Protein AF-0000000086148171 (afdb_homodimer)

Secondary structure (DSSP, 8-state):
-PPPPPPTTEEEEEE--GGGTT-B-HHHHHHHHHHHHHTTB-TTT--B--PPPS-TTHHHHHHHHHTT---HHHHHHHHHHH-HHHHHHHTTT--SEEEEEE-SS-SB--B-HHHHTTS-HHHHHHHHHHHHHHHHHHHT-SS-EEEEE-SEEETHHHHHHHHSSEEEEETT-EEE-GGGGGT---TTHHHHHHHHH-HHHHHHHHHH---EEGGGSPTTSSEEESSHHHHHHHHHHHHHHHHHHS-HHHHHHHHHHHHHHHT---TTTBTTSHHHHHHHHHHHHHHHTTSHHHHHHHHHHHHTS---------/-PPPPPPTTEEEEEE--GGGTT-B-HHHHHHHHHHHHHTTB-TTT--B--PPPB-TTHHHHHHHHHTT---HHHHHHHHHHH-HHHHHHHTTT--SEEEEEE-SS-SB--B-HHHHTTS-HHHHHHHHHHHHHHHHHHHT-SS-EEEEE-SEEETHHHHHHHHSSEEEEETT-EEE-GGGGGT---HHHHHHHHHHH-HHHHHHHHHH---EEGGGSPTTSSEEESSHHHHHHHHHHHHHHHHHHS-HHHHHHHHHHHHHHHT---TTT-TTSHHHHHHHHHHHHHHHHTSHHHHHHHHHHHHTS---------

Radius of gyration: 26.06 Å; Cα contacts (8 Å, |Δi|>4): 1239; chains: 2; bounding box: 59×77×62 Å

Foldseek 3Di:
DDADDAPQQEEEQEQEDQVQLSAQEPVSLVSSLVVLQVLQAFPPPRHGHWADPLALCLLVLLVCVVVVNHDPVSCVNCVLLQALVSVCRRRPSHHLAYEYAYDYQFGYPYHDVVNCVVDDPVVVVVSVVSLVVSLVSQLGHLRAYEYLGHAEQEQSSLLVQLSGPARAYEQQYKYAHQCQVVVRFSPVSLVSVCVLQNPVVSVCRRNVRDIDGPNRGPPPSHRYDHDDVVSSVVVNVVSCCSQFQDQSSLSSLVSSLVVSLQPQQQPPNHDRRVVVSVVSVVSVVVSSCPGPRNVQCVVCVVVVHGGDSPDPPD/DDADDAPQQEEEQEQEDQVQLSAQEPVSLVSSLVVLQVLQAFPPPRHGHWADPLALCLLVLLVCVVVVNHDPVSCVNPVLLQALVSVCRRRPSHHLAYEYAYDYQFGYPYHDVVNCVVDDPVVVVVSVVSLVVSLVSQLGHLRAYEYLGHAEQEQSSLLVQLSGPARAYEQQYKYADQCQVVVGFSPVSLVSVCVLQNDVVSVCRRNVRDIDGPNRGPPPSHRYDHDDVRSSVVVNVVSCCSQFQDQSSLSSLVSSLVVSLCPQQCPPNHDRRVVVSVVSVVSVVVSSCPGPQNVQVVVCVVVVHGGDSPDPPD

Sequence (628 aa):
MSWPKLPARAAYLILQNEKRRNALSLDVLRSLREQLIRYNTSPIDGRLRILPPFKSMILNNLEDISEGRATKETQQEYSWLLDGQAWRREREGLPSVIVLRSNGSVFSSGHDLKELRTLSHEEVKETFALCAEVMSLIRRSPAPVIGVIQGLATAAGCQLALTTDIPIAAASTQFRLPGASIGLPCTSPSTAVSRRLGAPFTYRMLGLAEPVRADQLPGGAVDVVADGEALEDRVEDVVNNICQQTGAQSQALGKWAYWTQLGLRGTESGGDGYEDAVEWAGRMMALHARSDDAEEGISAFFEKRKPDFGGARLMSWPKLPARAAYLILQNEKRRNALSLDVLRSLREQLIRYNTSPIDGRLRILPPFKSMILNNLEDISEGRATKETQQEYSWLLDGQAWRREREGLPSVIVLRSNGSVFSSGHDLKELRTLSHEEVKETFALCAEVMSLIRRSPAPVIGVIQGLATAAGCQLALTTDIPIAAASTQFRLPGASIGLPCTSPSTAVSRRLGAPFTYRMLGLAEPVRADQLPGGAVDVVADGEALEDRVEDVVNNICQQTGAQSQALGKWAYWTQLGLRGTESGGDGYEDAVEWAGRMMALHARSDDAEEGISAFFEKRKPDFGGARL

Nearest PDB structures (foldseek):
  3myb-assembly1_B  TM=8.805E-01  e=4.704E-19  Mycolicibacterium smegmatis MC2 155
  2vx2-assembly3_G  TM=8.899E-01  e=1.015E-17  Homo sapiens
  3i47-assembly1_A  TM=8.364E-01  e=7.804E-15  Legionella pneumophila subsp. pneumophila str. Philadelphia 1
  3l3s-assembly1_B  TM=8.669E-01  e=6.712E-12  Ruegeria pomeroyi
  3l3s-assembly1_C  TM=8.511E-01  e=6.712E-12  Ruegeria pomeroyi

pLDDT: mean 93.21, std 7.68, range [27.81, 98.75]

InterPro domains:
  IPR001753 Enoyl-CoA hydratase/isomerase-like domain [PF00378] (97-311)
  IPR014748 Enoyl-CoA hydratase, C-terminal [G3DSA:1.10.12.10] (272-311)
  IPR018376 Enoyl-CoA hydratase/isomerase, conserved site [PS00166] (146-166)
  IPR029045 ClpP/crotonase-like domain superfamily [SSF52096] (96-311)
  IPR052377 Mitochondrial enoyl-CoA hydratase domain-containing protein [PTHR43602] (96-309)

Solvent-accessible surface area (backbone atoms only — not comparable to full-atom values): 31650 Å² total; per-residue (Å²): 133,84,73,81,87,67,61,93,42,40,41,77,42,68,46,82,31,49,93,58,42,23,29,49,34,65,68,46,43,50,49,45,40,50,51,54,49,60,53,28,36,17,76,74,80,64,46,76,56,55,51,72,78,64,49,70,70,54,53,58,55,53,49,27,46,79,68,72,69,45,52,70,69,55,39,72,71,47,40,47,63,62,35,64,68,48,30,49,54,40,40,53,94,37,43,51,30,32,38,36,40,43,52,77,72,28,33,12,60,4,58,33,61,76,57,58,73,71,46,52,72,68,51,50,52,47,42,56,52,45,50,50,48,41,48,49,49,52,64,27,35,46,30,52,30,33,20,53,43,42,48,30,23,21,29,50,21,30,19,54,42,53,43,30,66,46,27,34,27,18,27,75,19,31,38,31,27,45,18,49,79,74,78,48,64,41,62,71,24,43,59,34,39,25,67,42,52,34,58,74,58,34,48,51,28,44,72,66,31,47,73,39,37,44,69,72,48,59,67,46,44,50,51,64,32,79,34,71,69,48,36,54,52,50,51,51,52,53,53,48,42,51,67,65,41,31,21,55,56,38,48,22,46,32,51,49,49,46,59,17,42,70,65,34,53,14,90,84,38,18,10,69,2,53,63,47,21,27,50,54,22,18,57,50,42,44,5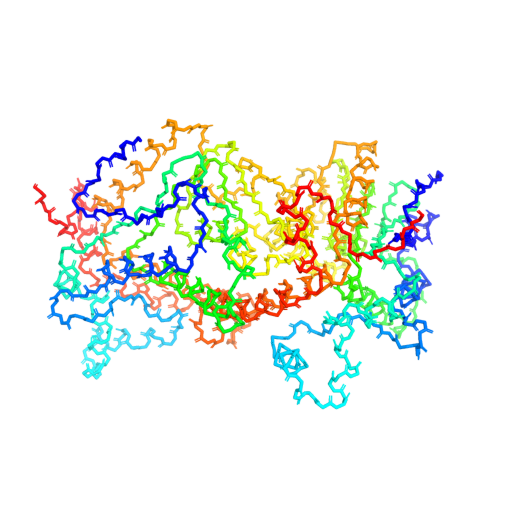4,38,62,70,24,64,37,16,51,41,13,52,51,16,59,77,66,71,47,79,49,71,64,74,66,81,80,122,134,84,75,81,86,66,62,92,43,41,41,75,42,68,46,82,31,50,92,58,42,23,29,50,33,65,67,48,44,52,50,46,39,51,52,54,48,60,55,27,34,16,76,75,77,65,45,78,56,56,50,72,67,26,42,69,69,54,53,59,54,53,50,27,46,77,69,71,71,44,50,71,68,55,38,72,72,48,40,47,61,63,36,64,68,46,30,50,57,41,42,52,92,39,43,52,32,32,39,36,39,43,52,76,71,28,33,11,60,4,57,32,60,75,58,56,74,71,46,52,72,69,52,46,42,46,44,31,48,46,50,30,49,41,48,42,50,51,64,27,36,46,30,52,30,34,20,53,44,41,48,29,22,20,29,51,20,29,20,54,42,53,45,30,75,48,28,32,27,20,26,76,18,32,39,30,25,45,18,23,58,26,14,33,43,42,45,37,24,44,46,35,40,24,74,53,53,33,56,41,34,35,46,44,29,42,64,64,30,47,75,40,37,45,70,72,47,42,85,82,57,49,52,66,31,80,35,72,67,49,37,56,52,49,51,51,53,52,53,49,45,54,67,66,70,42,36,54,56,59,49,22,47,47,51,48,49,53,43,16,42,62,30,35,62,14,86,84,76,36,76,80,2,57,69,47,25,53,56,53,45,52,57,49,50,59,56,52,63,69,22,66,54,42,50,39,42,53,50,18,57,78,65,72,46,80,54,75,65,73,63,82,78,126

Organism: NCBI:txid717836

Structure (mmCIF, N/CA/C/O backbone):
data_AF-0000000086148171-model_v1
#
loop_
_entity.id
_entity.type
_entity.pdbx_description
1 polymer 'Enoyl-CoA hydratase domain-containing protein 3, mitochondrial'
#
loop_
_atom_site.group_PDB
_atom_site.id
_atom_site.type_symbol
_atom_site.label_atom_id
_atom_site.label_alt_id
_atom_site.label_comp_id
_atom_site.label_asym_id
_atom_site.label_entity_id
_atom_site.label_seq_id
_atom_site.pdbx_PDB_ins_code
_atom_site.Cartn_x
_atom_site.Cartn_y
_atom_site.Cartn_z
_atom_site.occupancy
_atom_site.B_iso_or_equiv
_atom_site.auth_seq_id
_atom_site.auth_comp_id
_atom_site.auth_asym_id
_atom_site.auth_atom_id
_atom_site.pdbx_PDB_model_num
ATOM 1 N N . MET A 1 1 ? -8.57 -26.203 -26.234 1 53.31 1 MET A N 1
ATOM 2 C CA . MET A 1 1 ? -7.711 -25.109 -26.672 1 53.31 1 MET A CA 1
ATOM 3 C C . MET A 1 1 ? -6.391 -25.109 -25.906 1 53.31 1 MET A C 1
ATOM 5 O O . MET A 1 1 ? -6.371 -25.375 -24.703 1 53.31 1 MET A O 1
ATOM 9 N N . SER A 1 2 ? -5.324 -25.312 -26.578 1 79.56 2 SER A N 1
ATOM 10 C CA . SER A 1 2 ? -3.979 -25.484 -26.031 1 79.56 2 SER A CA 1
ATOM 11 C C . SER A 1 2 ? -3.443 -24.172 -25.469 1 79.56 2 SER A C 1
ATOM 13 O O . SER A 1 2 ? -3.602 -23.109 -26.062 1 79.56 2 SER A O 1
ATOM 15 N N . TRP A 1 3 ? -3.125 -24.156 -24.172 1 89.56 3 TRP A N 1
ATOM 16 C CA . TRP A 1 3 ? -2.541 -22.969 -23.531 1 89.56 3 TRP A CA 1
ATOM 17 C C . TRP A 1 3 ? -1.175 -22.656 -24.125 1 89.56 3 TRP A C 1
ATOM 19 O O . TRP A 1 3 ? -0.471 -23.547 -24.609 1 89.56 3 TRP A O 1
ATOM 29 N N . PRO A 1 4 ? -0.93 -21.328 -24.234 1 92.38 4 PRO A N 1
ATOM 30 C CA . PRO A 1 4 ? 0.398 -20.953 -24.734 1 92.38 4 PRO A CA 1
ATOM 31 C C . PRO A 1 4 ? 1.526 -21.625 -23.953 1 92.38 4 PRO A C 1
ATOM 33 O O . PRO A 1 4 ? 1.376 -21.891 -22.75 1 92.38 4 PRO A O 1
ATOM 36 N N . LYS A 1 5 ? 2.592 -21.938 -24.656 1 94.19 5 LYS A N 1
ATOM 37 C CA . LYS A 1 5 ? 3.785 -22.438 -23.984 1 94.19 5 LYS A CA 1
ATOM 38 C C . LYS A 1 5 ? 4.379 -21.375 -23.062 1 94.19 5 LYS A C 1
ATOM 40 O O . LYS A 1 5 ? 4.465 -20.203 -23.422 1 94.19 5 LYS A O 1
ATOM 45 N N . LEU A 1 6 ? 4.746 -21.797 -21.906 1 94.94 6 LEU A N 1
ATOM 46 C CA . LEU A 1 6 ? 5.332 -20.891 -20.922 1 94.94 6 LEU A CA 1
ATOM 47 C C . LEU A 1 6 ? 6.855 -20.922 -21 1 94.94 6 LEU A C 1
ATOM 49 O O . LEU A 1 6 ? 7.441 -21.922 -21.422 1 94.94 6 LEU A O 1
ATOM 53 N N . PRO A 1 7 ? 7.5 -19.812 -20.609 1 92.25 7 PRO A N 1
ATOM 54 C CA . PRO A 1 7 ? 8.953 -19.875 -20.469 1 92.25 7 PRO A CA 1
ATOM 55 C C . PRO A 1 7 ? 9.406 -20.859 -19.391 1 92.25 7 PRO A C 1
ATOM 57 O O . PRO A 1 7 ? 8.578 -21.344 -18.625 1 92.25 7 PRO A O 1
ATOM 60 N N . ALA A 1 8 ? 10.664 -21.266 -19.359 1 86.81 8 ALA A N 1
ATOM 61 C CA . ALA A 1 8 ? 11.234 -22.344 -18.547 1 86.81 8 ALA A CA 1
ATOM 62 C C . ALA A 1 8 ? 10.953 -22.109 -17.062 1 86.81 8 ALA A C 1
ATOM 64 O O . ALA A 1 8 ? 10.734 -23.062 -16.312 1 86.81 8 ALA A O 1
ATOM 65 N N . ARG A 1 9 ? 10.828 -20.953 -16.5 1 91.25 9 ARG A N 1
ATOM 66 C CA . ARG A 1 9 ? 10.688 -20.688 -15.07 1 91.25 9 ARG A CA 1
ATOM 67 C C . ARG A 1 9 ? 9.234 -20.391 -14.711 1 91.25 9 ARG A C 1
ATOM 69 O O . ARG A 1 9 ? 8.953 -19.859 -13.641 1 91.25 9 ARG A O 1
ATOM 76 N N . ALA A 1 10 ? 8.367 -20.797 -15.602 1 96.44 10 ALA A N 1
ATOM 77 C CA . ALA A 1 10 ? 6.941 -20.625 -15.336 1 96.44 10 ALA A CA 1
ATOM 78 C C . ALA A 1 10 ? 6.203 -21.953 -15.383 1 96.44 10 ALA A C 1
ATOM 80 O O . ALA A 1 10 ? 6.633 -22.891 -16.078 1 96.44 10 ALA A O 1
ATOM 81 N N . ALA A 1 11 ? 5.16 -22.109 -14.633 1 97.88 11 ALA A N 1
ATOM 82 C CA . ALA A 1 11 ? 4.352 -23.312 -14.625 1 97.88 11 ALA A CA 1
ATOM 83 C C . ALA A 1 11 ? 2.863 -22.984 -14.555 1 97.88 11 ALA A C 1
ATOM 85 O O . ALA A 1 11 ? 2.477 -21.953 -13.992 1 97.88 11 ALA A O 1
ATOM 86 N N . TYR A 1 12 ? 2.088 -23.844 -15.094 1 98.06 12 TYR A N 1
ATOM 87 C CA . TYR A 1 12 ? 0.64 -23.703 -14.969 1 98.06 12 TYR A CA 1
ATOM 88 C C . TYR A 1 12 ? 0.142 -24.359 -13.68 1 98.06 12 TYR A C 1
ATOM 90 O O . TYR A 1 12 ? 0.581 -25.453 -13.32 1 98.06 12 TYR A O 1
ATOM 98 N N . LEU A 1 13 ? -0.584 -23.703 -12.922 1 98.5 13 LEU A N 1
ATOM 99 C CA . LEU A 1 13 ? -1.503 -24.25 -11.938 1 98.5 13 LEU A CA 1
ATOM 100 C C . LEU A 1 13 ? -2.869 -24.516 -12.555 1 98.5 13 LEU A C 1
ATOM 102 O O . LEU A 1 13 ? -3.611 -23.594 -12.875 1 98.5 13 LEU A O 1
ATOM 106 N N . ILE A 1 14 ? -3.217 -25.734 -12.641 1 97.69 14 ILE A N 1
ATOM 107 C CA . ILE A 1 14 ? -4.312 -26.125 -13.523 1 97.69 14 ILE A CA 1
ATOM 108 C C . ILE A 1 14 ? -5.566 -26.406 -12.703 1 97.69 14 ILE A C 1
ATOM 110 O O . ILE A 1 14 ? -5.547 -27.234 -11.789 1 97.69 14 ILE A O 1
ATOM 114 N N . LEU A 1 15 ? -6.547 -25.688 -12.93 1 97.12 15 LEU A N 1
ATOM 115 C CA . LEU A 1 15 ? -7.895 -25.984 -12.461 1 97.12 15 LEU A CA 1
ATOM 116 C C . LEU A 1 15 ? -8.672 -26.766 -13.523 1 97.12 15 LEU A C 1
ATOM 118 O O . LEU A 1 15 ? -9.125 -26.188 -14.516 1 97.12 15 LEU A O 1
ATOM 122 N N . GLN A 1 16 ? -8.852 -28.078 -13.273 1 92.75 16 GLN A N 1
ATOM 123 C CA . GLN A 1 16 ? -9.422 -28.953 -14.297 1 92.75 16 GLN A CA 1
ATOM 124 C C . GLN A 1 16 ? -10.758 -29.516 -13.852 1 92.75 16 GLN A C 1
ATOM 126 O O . GLN A 1 16 ? -10.805 -30.484 -13.078 1 92.75 16 GLN A O 1
ATOM 131 N N . ASN A 1 17 ? -11.75 -29.016 -14.344 1 96.06 17 ASN A N 1
ATOM 132 C CA . ASN A 1 17 ? -13.117 -29.484 -14.125 1 96.06 17 ASN A CA 1
ATOM 133 C C . ASN A 1 17 ? -14.094 -28.812 -15.094 1 96.06 17 ASN A C 1
ATOM 135 O O . ASN A 1 17 ? -15.148 -28.312 -14.688 1 96.06 17 ASN A O 1
ATOM 139 N N . GLU A 1 18 ? -13.688 -28.828 -16.344 1 94.12 18 GLU A N 1
ATOM 140 C CA . GLU A 1 18 ? -14.398 -28.094 -17.391 1 94.12 18 GLU A CA 1
ATOM 141 C C . GLU A 1 18 ? -15.844 -28.547 -17.5 1 94.12 18 GLU A C 1
ATOM 143 O O . GLU A 1 18 ? -16.75 -27.734 -17.703 1 94.12 18 GLU A O 1
ATOM 148 N N . LYS A 1 19 ? -16.094 -29.797 -17.328 1 94.25 19 LYS A N 1
ATOM 149 C CA . LYS A 1 19 ? -17.422 -30.375 -17.516 1 94.25 19 LYS A CA 1
ATOM 150 C C . LYS A 1 19 ? -18.406 -29.828 -16.469 1 94.25 19 LYS A C 1
ATOM 152 O O . LYS A 1 19 ? -19.609 -29.875 -16.672 1 94.25 19 LYS A O 1
ATOM 157 N N . ARG A 1 20 ? -17.859 -29.359 -15.414 1 95.44 20 ARG A N 1
ATOM 158 C CA . ARG A 1 20 ? -18.703 -28.812 -14.359 1 95.44 20 ARG A CA 1
ATOM 159 C C . ARG A 1 20 ? -18.391 -27.328 -14.133 1 95.44 20 ARG A C 1
ATOM 161 O O . ARG A 1 20 ? -18.359 -26.859 -12.992 1 95.44 20 ARG A O 1
ATOM 168 N N . ARG A 1 21 ? -18.047 -26.656 -15.242 1 96.5 21 ARG A N 1
ATOM 169 C CA . ARG A 1 21 ? -17.766 -25.219 -15.219 1 96.5 21 ARG A CA 1
ATOM 170 C C . ARG A 1 21 ? -16.703 -24.891 -14.188 1 96.5 21 ARG A C 1
ATOM 172 O O . ARG A 1 21 ? -16.812 -23.906 -13.461 1 96.5 21 ARG A O 1
ATOM 179 N N . ASN A 1 22 ? -15.734 -25.828 -14.031 1 97.88 22 ASN A N 1
ATOM 180 C CA . ASN A 1 22 ? -14.586 -25.672 -13.148 1 97.88 22 ASN A CA 1
ATOM 181 C C . ASN A 1 22 ? -15.008 -25.406 -11.703 1 97.88 22 ASN A C 1
ATOM 183 O O . ASN A 1 22 ? -14.445 -24.547 -11.031 1 97.88 22 ASN A O 1
ATOM 187 N N . ALA A 1 23 ? -16.078 -26.125 -11.25 1 97.88 23 ALA A N 1
ATOM 188 C CA . ALA A 1 23 ? -16.484 -26.094 -9.852 1 97.88 23 ALA A CA 1
ATOM 189 C C . ALA A 1 23 ? -15.383 -26.656 -8.945 1 97.88 23 ALA A C 1
ATOM 191 O O . ALA A 1 23 ? -14.68 -27.594 -9.32 1 97.88 23 ALA A O 1
ATOM 192 N N . LEU A 1 24 ? -15.266 -26.094 -7.766 1 98 24 LEU A N 1
ATOM 193 C CA . LEU A 1 24 ? -14.242 -26.484 -6.797 1 98 24 LEU A CA 1
ATOM 194 C C . LEU A 1 24 ? -14.75 -27.641 -5.922 1 98 24 LEU A C 1
ATOM 196 O O . LEU A 1 24 ? -15.172 -27.406 -4.785 1 98 24 LEU A O 1
ATOM 200 N N . SER A 1 25 ? -14.672 -28.844 -6.453 1 97.06 25 SER A N 1
ATOM 201 C CA . SER A 1 25 ? -14.969 -30.047 -5.695 1 97.06 25 SER A CA 1
ATOM 202 C C . SER A 1 25 ? -13.82 -30.406 -4.758 1 97.06 25 SER A C 1
ATOM 204 O O . SER A 1 25 ? -12.742 -29.812 -4.828 1 97.06 25 SER A O 1
ATOM 206 N N . LEU A 1 26 ? -14.078 -31.328 -3.893 1 95.94 26 LEU A N 1
ATOM 207 C CA . LEU A 1 26 ? -13.039 -31.812 -2.994 1 95.94 26 LEU A CA 1
ATOM 208 C C . LEU A 1 26 ? -11.82 -32.281 -3.781 1 95.94 26 LEU A C 1
ATOM 210 O O . LEU A 1 26 ? -10.68 -31.938 -3.447 1 95.94 26 LEU A O 1
ATOM 214 N N . ASP A 1 27 ? -12.055 -33 -4.812 1 96.69 27 ASP A N 1
ATOM 215 C CA . ASP A 1 27 ? -10.969 -33.531 -5.637 1 96.69 27 ASP A CA 1
ATOM 216 C C . ASP A 1 27 ? -10.203 -32.406 -6.316 1 96.69 27 ASP A C 1
ATOM 218 O O . ASP A 1 27 ? -8.977 -32.438 -6.402 1 96.69 27 ASP A O 1
ATOM 222 N N . VAL A 1 28 ? -10.875 -31.422 -6.863 1 97.62 28 VAL A N 1
ATOM 223 C CA . VAL A 1 28 ? -10.258 -30.281 -7.523 1 97.62 28 VAL A CA 1
ATOM 224 C C . VAL A 1 28 ? -9.398 -29.5 -6.523 1 97.62 28 VAL A C 1
ATOM 226 O O . VAL A 1 28 ? -8.258 -29.141 -6.824 1 97.62 28 VAL A O 1
ATOM 229 N N . LEU A 1 29 ? -9.914 -29.266 -5.316 1 97.94 29 LEU A N 1
ATOM 230 C CA . LEU A 1 29 ? -9.18 -28.547 -4.281 1 97.94 29 LEU A CA 1
ATOM 231 C C . LEU A 1 29 ? -7.938 -29.312 -3.855 1 97.94 29 LEU A C 1
ATOM 233 O O . LEU A 1 29 ? -6.871 -28.719 -3.65 1 97.94 29 LEU A O 1
ATOM 237 N N . ARG A 1 30 ? -8.086 -30.625 -3.691 1 98.12 30 ARG A N 1
ATOM 238 C CA . ARG A 1 30 ? -6.934 -31.453 -3.365 1 98.12 30 ARG A CA 1
ATOM 239 C C . ARG A 1 30 ? -5.871 -31.375 -4.453 1 98.12 30 ARG A C 1
ATOM 241 O O . ARG A 1 30 ? -4.676 -31.297 -4.156 1 98.12 30 ARG A O 1
ATOM 248 N N . SER A 1 31 ? -6.309 -31.359 -5.695 1 98.38 31 SER A N 1
ATOM 249 C CA . SER A 1 31 ? -5.391 -31.266 -6.828 1 98.38 31 SER A CA 1
ATOM 250 C C . SER A 1 31 ? -4.648 -29.938 -6.832 1 98.38 31 SER A C 1
ATOM 252 O O . SER A 1 31 ? -3.434 -29.906 -7.035 1 98.38 31 SER A O 1
ATOM 254 N N . LEU A 1 32 ? -5.387 -28.859 -6.672 1 98.56 32 LEU A N 1
ATOM 255 C CA . LEU A 1 32 ? -4.762 -27.547 -6.598 1 98.56 32 LEU A CA 1
ATOM 256 C C . LEU A 1 32 ? -3.74 -27.484 -5.469 1 98.56 32 LEU A C 1
ATOM 258 O O . LEU A 1 32 ? -2.627 -26.984 -5.656 1 98.56 32 LEU A O 1
ATOM 262 N N . ARG A 1 33 ? -4.129 -28.016 -4.273 1 98.31 33 ARG A N 1
ATOM 263 C CA . ARG A 1 33 ? -3.232 -28.062 -3.123 1 98.31 33 ARG A CA 1
ATOM 264 C C . ARG A 1 33 ? -1.958 -28.828 -3.451 1 98.31 33 ARG A C 1
ATOM 266 O O . ARG A 1 33 ? -0.853 -28.359 -3.164 1 98.31 33 ARG A O 1
ATOM 273 N N . GLU A 1 34 ? -2.104 -29.953 -4.059 1 98.56 34 GLU A N 1
ATOM 274 C CA . GLU A 1 34 ? -0.967 -30.812 -4.387 1 98.56 34 GLU A CA 1
ATOM 275 C C . GLU A 1 34 ? -0.029 -30.125 -5.379 1 98.56 34 GLU A C 1
ATOM 277 O O . GLU A 1 34 ? 1.193 -30.203 -5.238 1 98.56 34 GLU A O 1
ATOM 282 N N . GLN A 1 35 ? -0.595 -29.516 -6.391 1 98.62 35 GLN A N 1
ATOM 283 C CA . GLN A 1 35 ? 0.213 -28.781 -7.363 1 98.62 35 GLN A CA 1
ATOM 284 C C . GLN A 1 35 ? 1.017 -27.672 -6.695 1 98.62 35 GLN A C 1
ATOM 286 O O . GLN A 1 35 ? 2.213 -27.531 -6.953 1 98.62 35 GLN A O 1
ATOM 291 N N . LEU A 1 36 ? 0.367 -26.891 -5.848 1 98.69 36 LEU A N 1
ATOM 292 C CA . LEU A 1 36 ? 1.023 -25.781 -5.164 1 98.69 36 LEU A CA 1
ATOM 293 C C . LEU A 1 36 ? 2.137 -26.281 -4.25 1 98.69 36 LEU A C 1
ATOM 295 O O . LEU A 1 36 ? 3.209 -25.688 -4.176 1 98.69 36 LEU A O 1
ATOM 299 N N . ILE A 1 37 ? 1.828 -27.359 -3.529 1 98.56 37 ILE A N 1
ATOM 300 C CA . ILE A 1 37 ? 2.842 -27.953 -2.664 1 98.56 37 ILE A CA 1
ATOM 301 C C . ILE A 1 37 ? 4.031 -28.406 -3.504 1 98.56 37 ILE A C 1
ATOM 303 O O . ILE A 1 37 ? 5.184 -28.156 -3.148 1 98.56 37 ILE A O 1
ATOM 307 N N . ARG A 1 38 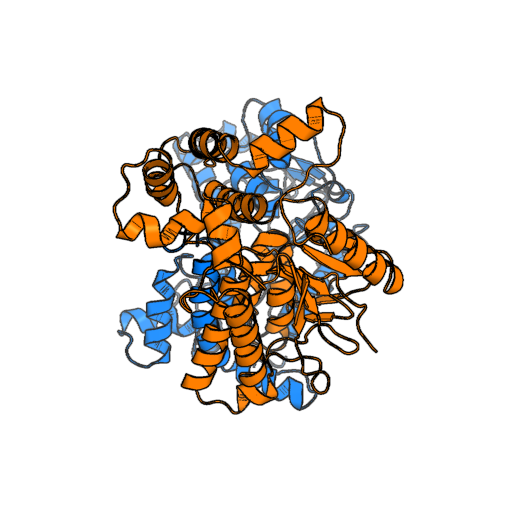? 3.76 -29.047 -4.641 1 98.19 38 ARG A N 1
ATOM 308 C CA . ARG A 1 38 ? 4.812 -29.531 -5.527 1 98.19 38 ARG A CA 1
ATOM 309 C C . ARG A 1 38 ? 5.668 -28.375 -6.043 1 98.19 38 ARG A C 1
ATOM 311 O O . ARG A 1 38 ? 6.895 -28.5 -6.117 1 98.19 38 ARG A O 1
ATOM 318 N N . TYR A 1 39 ? 5.07 -27.297 -6.387 1 98.19 39 TYR A N 1
ATOM 319 C CA . TYR A 1 39 ? 5.766 -26.141 -6.949 1 98.19 39 TYR A CA 1
ATOM 320 C C . TYR A 1 39 ? 6.609 -25.438 -5.887 1 98.19 39 TYR A C 1
ATOM 322 O O . TYR A 1 39 ? 7.395 -24.547 -6.199 1 98.19 39 TYR A O 1
ATOM 330 N N . ASN A 1 40 ? 6.445 -25.828 -4.598 1 98.06 40 ASN A N 1
ATOM 331 C CA . ASN A 1 40 ? 7.125 -25.094 -3.533 1 98.06 40 ASN A CA 1
ATOM 332 C C . ASN A 1 40 ? 7.871 -26.031 -2.594 1 98.06 40 ASN A C 1
ATOM 334 O O . ASN A 1 40 ? 8.203 -25.656 -1.466 1 98.06 40 ASN A O 1
ATOM 338 N N . THR A 1 41 ? 8.04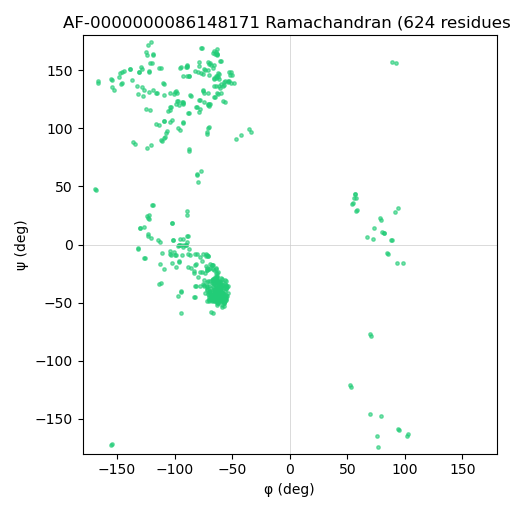7 -27.234 -2.973 1 98.12 41 THR A N 1
ATOM 339 C CA . THR A 1 41 ? 8.805 -28.203 -2.182 1 98.12 41 THR A CA 1
ATOM 340 C C . THR A 1 41 ? 10.242 -28.297 -2.684 1 98.12 41 THR A C 1
ATOM 342 O O . THR A 1 41 ? 10.477 -28.578 -3.861 1 98.12 41 THR A O 1
ATOM 345 N N . SER A 1 42 ? 11.195 -28.078 -1.846 1 97 42 SER A N 1
ATOM 346 C CA . SER A 1 42 ? 12.609 -28.094 -2.191 1 97 42 SER A CA 1
ATOM 347 C C . SER A 1 42 ? 13.047 -29.469 -2.662 1 97 42 SER A C 1
ATOM 349 O O . SER A 1 42 ? 12.75 -30.484 -2.016 1 97 42 SER A O 1
ATOM 351 N N . PRO A 1 43 ? 13.719 -29.516 -3.787 1 96 43 PRO A N 1
ATOM 352 C CA . PRO A 1 43 ? 14.227 -30.812 -4.238 1 96 43 PRO A CA 1
ATOM 353 C C . PRO A 1 43 ? 15.414 -31.312 -3.404 1 96 43 PRO A C 1
ATOM 355 O O . PRO A 1 43 ? 15.828 -32.469 -3.541 1 96 43 PRO A O 1
ATOM 358 N N . ILE A 1 44 ? 15.938 -30.484 -2.561 1 93.38 44 ILE A N 1
ATOM 359 C CA . ILE A 1 44 ? 17.141 -30.797 -1.79 1 93.38 44 ILE A CA 1
ATOM 360 C C . ILE A 1 44 ? 16.766 -31.625 -0.563 1 93.38 44 ILE A C 1
ATOM 362 O O . ILE A 1 44 ? 17.359 -32.656 -0.301 1 93.38 44 ILE A O 1
ATOM 366 N N . ASP A 1 45 ? 15.719 -31.219 0.146 1 93.81 45 ASP A N 1
ATOM 367 C CA . ASP A 1 45 ? 15.438 -31.906 1.401 1 93.81 45 ASP A CA 1
ATOM 368 C C . ASP A 1 45 ? 13.961 -32.281 1.496 1 93.81 45 ASP A C 1
ATOM 370 O O . ASP A 1 45 ? 13.516 -32.812 2.512 1 93.81 45 ASP A O 1
ATOM 374 N N . GLY A 1 46 ? 13.188 -31.875 0.495 1 95.94 46 GLY A N 1
ATOM 375 C CA . GLY A 1 46 ? 11.789 -32.281 0.451 1 95.94 46 GLY A CA 1
ATOM 376 C C . GLY A 1 46 ? 10.898 -31.406 1.338 1 95.94 46 GLY A C 1
ATOM 377 O O . GLY A 1 46 ? 9.734 -31.734 1.552 1 95.94 46 GLY A O 1
ATOM 378 N N . ARG A 1 47 ? 11.414 -30.344 1.84 1 95.88 47 ARG A N 1
ATOM 379 C CA . ARG A 1 47 ? 10.625 -29.469 2.701 1 95.88 47 ARG A CA 1
ATOM 380 C C . ARG A 1 47 ? 9.875 -28.438 1.882 1 95.88 47 ARG A C 1
ATOM 382 O O . ARG A 1 47 ? 10.383 -27.938 0.872 1 95.88 47 ARG A O 1
ATOM 389 N N . LEU A 1 48 ? 8.664 -28.109 2.344 1 96.62 48 LEU A N 1
ATOM 390 C CA . LEU A 1 48 ? 7.859 -27.047 1.743 1 96.62 48 LEU A CA 1
ATOM 391 C C . LEU A 1 48 ? 8.469 -25.672 2.021 1 96.62 48 LEU A C 1
ATOM 393 O O . LEU A 1 48 ? 8.734 -25.328 3.174 1 96.62 48 LEU A O 1
ATOM 397 N N . ARG A 1 49 ? 8.805 -25.016 0.977 1 96.56 49 ARG A N 1
ATOM 398 C CA . ARG A 1 49 ? 9.344 -23.656 1.072 1 96.56 49 ARG A CA 1
ATOM 399 C C . ARG A 1 49 ? 8.336 -22.625 0.575 1 96.56 49 ARG A C 1
ATOM 401 O O . ARG A 1 49 ? 8.305 -22.297 -0.613 1 96.56 49 ARG A O 1
ATOM 408 N N . ILE A 1 50 ? 7.551 -22.109 1.491 1 97.62 50 ILE A N 1
ATOM 409 C CA . ILE A 1 50 ? 6.648 -21 1.223 1 97.62 50 ILE A CA 1
ATOM 410 C C . ILE A 1 50 ? 7.02 -19.812 2.105 1 97.62 50 ILE A C 1
ATOM 412 O O . ILE A 1 50 ? 7.816 -19.953 3.037 1 97.62 50 ILE A O 1
ATOM 416 N N . LEU A 1 51 ? 6.535 -18.672 1.762 1 98.25 51 LEU A N 1
ATOM 417 C CA . LEU A 1 51 ? 6.824 -17.484 2.549 1 98.25 51 LEU A CA 1
ATOM 418 C C . LEU A 1 51 ? 6.336 -17.641 3.984 1 98.25 51 LEU A C 1
ATOM 420 O O . LEU A 1 51 ? 5.266 -18.203 4.219 1 98.25 51 LEU A O 1
ATOM 424 N N . PRO A 1 52 ? 7.102 -17.219 4.969 1 97.06 52 PRO A N 1
ATOM 425 C CA . PRO A 1 52 ? 6.641 -17.297 6.355 1 97.06 52 PRO A CA 1
ATOM 426 C C . PRO A 1 52 ? 5.414 -16.422 6.617 1 97.06 52 PRO A C 1
ATOM 428 O O . PRO A 1 52 ? 5.023 -15.625 5.762 1 97.06 52 PRO A O 1
ATOM 431 N N . PRO A 1 53 ? 4.746 -16.672 7.793 1 96.62 53 PRO A N 1
ATOM 432 C CA . PRO A 1 53 ? 3.633 -15.781 8.125 1 96.62 53 PRO A CA 1
ATOM 433 C C . PRO A 1 53 ? 4.012 -14.305 8.031 1 96.62 53 PRO A C 1
ATOM 435 O O . PRO A 1 53 ? 5.164 -13.945 8.281 1 96.62 53 PRO A O 1
ATOM 438 N N . PHE A 1 54 ? 3.072 -13.508 7.621 1 96.88 54 PHE A N 1
ATOM 439 C CA . PHE A 1 54 ? 3.326 -12.086 7.418 1 96.88 54 PHE A CA 1
ATOM 440 C C . PHE A 1 54 ? 3.365 -11.344 8.75 1 96.88 54 PHE A C 1
ATOM 442 O O . PHE A 1 54 ? 2.543 -10.461 9 1 96.88 54 PHE A O 1
ATOM 449 N N . LYS A 1 55 ? 4.305 -11.688 9.555 1 96.69 55 LYS A N 1
ATOM 450 C CA . LYS A 1 55 ? 4.52 -11.094 10.875 1 96.69 55 LYS A CA 1
ATOM 451 C C . LYS A 1 55 ? 5.781 -10.234 10.891 1 96.69 55 LYS A C 1
ATOM 453 O O . LYS A 1 55 ? 6.867 -10.703 10.531 1 96.69 55 LYS A O 1
ATOM 458 N N . SER A 1 56 ? 5.699 -9.039 11.328 1 95.94 56 SER A N 1
ATOM 459 C CA . SER A 1 56 ? 6.773 -8.047 11.266 1 95.94 56 SER A CA 1
ATOM 460 C C . SER A 1 56 ? 7.977 -8.484 12.094 1 95.94 56 SER A C 1
ATOM 462 O O . SER A 1 56 ? 9.117 -8.148 11.766 1 95.94 56 SER A O 1
ATOM 464 N N . MET A 1 57 ? 7.785 -9.281 13.133 1 96.12 57 MET A N 1
ATOM 465 C CA . MET A 1 57 ? 8.859 -9.664 14.047 1 96.12 57 MET A CA 1
ATOM 466 C C . MET A 1 57 ? 9.844 -10.602 13.359 1 96.12 57 MET A C 1
ATOM 468 O O . MET A 1 57 ? 10.977 -10.766 13.82 1 96.12 57 MET A O 1
ATOM 472 N N . ILE A 1 58 ? 9.477 -11.281 12.305 1 96.75 58 ILE A N 1
ATOM 473 C CA . ILE A 1 58 ? 10.344 -12.203 11.578 1 96.75 58 ILE A CA 1
ATOM 474 C C . ILE A 1 58 ? 11.531 -11.438 10.992 1 96.75 58 ILE A C 1
ATOM 476 O O . ILE A 1 58 ? 12.586 -12.016 10.734 1 96.75 58 ILE A O 1
ATOM 480 N N . LEU A 1 59 ? 11.414 -10.102 10.773 1 97 59 LEU A N 1
ATOM 481 C CA . LEU A 1 59 ? 12.516 -9.273 10.297 1 97 59 LEU A CA 1
ATOM 482 C C . LEU A 1 59 ? 13.734 -9.406 11.203 1 97 59 LEU A C 1
ATOM 484 O O . LEU A 1 59 ? 14.875 -9.383 10.734 1 97 59 LEU A O 1
ATOM 488 N N . ASN A 1 60 ? 13.477 -9.523 12.539 1 97 60 ASN A N 1
ATOM 489 C CA . ASN A 1 60 ? 14.586 -9.711 13.469 1 97 60 ASN A CA 1
ATOM 490 C C . ASN A 1 60 ? 15.398 -10.953 13.141 1 97 60 ASN A C 1
ATOM 492 O O . ASN A 1 60 ? 16.625 -10.938 13.195 1 97 60 ASN A O 1
ATOM 496 N N . ASN A 1 61 ? 14.703 -12.039 12.812 1 96.44 61 ASN A N 1
ATOM 497 C CA . ASN A 1 61 ? 15.375 -13.273 12.414 1 96.44 61 ASN A CA 1
ATOM 498 C C . ASN A 1 61 ? 16.188 -13.086 11.133 1 96.44 61 ASN A C 1
ATOM 500 O O . ASN A 1 61 ? 17.312 -13.57 11.031 1 96.44 61 ASN A O 1
ATOM 504 N N . LEU A 1 62 ? 15.648 -12.422 10.172 1 96.5 62 LEU A N 1
ATOM 505 C CA . LEU A 1 62 ? 16.328 -12.18 8.898 1 96.5 62 LEU A CA 1
ATOM 506 C C . LEU A 1 62 ? 17.562 -11.32 9.102 1 96.5 62 LEU A C 1
ATOM 508 O O . LEU A 1 62 ? 18.609 -11.578 8.508 1 96.5 62 LEU A O 1
ATOM 512 N N . GLU A 1 63 ? 17.422 -10.281 9.898 1 95.94 63 GLU A N 1
ATOM 513 C CA . GLU A 1 63 ? 18.562 -9.438 10.219 1 95.94 63 GLU A CA 1
ATOM 514 C C . GLU A 1 63 ? 19.672 -10.234 10.922 1 95.94 63 GLU A C 1
ATOM 516 O O . GLU A 1 63 ? 20.859 -10.055 10.633 1 95.94 63 GLU A O 1
ATOM 521 N N . ASP A 1 64 ? 19.266 -11.102 11.852 1 95.88 64 ASP A N 1
ATOM 522 C CA . ASP A 1 64 ? 20.234 -11.945 12.539 1 95.88 64 ASP A CA 1
ATOM 523 C C . ASP A 1 64 ? 21 -12.82 11.555 1 95.88 64 ASP A C 1
ATOM 525 O O . ASP A 1 64 ? 22.203 -13.031 11.703 1 95.88 64 ASP A O 1
ATOM 529 N N . ILE A 1 65 ? 20.344 -13.352 10.609 1 94.25 65 ILE A N 1
ATOM 530 C CA . ILE A 1 65 ? 20.984 -14.172 9.586 1 94.25 65 ILE A CA 1
ATOM 531 C C . ILE A 1 65 ? 21.984 -13.32 8.805 1 94.25 65 ILE A C 1
ATOM 533 O O . ILE A 1 65 ? 23.125 -13.711 8.609 1 94.25 65 ILE A O 1
ATOM 537 N N . SER A 1 66 ? 21.516 -12.156 8.336 1 91.56 66 SER A N 1
ATOM 538 C CA . SER A 1 66 ? 22.344 -11.266 7.523 1 91.56 66 SER A CA 1
ATOM 539 C C . SER A 1 66 ? 23.609 -10.844 8.273 1 91.56 66 SER A C 1
ATOM 541 O O . SER A 1 66 ? 24.656 -10.633 7.664 1 91.56 66 SER A O 1
ATOM 543 N N . GLU A 1 67 ? 23.5 -10.789 9.594 1 91.75 67 GLU A N 1
ATOM 544 C CA . GLU A 1 67 ? 24.609 -10.312 10.406 1 91.75 67 GLU A CA 1
ATOM 545 C C . GLU A 1 67 ? 25.438 -11.484 10.945 1 91.75 67 GLU A C 1
ATOM 547 O O . GLU A 1 67 ? 26.406 -11.281 11.688 1 91.75 67 GLU A O 1
ATOM 552 N N . GLY A 1 68 ? 25.109 -12.672 10.672 1 91.5 68 GLY A N 1
ATOM 553 C CA . GLY A 1 68 ? 25.859 -13.852 11.07 1 91.5 68 GLY A CA 1
ATOM 554 C C . GLY A 1 68 ? 25.641 -14.242 12.516 1 91.5 68 GLY A C 1
ATOM 555 O O . GLY A 1 68 ? 26.5 -14.867 13.133 1 91.5 68 GLY A O 1
ATOM 556 N N . ARG A 1 69 ? 24.531 -13.875 13.211 1 93.12 69 ARG A N 1
ATOM 557 C CA . ARG A 1 69 ? 24.281 -14.117 14.625 1 93.12 69 ARG A CA 1
ATOM 558 C C . ARG A 1 69 ? 23.109 -15.07 14.812 1 93.12 69 ARG A C 1
ATOM 560 O O . ARG A 1 69 ? 22.672 -15.312 15.945 1 93.12 69 ARG A O 1
ATOM 567 N N . ALA A 1 70 ? 22.5 -15.633 13.719 1 94.62 70 ALA A N 1
ATOM 568 C CA . ALA A 1 70 ? 21.281 -16.422 13.812 1 94.62 70 ALA A CA 1
ATOM 569 C C . ALA A 1 70 ? 21.578 -17.828 14.336 1 94.62 70 ALA A C 1
ATOM 571 O O . ALA A 1 70 ? 22.656 -18.375 14.094 1 94.62 70 ALA A O 1
ATOM 572 N N . THR A 1 71 ? 20.609 -18.406 15.078 1 95.81 71 THR A N 1
ATOM 573 C CA . THR A 1 71 ? 20.688 -19.812 15.469 1 95.81 71 THR A CA 1
ATOM 574 C C . THR A 1 71 ? 20.609 -20.719 14.25 1 95.81 71 THR A C 1
ATOM 576 O O . THR A 1 71 ? 20.219 -20.281 13.164 1 95.81 71 THR A O 1
ATOM 579 N N . LYS A 1 72 ? 20.984 -21.938 14.43 1 93.88 72 LYS A N 1
ATOM 580 C CA . LYS A 1 72 ? 20.906 -22.906 13.344 1 93.88 72 LYS A CA 1
ATOM 581 C C . LYS A 1 72 ? 19.469 -23.094 12.859 1 93.88 72 LYS A C 1
ATOM 583 O O . LYS A 1 72 ? 19.234 -23.219 11.664 1 93.88 72 LYS A O 1
ATOM 588 N N . GLU A 1 73 ? 18.609 -23.125 13.789 1 93.5 73 GLU A N 1
ATOM 589 C CA . GLU A 1 73 ? 17.203 -23.281 13.461 1 93.5 73 GLU A CA 1
ATOM 590 C C . GLU A 1 73 ? 16.688 -22.125 12.617 1 93.5 73 GLU A C 1
ATOM 592 O O . GLU A 1 73 ? 15.992 -22.344 11.617 1 93.5 73 GLU A O 1
ATOM 597 N N . THR A 1 74 ? 17.047 -20.938 13.008 1 94.62 74 THR A N 1
ATOM 598 C CA . THR A 1 74 ? 16.641 -19.734 12.273 1 94.62 74 THR A CA 1
ATOM 599 C C . THR A 1 74 ? 17.266 -19.734 10.875 1 94.62 74 THR A C 1
ATOM 601 O O . THR A 1 74 ? 16.609 -19.359 9.906 1 94.62 74 THR A O 1
ATOM 604 N N . GLN A 1 75 ? 18.453 -20.141 10.789 1 93.56 75 GLN A N 1
ATOM 605 C CA . GLN A 1 75 ? 19.141 -20.234 9.5 1 93.56 75 GLN A CA 1
ATOM 606 C C . GLN A 1 75 ? 18.438 -21.203 8.562 1 93.56 75 GLN A C 1
ATOM 608 O O . GLN A 1 75 ? 18.188 -20.891 7.398 1 93.56 75 GLN A O 1
ATOM 613 N N . GLN A 1 76 ? 18.109 -22.344 9.086 1 91.31 76 GLN A N 1
ATOM 614 C CA . GLN A 1 76 ? 17.469 -23.375 8.281 1 91.31 76 GLN A CA 1
ATOM 615 C C . GLN A 1 76 ? 16.094 -22.906 7.777 1 91.31 76 GLN A C 1
ATOM 617 O O . GLN A 1 76 ? 15.695 -23.234 6.664 1 91.31 76 GLN A O 1
ATOM 622 N N . GLU A 1 77 ? 15.492 -22.109 8.547 1 93.62 77 GLU A N 1
ATOM 623 C CA . GLU A 1 77 ? 14.117 -21.719 8.25 1 93.62 77 GLU A CA 1
ATOM 624 C C . GLU A 1 77 ? 14.07 -20.594 7.23 1 93.62 77 GLU A C 1
ATOM 626 O O . GLU A 1 77 ? 13.227 -20.578 6.336 1 93.62 77 GLU A O 1
ATOM 631 N N . TYR A 1 78 ? 15.07 -19.656 7.316 1 95.19 78 TYR A N 1
ATOM 632 C CA . TYR A 1 78 ? 14.82 -18.406 6.598 1 95.19 78 TYR A CA 1
ATOM 633 C C . TYR A 1 78 ? 15.961 -18.094 5.633 1 95.19 78 TYR A C 1
ATOM 635 O O . TYR A 1 78 ? 15.828 -17.234 4.758 1 95.19 78 TYR A O 1
ATOM 643 N N . SER A 1 79 ? 17.078 -18.766 5.695 1 93.69 79 SER A N 1
ATOM 644 C CA . SER A 1 79 ? 18.266 -18.359 4.953 1 93.69 79 SER A CA 1
ATOM 645 C C . SER A 1 79 ? 18.016 -18.391 3.451 1 93.69 79 SER A C 1
ATOM 647 O O . SER A 1 79 ? 18.594 -17.578 2.709 1 93.69 79 SER A O 1
ATOM 649 N N . TRP A 1 80 ? 17.141 -19.312 2.975 1 94.06 80 TRP A N 1
ATOM 650 C CA . TRP A 1 80 ? 16.875 -19.453 1.548 1 94.06 80 TRP A CA 1
ATOM 651 C C . TRP A 1 80 ? 16.234 -18.188 0.983 1 94.06 80 TRP A C 1
ATOM 653 O O . TRP A 1 80 ? 16.328 -17.922 -0.218 1 94.06 80 TRP A O 1
ATOM 663 N N . LEU A 1 81 ? 15.641 -17.375 1.801 1 93.75 81 LEU A N 1
ATOM 664 C CA . LEU A 1 81 ? 15 -16.141 1.365 1 93.75 81 LEU A CA 1
ATOM 665 C C . LEU A 1 81 ? 16.031 -15.023 1.197 1 93.75 81 LEU A C 1
ATOM 667 O O . LEU A 1 81 ? 15.766 -14.016 0.538 1 93.75 81 LEU A O 1
ATOM 671 N N . LEU A 1 82 ? 17.219 -15.203 1.782 1 92.25 82 LEU A N 1
ATOM 672 C CA . LEU A 1 82 ? 18.172 -14.102 1.826 1 92.25 82 LEU A CA 1
ATOM 673 C C . LEU A 1 82 ? 19.406 -14.406 0.968 1 92.25 82 LEU A C 1
ATOM 675 O O . LEU A 1 82 ? 20.016 -13.492 0.411 1 92.25 82 LEU A O 1
ATOM 679 N N . ASP A 1 83 ? 19.75 -15.641 0.936 1 90.56 83 ASP A N 1
ATOM 680 C CA . ASP A 1 83 ? 20.953 -16.078 0.24 1 90.56 83 ASP A CA 1
ATOM 681 C C . ASP A 1 83 ? 20.641 -16.578 -1.164 1 90.56 83 ASP A C 1
ATOM 683 O O . ASP A 1 83 ? 19.906 -17.562 -1.324 1 90.56 83 ASP A O 1
ATOM 687 N N . GLY A 1 84 ? 21.219 -15.961 -2.164 1 89.62 84 GLY A N 1
ATOM 688 C CA . GLY A 1 84 ? 20.938 -16.297 -3.551 1 89.62 84 GLY A CA 1
ATOM 689 C C . GLY A 1 84 ? 21.297 -17.719 -3.902 1 89.62 84 GLY A C 1
ATOM 690 O O . GLY A 1 84 ? 20.562 -18.391 -4.641 1 89.62 84 GLY A O 1
ATOM 691 N N . GLN A 1 85 ? 22.422 -18.172 -3.422 1 90.19 85 GLN A N 1
ATOM 692 C CA . GLN A 1 85 ? 22.844 -19.531 -3.699 1 90.19 85 GLN A CA 1
ATOM 693 C C . GLN A 1 85 ? 21.922 -20.547 -3.039 1 90.19 85 GLN A C 1
ATOM 695 O O . GLN A 1 85 ? 21.547 -21.547 -3.648 1 90.19 85 GLN A O 1
ATOM 700 N N . ALA A 1 86 ? 21.562 -20.266 -1.785 1 92.31 86 ALA A N 1
ATOM 701 C CA . ALA A 1 86 ? 20.625 -21.141 -1.095 1 92.31 86 ALA A CA 1
ATOM 702 C C . ALA A 1 86 ? 19.281 -21.172 -1.821 1 92.31 86 ALA A C 1
ATOM 704 O O . ALA A 1 86 ? 18.672 -22.234 -1.972 1 92.31 86 ALA A O 1
ATOM 705 N N . TRP A 1 87 ? 18.797 -20.016 -2.287 1 94.12 87 TRP A N 1
ATOM 706 C CA . TRP A 1 87 ? 17.562 -19.938 -3.047 1 94.12 87 TRP A CA 1
ATOM 707 C C . TRP A 1 87 ? 17.625 -20.828 -4.289 1 94.12 87 TRP A C 1
ATOM 709 O O . TRP A 1 87 ? 16.719 -21.625 -4.523 1 94.12 87 TRP A O 1
ATOM 719 N N . ARG A 1 88 ? 18.672 -20.688 -5 1 92.31 88 ARG A N 1
ATOM 720 C CA . ARG A 1 88 ? 18.812 -21.438 -6.246 1 92.31 88 ARG A CA 1
ATOM 721 C C . ARG A 1 88 ? 18.828 -22.938 -5.98 1 92.31 88 ARG A C 1
ATOM 723 O O . ARG A 1 88 ? 18.203 -23.703 -6.723 1 92.31 88 ARG A O 1
ATOM 730 N N . ARG A 1 89 ? 19.531 -23.297 -4.93 1 93.69 89 ARG A N 1
ATOM 731 C CA . ARG A 1 89 ? 19.609 -24.719 -4.586 1 93.69 89 ARG A CA 1
ATOM 732 C C . ARG A 1 89 ? 18.25 -25.234 -4.129 1 93.69 89 ARG A C 1
ATOM 734 O O . ARG A 1 89 ? 17.781 -26.266 -4.617 1 93.69 89 ARG A O 1
ATOM 741 N N . GLU A 1 90 ? 17.594 -24.469 -3.268 1 94.81 90 GLU A N 1
ATOM 742 C CA . GLU A 1 90 ? 16.344 -24.906 -2.643 1 94.81 90 GLU A CA 1
ATOM 743 C C . GLU A 1 90 ? 15.195 -24.906 -3.646 1 94.81 90 GLU A C 1
ATOM 745 O O . GLU A 1 90 ? 14.219 -25.641 -3.482 1 94.81 90 GLU A O 1
ATOM 750 N N . ARG A 1 91 ? 15.352 -24.141 -4.707 1 94.94 91 ARG A N 1
ATOM 751 C CA . ARG A 1 91 ? 14.234 -24.016 -5.641 1 94.94 91 ARG A CA 1
ATOM 752 C C . ARG A 1 91 ? 14.656 -24.406 -7.051 1 94.94 91 ARG A C 1
ATOM 754 O O . ARG A 1 91 ? 14.07 -23.953 -8.031 1 94.94 91 ARG A O 1
ATOM 761 N N . GLU A 1 92 ? 15.703 -25.234 -7.102 1 93.94 92 GLU A N 1
ATOM 762 C CA . GLU A 1 92 ? 16.141 -25.734 -8.398 1 93.94 92 GLU A CA 1
ATOM 763 C C . GLU A 1 92 ? 15.016 -26.484 -9.109 1 93.94 92 GLU A C 1
ATOM 765 O O . GLU A 1 92 ? 14.398 -27.375 -8.531 1 93.94 92 GLU A O 1
ATOM 770 N N . GLY A 1 93 ? 14.711 -26.016 -10.328 1 94.06 93 GLY A N 1
ATOM 771 C CA . GLY A 1 93 ? 13.703 -26.688 -11.125 1 94.06 93 GLY A CA 1
ATOM 772 C C . GLY A 1 93 ? 12.289 -26.25 -10.797 1 94.06 93 GLY A C 1
ATOM 773 O O . GLY A 1 93 ? 11.328 -26.656 -11.461 1 94.06 93 GLY A O 1
ATOM 774 N N . LEU A 1 94 ? 12.117 -25.453 -9.75 1 96.56 94 LEU A N 1
ATOM 775 C CA . LEU A 1 94 ? 10.797 -24.953 -9.367 1 96.56 94 LEU A CA 1
ATOM 776 C C . LEU A 1 94 ? 10.477 -23.641 -10.078 1 96.56 94 LEU A C 1
ATOM 778 O O . LEU A 1 94 ? 11.383 -22.906 -10.469 1 96.56 94 LEU A O 1
ATOM 782 N N . PRO A 1 95 ? 9.227 -23.344 -10.266 1 97.06 95 PRO A N 1
ATOM 783 C CA . PRO A 1 95 ? 8.867 -22.156 -11.039 1 97.06 95 PRO A CA 1
ATOM 784 C C . PRO A 1 95 ? 9.094 -20.859 -10.266 1 97.06 95 PRO A C 1
ATOM 786 O O . PRO A 1 95 ? 8.977 -20.844 -9.039 1 97.06 95 PRO A O 1
ATOM 789 N N . SER A 1 96 ? 9.367 -19.812 -11.023 1 95.62 96 SER A N 1
ATOM 790 C CA . SER A 1 96 ? 9.477 -18.453 -10.477 1 95.62 96 SER A CA 1
ATOM 791 C C . SER A 1 96 ? 8.172 -17.688 -10.641 1 95.62 96 SER A C 1
ATOM 793 O O . SER A 1 96 ? 7.984 -16.641 -10.031 1 95.62 96 SER A O 1
ATOM 795 N N . VAL A 1 97 ? 7.301 -18.172 -11.453 1 97.5 97 VAL A N 1
ATOM 796 C CA . VAL A 1 97 ? 5.961 -17.625 -11.617 1 97.5 97 VAL A CA 1
ATOM 797 C C . VAL A 1 97 ? 4.969 -18.75 -11.898 1 97.5 97 VAL A C 1
ATOM 799 O O . VAL A 1 97 ? 5.305 -19.719 -12.578 1 97.5 97 VAL A O 1
ATOM 802 N N . ILE A 1 98 ? 3.826 -18.703 -11.336 1 98.56 98 ILE A N 1
ATOM 803 C CA . ILE A 1 98 ? 2.762 -19.688 -11.5 1 98.56 98 ILE A CA 1
ATOM 804 C C . ILE A 1 98 ? 1.556 -19.031 -12.172 1 98.56 98 ILE A C 1
ATOM 806 O O . ILE A 1 98 ? 1.157 -17.922 -11.805 1 98.56 98 ILE A O 1
ATOM 810 N N . VAL A 1 99 ? 1.035 -19.656 -13.203 1 98.69 99 VAL A N 1
ATOM 811 C CA . VAL A 1 99 ? -0.121 -19.156 -13.938 1 98.69 99 VAL A CA 1
ATOM 812 C C . VAL A 1 99 ? -1.334 -20.031 -13.664 1 98.69 99 VAL A C 1
ATOM 814 O O . VAL A 1 99 ? -1.41 -21.172 -14.156 1 98.69 99 VAL A O 1
ATOM 817 N N . LEU A 1 100 ? -2.291 -19.562 -12.875 1 98.75 100 LEU A N 1
ATOM 818 C CA . LEU A 1 100 ? -3.529 -20.281 -12.609 1 98.75 100 LEU A CA 1
ATOM 819 C C . LEU A 1 100 ? -4.508 -20.141 -13.773 1 98.75 100 LEU A C 1
ATOM 821 O O . LEU A 1 100 ? -4.891 -19.016 -14.125 1 98.75 100 LEU A O 1
ATOM 825 N N . ARG A 1 101 ? -4.883 -21.25 -14.234 1 96.81 101 ARG A N 1
ATOM 826 C CA . ARG A 1 101 ? -5.742 -21.234 -15.414 1 96.81 101 ARG A CA 1
ATOM 827 C C . ARG A 1 101 ? -6.715 -22.406 -15.406 1 96.81 101 ARG A C 1
ATOM 829 O O . ARG A 1 101 ? -6.414 -23.453 -14.844 1 96.81 101 ARG A O 1
ATOM 836 N N . SER A 1 102 ? -7.863 -22.188 -15.938 1 97.25 102 SER A N 1
ATOM 837 C CA . SER A 1 102 ? -8.844 -23.234 -16.156 1 97.25 102 SER A CA 1
ATOM 838 C C . SER A 1 102 ? -9.219 -23.359 -17.625 1 97.25 102 SER A C 1
ATOM 840 O O . SER A 1 102 ? -9.008 -22.422 -18.406 1 97.25 102 SER A O 1
ATOM 842 N N . ASN A 1 103 ? -9.68 -24.5 -18.031 1 92.88 103 ASN A N 1
ATOM 843 C CA . ASN A 1 103 ? -10.172 -24.719 -19.375 1 92.88 103 ASN A CA 1
ATOM 844 C C . ASN A 1 103 ? -11.664 -24.422 -19.484 1 92.88 103 ASN A C 1
ATOM 846 O O . ASN A 1 103 ? -12.398 -24.516 -18.5 1 92.88 103 ASN A O 1
ATOM 850 N N . GLY A 1 104 ? -12.055 -24.031 -20.734 1 92.56 104 GLY A N 1
ATOM 851 C CA . GLY A 1 104 ? -13.477 -23.844 -20.969 1 92.56 104 GLY A CA 1
ATOM 852 C C . GLY A 1 104 ? -13.898 -22.391 -20.984 1 92.56 104 GLY A C 1
ATOM 853 O O . GLY A 1 104 ? -13.055 -21.5 -21.109 1 92.56 104 GLY A O 1
ATOM 854 N N . SER A 1 105 ? -15.188 -22.172 -20.844 1 93.44 105 SER A N 1
ATOM 855 C CA . SER A 1 105 ? -15.758 -20.844 -21.094 1 93.44 105 SER A CA 1
ATOM 856 C C . SER A 1 105 ? -15.734 -19.984 -19.844 1 93.44 105 SER A C 1
ATOM 858 O O . SER A 1 105 ? -15.891 -18.766 -19.906 1 93.44 105 SER A O 1
ATOM 860 N N . VAL A 1 106 ? -15.594 -20.656 -18.688 1 96.75 106 VAL A N 1
ATOM 861 C CA . VAL A 1 106 ? -15.617 -19.891 -17.438 1 96.75 106 VAL A CA 1
ATOM 862 C C . VAL A 1 106 ? -14.414 -20.25 -16.578 1 96.75 106 VAL A C 1
ATOM 864 O O . VAL A 1 106 ? -13.898 -21.375 -16.672 1 96.75 106 VAL A O 1
ATOM 867 N N . PHE A 1 107 ? -13.969 -19.359 -15.758 1 98.19 107 PHE A N 1
ATOM 868 C CA . PHE A 1 107 ? -12.875 -19.609 -14.828 1 98.19 107 PHE A CA 1
ATOM 869 C C . PHE A 1 107 ? -13.297 -20.609 -13.75 1 98.19 107 PHE A C 1
ATOM 871 O O . PHE A 1 107 ? -12.719 -21.703 -13.648 1 98.19 107 PHE A O 1
ATOM 878 N N . SER A 1 108 ? -14.375 -20.266 -12.992 1 98.31 108 SER A N 1
ATOM 879 C CA . SER A 1 108 ? -14.867 -21.172 -11.961 1 98.31 108 SER A CA 1
ATOM 880 C C . SER A 1 108 ? -16.25 -20.75 -11.461 1 98.31 108 SER A C 1
ATOM 882 O O . SER A 1 108 ? -16.484 -19.562 -11.227 1 98.31 108 SER A O 1
ATOM 884 N N . SER A 1 109 ? -17.078 -21.734 -11.227 1 96.88 109 SER A N 1
ATOM 885 C CA . SER A 1 109 ? -18.438 -21.469 -10.766 1 96.88 109 SER A CA 1
ATOM 886 C C . SER A 1 109 ? -18.516 -21.547 -9.242 1 96.88 109 SER A C 1
ATOM 888 O O . SER A 1 109 ? -19.609 -21.438 -8.672 1 96.88 109 SER A O 1
ATOM 890 N N . GLY A 1 110 ? -17.406 -21.734 -8.641 1 96.81 110 GLY A N 1
ATOM 891 C CA . GLY A 1 110 ? -17.406 -21.844 -7.195 1 96.81 110 GLY A CA 1
ATOM 892 C C . GLY A 1 110 ? -17.469 -23.281 -6.711 1 96.81 110 GLY A C 1
ATOM 893 O O . GLY A 1 110 ? -16.938 -24.188 -7.371 1 96.81 110 GLY A O 1
ATOM 894 N N . HIS A 1 111 ? -17.891 -23.453 -5.477 1 95.06 111 HIS A N 1
ATOM 895 C CA . HIS A 1 111 ? -17.953 -24.797 -4.926 1 95.06 111 HIS A CA 1
ATOM 896 C C . HIS A 1 111 ? -18.938 -25.672 -5.715 1 95.06 111 HIS A C 1
ATOM 898 O O . HIS A 1 111 ? -19.938 -25.172 -6.23 1 95.06 111 HIS A O 1
ATOM 904 N N . ASP A 1 112 ? -18.672 -26.969 -5.816 1 95.5 112 ASP A N 1
ATOM 905 C CA . ASP A 1 112 ? -19.578 -27.938 -6.426 1 95.5 112 ASP A CA 1
ATOM 906 C C . ASP A 1 112 ? -20.797 -28.203 -5.527 1 95.5 112 ASP A C 1
ATOM 908 O O . ASP A 1 112 ? -20.75 -29.062 -4.648 1 95.5 112 ASP A O 1
ATOM 912 N N . LEU A 1 113 ? -21.828 -27.531 -5.812 1 92.31 113 LEU A N 1
ATOM 913 C CA . LEU A 1 113 ? -23 -27.594 -4.945 1 92.31 113 LEU A CA 1
ATOM 914 C C . LEU A 1 113 ? -23.641 -28.969 -4.996 1 92.31 113 LEU A C 1
ATOM 916 O O . LEU A 1 113 ? -24.203 -29.438 -4.004 1 92.31 113 LEU A O 1
ATOM 920 N N . LYS A 1 114 ? -23.531 -29.578 -6.203 1 93.31 114 LYS A N 1
ATOM 921 C CA . LYS A 1 114 ? -24.047 -30.953 -6.312 1 93.31 114 LYS A CA 1
ATOM 922 C C . LYS A 1 114 ? -23.312 -31.891 -5.379 1 93.31 114 LYS A C 1
ATOM 924 O O . LYS A 1 114 ? -23.922 -32.719 -4.699 1 93.31 114 LYS A O 1
ATOM 929 N N . GLU A 1 115 ? -22.047 -31.688 -5.371 1 94.5 115 GLU A N 1
ATOM 930 C CA . GLU A 1 115 ? -21.234 -32.5 -4.473 1 94.5 115 GLU A CA 1
ATOM 931 C C . GLU A 1 115 ? -21.484 -32.125 -3.014 1 94.5 115 GLU A C 1
ATOM 933 O O . GLU A 1 115 ? -21.641 -33 -2.156 1 94.5 115 GLU A O 1
ATOM 938 N N . LEU A 1 116 ? -21.609 -30.906 -2.715 1 90.5 116 LEU A N 1
ATOM 939 C CA . LEU A 1 116 ? -21.719 -30.406 -1.35 1 90.5 116 LEU A CA 1
ATOM 940 C C . LEU A 1 116 ? -22.969 -30.969 -0.674 1 90.5 116 LEU A C 1
ATOM 942 O O . LEU A 1 116 ? -22.953 -31.266 0.521 1 90.5 116 LEU A O 1
ATOM 946 N N . ARG A 1 117 ? -23.969 -31.141 -1.463 1 92.12 117 ARG A N 1
ATOM 947 C CA . ARG A 1 117 ? -25.234 -31.594 -0.901 1 92.12 117 ARG A CA 1
ATOM 948 C C . ARG A 1 117 ? -25.172 -33.062 -0.496 1 92.12 117 ARG A C 1
ATOM 950 O O . ARG A 1 117 ? -26.016 -33.531 0.266 1 92.12 117 ARG A O 1
ATOM 957 N N . THR A 1 118 ? -24.203 -33.812 -1.022 1 95.75 118 THR A N 1
ATOM 958 C CA . THR A 1 118 ? -24.125 -35.25 -0.781 1 95.75 118 THR A CA 1
ATOM 959 C C . THR A 1 118 ? -23.047 -35.562 0.248 1 95.75 118 THR A C 1
ATOM 961 O O . THR A 1 118 ? -22.969 -36.688 0.737 1 95.75 118 THR A O 1
ATOM 964 N N . LEU A 1 119 ? -22.266 -34.562 0.604 1 93.19 119 LEU A N 1
ATOM 965 C CA . LEU A 1 119 ? -21.141 -34.781 1.51 1 93.19 119 LEU A CA 1
ATOM 966 C C . LEU A 1 119 ? -21.625 -34.844 2.957 1 93.19 119 LEU A C 1
ATOM 968 O O . LEU A 1 119 ? -22.641 -34.25 3.312 1 93.19 119 LEU A O 1
ATOM 972 N N . SER A 1 120 ? -20.906 -35.625 3.707 1 94.56 120 SER A N 1
ATOM 973 C CA . SER A 1 120 ? -21.125 -35.594 5.152 1 94.56 120 SER A CA 1
ATOM 974 C C . SER A 1 120 ? -20.719 -34.219 5.73 1 94.56 120 SER A C 1
ATOM 976 O O . SER A 1 120 ? -20.047 -33.438 5.066 1 94.56 120 SER A O 1
ATOM 978 N N . HIS A 1 121 ? -21.125 -34 6.926 1 91.75 121 HIS A N 1
ATOM 979 C CA . HIS A 1 121 ? -20.766 -32.781 7.605 1 91.75 121 HIS A CA 1
ATOM 980 C C . HIS A 1 121 ? -19.25 -32.625 7.711 1 91.75 121 HIS A C 1
ATOM 982 O O . HIS A 1 121 ? -18.719 -31.516 7.508 1 91.75 121 HIS A O 1
ATOM 988 N N . GLU A 1 122 ? -18.625 -33.688 8.008 1 91.94 122 GLU A N 1
ATOM 989 C CA . GLU A 1 122 ? -17.172 -33.656 8.133 1 91.94 122 GLU A CA 1
ATOM 990 C C . GLU A 1 122 ? -16.5 -33.375 6.789 1 91.94 122 GLU A C 1
ATOM 992 O O . GLU A 1 122 ? -15.516 -32.625 6.73 1 91.94 122 GLU A O 1
ATOM 997 N N . GLU A 1 123 ? -17.031 -33.875 5.789 1 91.88 123 GLU A N 1
ATOM 998 C CA . GLU A 1 123 ? -16.5 -33.625 4.453 1 91.88 123 GLU A CA 1
ATOM 999 C C . GLU A 1 123 ? -16.75 -32.188 4.02 1 91.88 123 GLU A C 1
ATOM 1001 O O . GLU A 1 123 ? -15.922 -31.594 3.318 1 91.88 123 GLU A O 1
ATOM 1006 N N . VAL A 1 124 ? -17.875 -31.672 4.418 1 91.12 124 VAL A N 1
ATOM 1007 C CA . VAL A 1 124 ? -18.172 -30.266 4.152 1 91.12 124 VAL A CA 1
ATOM 1008 C C . VAL A 1 124 ? -17.141 -29.375 4.867 1 91.12 124 VAL A C 1
ATOM 1010 O O . VAL A 1 124 ? -16.594 -28.453 4.266 1 91.12 124 VAL A O 1
ATOM 1013 N N . LYS A 1 125 ? -16.859 -29.688 6.078 1 93.75 125 LYS A N 1
ATOM 1014 C CA . LYS A 1 125 ? -15.844 -28.969 6.824 1 93.75 125 LYS A CA 1
ATOM 1015 C C . LYS A 1 125 ? -14.484 -29.062 6.141 1 93.75 125 LYS A C 1
ATOM 1017 O O . LYS A 1 125 ? -13.766 -28.062 6.043 1 93.75 125 LYS A O 1
ATOM 1022 N N . GLU A 1 126 ? -14.203 -30.203 5.711 1 92.69 126 GLU A N 1
ATOM 1023 C CA . GLU A 1 126 ? -12.938 -30.422 5.008 1 92.69 126 GLU A CA 1
ATOM 1024 C C . GLU A 1 126 ? -12.859 -29.578 3.736 1 92.69 126 GLU A C 1
ATOM 1026 O O . GLU A 1 126 ? -11.812 -29.016 3.416 1 92.69 126 GLU A O 1
ATOM 1031 N N . THR A 1 127 ? -13.969 -29.531 3.02 1 94.19 127 THR A N 1
ATOM 1032 C CA . THR A 1 127 ? -14.016 -28.781 1.777 1 94.19 127 THR A CA 1
ATOM 1033 C C . THR A 1 127 ? -13.648 -27.312 2.025 1 94.19 127 THR A C 1
ATOM 1035 O O . THR A 1 127 ? -12.789 -26.766 1.336 1 94.19 127 THR A O 1
ATOM 1038 N N . PHE A 1 128 ? -14.227 -26.719 3.025 1 93.88 128 PHE A N 1
ATOM 1039 C CA . PHE A 1 128 ? -14 -25.312 3.287 1 93.88 128 PHE A CA 1
ATOM 1040 C C . PHE A 1 128 ? -12.609 -25.094 3.885 1 93.88 128 PHE A C 1
ATOM 1042 O O . PHE A 1 128 ? -11.961 -24.078 3.604 1 93.88 128 PHE A O 1
ATOM 1049 N N . ALA A 1 129 ? -12.141 -26.016 4.699 1 94.94 129 ALA A N 1
ATOM 1050 C CA . ALA A 1 129 ? -10.781 -25.938 5.234 1 94.94 129 ALA A CA 1
ATOM 1051 C C . ALA A 1 129 ? -9.742 -26.031 4.121 1 94.94 129 ALA A C 1
ATOM 1053 O O . ALA A 1 129 ? -8.758 -25.297 4.121 1 94.94 129 ALA A O 1
ATOM 1054 N N . LEU A 1 130 ? -9.977 -26.922 3.203 1 95.94 130 LEU A N 1
ATOM 1055 C CA . LEU A 1 130 ? -9.078 -27.109 2.068 1 95.94 130 LEU A CA 1
ATOM 1056 C C . LEU A 1 130 ? -9.086 -25.875 1.171 1 95.94 130 LEU A C 1
ATOM 1058 O O . LEU A 1 130 ? -8.031 -25.453 0.674 1 95.94 130 LEU A O 1
ATOM 1062 N N . CYS A 1 131 ? -10.242 -25.344 0.938 1 96.38 131 CYS A N 1
ATOM 1063 C CA . CYS A 1 131 ? -10.328 -24.109 0.168 1 96.38 131 CYS A CA 1
ATOM 1064 C C . CYS A 1 131 ? -9.492 -23.016 0.805 1 96.38 131 CYS A C 1
ATOM 1066 O O . CYS A 1 131 ? -8.711 -22.344 0.122 1 96.38 131 CYS A O 1
ATOM 1068 N N . ALA A 1 132 ? -9.617 -22.875 2.104 1 96.75 132 ALA A N 1
ATOM 1069 C CA . ALA A 1 132 ? -8.828 -21.891 2.832 1 96.75 132 ALA A CA 1
ATOM 1070 C C . ALA A 1 132 ? -7.336 -22.172 2.699 1 96.75 132 ALA A C 1
ATOM 1072 O O . ALA A 1 132 ? -6.535 -21.25 2.543 1 96.75 132 ALA A O 1
ATOM 1073 N N . GLU A 1 133 ? -6.977 -23.391 2.793 1 97.06 133 GLU A N 1
ATOM 1074 C CA . GLU A 1 133 ? -5.57 -23.766 2.678 1 97.06 133 GLU A CA 1
ATOM 1075 C C . GLU A 1 133 ? -5.016 -23.422 1.3 1 97.06 133 GLU A C 1
ATOM 1077 O O . GLU A 1 133 ? -3.902 -22.906 1.185 1 97.06 133 GLU A O 1
ATOM 1082 N N . VAL A 1 134 ? -5.785 -23.719 0.254 1 98.31 134 VAL A N 1
ATOM 1083 C CA . VAL A 1 134 ? -5.367 -23.406 -1.109 1 98.31 134 VAL A CA 1
ATOM 1084 C C . VAL A 1 134 ? -5.133 -21.906 -1.247 1 98.31 134 VAL A C 1
ATOM 1086 O O . VAL A 1 134 ? -4.121 -21.469 -1.809 1 98.31 134 VAL A O 1
ATOM 1089 N N . MET A 1 135 ? -6.105 -21.125 -0.692 1 98.44 135 MET A N 1
ATOM 1090 C CA . MET A 1 135 ? -5.941 -19.688 -0.731 1 98.44 135 MET A CA 1
ATOM 1091 C C . MET A 1 135 ? -4.66 -19.25 -0.021 1 98.44 135 MET A C 1
ATOM 1093 O O . MET A 1 135 ? -3.916 -18.406 -0.524 1 98.44 135 MET A O 1
ATOM 1097 N N . SER A 1 136 ? -4.398 -19.828 1.112 1 97.56 136 SER A N 1
ATOM 1098 C CA . SER A 1 136 ? -3.209 -19.484 1.891 1 97.56 136 SER A CA 1
ATOM 1099 C C . SER A 1 136 ? -1.935 -19.875 1.145 1 97.56 136 SER A C 1
ATOM 1101 O O . SER A 1 136 ? -0.949 -19.125 1.172 1 97.56 136 SER A O 1
ATOM 1103 N N . LEU A 1 137 ? -1.935 -21 0.478 1 98.19 137 LEU A N 1
ATOM 1104 C CA . LEU A 1 137 ? -0.778 -21.438 -0.291 1 98.19 137 LEU A CA 1
ATOM 1105 C C . LEU A 1 137 ? -0.486 -20.484 -1.438 1 98.19 137 LEU A C 1
ATOM 1107 O O . LEU A 1 137 ? 0.677 -20.203 -1.744 1 98.19 137 LEU A O 1
ATOM 1111 N N . ILE A 1 138 ? -1.526 -20.016 -2.072 1 98.5 138 ILE A N 1
ATOM 1112 C CA . ILE A 1 138 ? -1.349 -19.031 -3.141 1 98.5 138 ILE A CA 1
ATOM 1113 C C . ILE A 1 138 ? -0.739 -17.75 -2.57 1 98.5 138 ILE A C 1
ATOM 1115 O O . ILE A 1 138 ? 0.245 -17.234 -3.105 1 98.5 138 ILE A O 1
ATOM 1119 N N . ARG A 1 139 ? -1.306 -17.281 -1.508 1 97.19 139 ARG A N 1
ATOM 1120 C CA . ARG A 1 139 ? -0.855 -16.047 -0.874 1 97.19 139 ARG A CA 1
ATOM 1121 C C . ARG A 1 139 ? 0.597 -16.156 -0.421 1 97.19 139 ARG A C 1
ATOM 1123 O O . ARG A 1 139 ? 1.355 -15.195 -0.498 1 97.19 139 ARG A O 1
ATOM 1130 N N . ARG A 1 140 ? 1.021 -17.344 0.012 1 97.62 140 ARG A N 1
ATOM 1131 C CA . ARG A 1 140 ? 2.344 -17.531 0.604 1 97.62 140 ARG A CA 1
ATOM 1132 C C . ARG A 1 140 ? 3.311 -18.141 -0.396 1 97.62 140 ARG A C 1
ATOM 1134 O O . ARG A 1 140 ? 4.434 -18.516 -0.038 1 97.62 140 ARG A O 1
ATOM 1141 N N . SER A 1 141 ? 2.885 -18.328 -1.595 1 98.38 141 SER A N 1
ATOM 1142 C CA . SER A 1 141 ? 3.807 -18.797 -2.623 1 98.38 141 SER A CA 1
ATOM 1143 C C . SER A 1 141 ? 4.898 -17.766 -2.9 1 98.38 141 SER A C 1
ATOM 1145 O O . SER A 1 141 ? 4.605 -16.594 -3.15 1 98.38 141 SER A O 1
ATOM 1147 N N . PRO A 1 142 ? 6.207 -18.172 -2.844 1 97.56 142 PRO A N 1
ATOM 1148 C CA . PRO A 1 142 ? 7.262 -17.234 -3.229 1 97.56 142 PRO A CA 1
ATOM 1149 C C . PRO A 1 142 ? 7.223 -16.875 -4.715 1 97.56 142 PRO A C 1
ATOM 1151 O O . PRO A 1 142 ? 7.684 -15.805 -5.109 1 97.56 142 PRO A O 1
ATOM 1154 N N . ALA A 1 143 ? 6.754 -17.797 -5.531 1 97.5 143 ALA A N 1
ATOM 1155 C CA . ALA A 1 143 ? 6.469 -17.5 -6.93 1 97.5 143 ALA A CA 1
ATOM 1156 C C . ALA A 1 143 ? 5.113 -16.812 -7.078 1 97.5 143 ALA A C 1
ATOM 1158 O O . ALA A 1 143 ? 4.086 -17.359 -6.676 1 97.5 143 ALA A O 1
ATOM 1159 N N . PRO A 1 144 ? 5.125 -15.578 -7.602 1 98 144 PRO A N 1
ATOM 1160 C CA . PRO A 1 144 ? 3.83 -14.93 -7.812 1 98 144 PRO A CA 1
ATOM 1161 C C . PRO A 1 144 ? 2.867 -15.781 -8.633 1 98 144 PRO A C 1
ATOM 1163 O O . PRO A 1 144 ? 3.287 -16.469 -9.57 1 98 144 PRO A O 1
ATOM 1166 N N . VAL A 1 145 ? 1.63 -15.75 -8.227 1 98.62 145 VAL A N 1
ATOM 1167 C CA . VAL A 1 145 ? 0.586 -16.484 -8.922 1 98.62 145 VAL A CA 1
ATOM 1168 C C . VAL A 1 145 ? -0.265 -15.531 -9.758 1 98.62 145 VAL A C 1
ATOM 1170 O O . VAL A 1 145 ? -0.943 -14.664 -9.211 1 98.62 145 VAL A O 1
ATOM 1173 N N . ILE A 1 146 ? -0.231 -15.688 -11.078 1 98.62 146 ILE A N 1
ATOM 1174 C CA . ILE A 1 146 ? -1.017 -14.898 -12.023 1 98.62 146 ILE A CA 1
ATOM 1175 C C . ILE A 1 146 ? -2.336 -15.609 -12.312 1 98.62 146 ILE A C 1
ATOM 1177 O O . ILE A 1 146 ? -2.348 -16.781 -12.688 1 98.62 146 ILE A O 1
ATOM 1181 N N . GL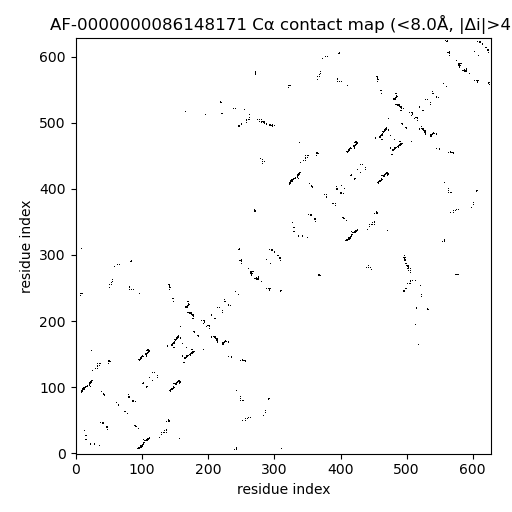Y A 1 147 ? -3.438 -14.945 -12.062 1 98.62 147 GLY A N 1
ATOM 1182 C CA . GLY A 1 147 ? -4.742 -15.516 -12.375 1 98.62 147 GLY A CA 1
ATOM 1183 C C . GLY A 1 147 ? -5.25 -15.117 -13.75 1 98.62 147 GLY A C 1
ATOM 1184 O O . GLY A 1 147 ? -5.375 -13.922 -14.047 1 98.62 147 GLY A O 1
ATOM 1185 N N . VAL A 1 148 ? -5.52 -16.062 -14.578 1 98.56 148 VAL A N 1
ATOM 1186 C CA . VAL A 1 148 ? -6.145 -15.828 -15.875 1 98.56 148 VAL A CA 1
ATOM 1187 C C . VAL A 1 148 ? -7.648 -16.062 -15.773 1 98.56 148 VAL A C 1
ATOM 1189 O O . VAL A 1 148 ? -8.109 -17.203 -15.797 1 98.56 148 VAL A O 1
ATOM 1192 N N . ILE A 1 149 ? -8.414 -14.992 -15.656 1 98.44 149 ILE A N 1
ATOM 1193 C CA . ILE A 1 149 ? -9.828 -15.102 -15.328 1 98.44 149 ILE A CA 1
ATOM 1194 C C . ILE A 1 149 ? -10.672 -14.867 -16.578 1 98.44 149 ILE A C 1
ATOM 1196 O O . ILE A 1 149 ? -10.828 -13.734 -17.031 1 98.44 149 ILE A O 1
ATOM 1200 N N . GLN A 1 150 ? -11.211 -15.898 -17.109 1 96.88 150 GLN A N 1
ATOM 1201 C CA . GLN A 1 150 ? -12.031 -15.766 -18.312 1 96.88 150 GLN A CA 1
ATOM 1202 C C . GLN A 1 150 ? -13.5 -16.062 -18.016 1 96.88 150 GLN A C 1
ATOM 1204 O O . GLN A 1 150 ? -13.805 -16.812 -17.078 1 96.88 150 GLN A O 1
ATOM 1209 N N . GLY A 1 151 ? -14.438 -15.508 -18.734 1 97.06 151 GLY A N 1
ATOM 1210 C CA . GLY A 1 151 ? -15.859 -15.812 -18.703 1 97.06 151 GLY A CA 1
ATOM 1211 C C . GLY A 1 151 ? -16.531 -15.367 -17.422 1 97.06 151 GLY A C 1
ATOM 1212 O O . GLY A 1 151 ? -17.109 -14.281 -17.375 1 97.06 151 GLY A O 1
ATOM 1213 N N . LEU A 1 152 ? -16.266 -16.25 -16.328 1 97.25 152 LEU A N 1
ATOM 1214 C CA . LEU A 1 152 ? -16.984 -16.016 -15.07 1 97.25 152 LEU A CA 1
ATOM 1215 C C . LEU A 1 152 ? -16.188 -16.578 -13.891 1 97.25 152 LEU A C 1
ATOM 1217 O O . LEU A 1 152 ? -15.641 -17.672 -13.961 1 97.25 152 LEU A O 1
ATOM 1221 N N . ALA A 1 153 ? -16.125 -15.773 -12.844 1 98.44 153 ALA A N 1
ATOM 1222 C CA . ALA A 1 153 ? -15.688 -16.219 -11.523 1 98.44 153 ALA A CA 1
ATOM 1223 C C . ALA A 1 153 ? -16.734 -15.914 -10.461 1 98.44 153 ALA A C 1
ATOM 1225 O O . ALA A 1 153 ? -17.047 -14.75 -10.195 1 98.44 153 ALA A O 1
ATOM 1226 N N . THR A 1 154 ? -17.281 -16.938 -9.844 1 97.44 154 THR A N 1
ATOM 1227 C CA . THR A 1 154 ? -18.375 -16.688 -8.906 1 97.44 154 THR A CA 1
ATOM 1228 C C . THR A 1 154 ? -18.125 -17.422 -7.59 1 97.44 154 THR A C 1
ATOM 1230 O O . THR A 1 154 ? -17.438 -18.438 -7.559 1 97.44 154 THR A O 1
ATOM 1233 N N . ALA A 1 155 ? -18.594 -16.844 -6.465 1 96.75 155 ALA A N 1
ATOM 1234 C CA . ALA A 1 155 ? -18.516 -17.438 -5.125 1 96.75 155 ALA A CA 1
ATOM 1235 C C . ALA A 1 155 ? -17.078 -17.844 -4.797 1 96.75 155 ALA A C 1
ATOM 1237 O O . ALA A 1 155 ? -16.156 -17.016 -4.852 1 96.75 155 ALA A O 1
ATOM 1238 N N . ALA A 1 156 ? -16.875 -19.109 -4.5 1 96.75 156 ALA A N 1
ATOM 1239 C CA . ALA A 1 156 ? -15.523 -19.562 -4.172 1 96.75 156 ALA A CA 1
ATOM 1240 C C . ALA A 1 156 ? -14.586 -19.391 -5.363 1 96.75 156 ALA A C 1
ATOM 1242 O O . ALA A 1 156 ? -13.383 -19.219 -5.191 1 96.75 156 ALA A O 1
ATOM 1243 N N . GLY A 1 157 ? -15.133 -19.469 -6.609 1 98.44 157 GLY A N 1
ATOM 1244 C CA . GLY A 1 157 ? -14.336 -19.172 -7.789 1 98.44 157 GLY A CA 1
ATOM 1245 C C . GLY A 1 157 ? -13.859 -17.734 -7.832 1 98.44 157 GLY A C 1
ATOM 1246 O O . GLY A 1 157 ? -12.734 -17.453 -8.258 1 98.44 157 GLY A O 1
ATOM 1247 N N . CYS A 1 158 ? -14.734 -16.859 -7.434 1 98.38 158 CYS A N 1
ATOM 1248 C CA . CYS A 1 158 ? -14.367 -15.445 -7.305 1 98.38 158 CYS A CA 1
ATOM 1249 C C . CYS A 1 158 ? -13.297 -15.258 -6.23 1 98.38 158 CYS A C 1
ATOM 1251 O O . CYS A 1 158 ? -12.344 -14.508 -6.426 1 98.38 158 CYS A O 1
ATOM 1253 N N . GLN A 1 159 ? -13.461 -15.953 -5.102 1 97.94 159 GLN A N 1
ATOM 1254 C CA . GLN A 1 159 ? -12.445 -15.953 -4.055 1 97.94 159 GLN A CA 1
ATOM 1255 C C . GLN A 1 159 ? -11.094 -16.391 -4.602 1 97.94 159 GLN A C 1
ATOM 1257 O O . GLN A 1 159 ? -10.078 -15.727 -4.363 1 97.94 159 GLN A O 1
ATOM 1262 N N . LEU A 1 160 ? -11.102 -17.469 -5.332 1 98.44 160 LEU A N 1
ATOM 1263 C CA . LEU A 1 160 ? -9.875 -18.016 -5.902 1 98.44 160 LEU A CA 1
ATOM 1264 C C . LEU A 1 160 ? -9.227 -17.031 -6.859 1 98.44 160 LEU A C 1
ATOM 1266 O O . LEU A 1 160 ? -8.023 -16.75 -6.758 1 98.44 160 LEU A O 1
ATOM 1270 N N . ALA A 1 161 ? -10.008 -16.469 -7.754 1 98.62 161 ALA A N 1
ATOM 1271 C CA . ALA A 1 161 ? -9.523 -15.5 -8.727 1 98.62 161 ALA A CA 1
ATOM 1272 C C . ALA A 1 161 ? -8.859 -14.32 -8.039 1 98.62 161 ALA A C 1
ATOM 1274 O O . ALA A 1 161 ? -7.738 -13.938 -8.383 1 98.62 161 ALA A O 1
ATOM 1275 N N . LEU A 1 162 ? -9.516 -13.836 -7.027 1 98 162 LEU A N 1
ATOM 1276 C CA . LEU A 1 162 ? -9.078 -12.578 -6.426 1 98 162 LEU A CA 1
ATOM 1277 C C . LEU A 1 162 ? -8.078 -12.836 -5.301 1 98 162 LEU A C 1
ATOM 1279 O O . LEU A 1 162 ? -7.586 -11.891 -4.684 1 98 162 LEU A O 1
ATOM 1283 N N . THR A 1 163 ? -7.75 -14.094 -5.008 1 97.81 163 THR A N 1
ATOM 1284 C CA . THR A 1 163 ? -6.652 -14.445 -4.113 1 97.81 163 THR A CA 1
ATOM 1285 C C . THR A 1 163 ? -5.32 -14.438 -4.863 1 97.81 163 THR A C 1
ATOM 1287 O O . THR A 1 163 ? -4.258 -14.328 -4.25 1 97.81 163 THR A O 1
ATOM 1290 N N . THR A 1 164 ? -5.344 -14.602 -6.191 1 98.5 164 THR A N 1
ATOM 1291 C CA . THR A 1 164 ? -4.109 -14.578 -6.965 1 98.5 164 THR A CA 1
ATOM 1292 C C . THR A 1 164 ? -3.404 -13.227 -6.82 1 98.5 164 THR A C 1
ATOM 1294 O O . THR A 1 164 ? -4.031 -12.227 -6.465 1 98.5 164 THR A O 1
ATOM 1297 N N . ASP A 1 165 ? -2.094 -13.227 -7.082 1 97.81 165 ASP A N 1
ATOM 1298 C CA . ASP A 1 165 ? -1.305 -12.008 -6.926 1 97.81 165 ASP A CA 1
ATOM 1299 C C . ASP A 1 165 ? -1.682 -10.969 -7.98 1 97.81 165 ASP A C 1
ATOM 1301 O O . ASP A 1 165 ? -1.772 -9.773 -7.684 1 97.81 165 ASP A O 1
ATOM 1305 N N . ILE A 1 166 ? -1.838 -11.406 -9.203 1 97.69 166 ILE A N 1
ATOM 1306 C CA . ILE A 1 166 ? -2.172 -10.539 -10.328 1 97.69 166 ILE A CA 1
ATOM 1307 C C . ILE A 1 166 ? -3.279 -11.172 -11.156 1 97.69 166 ILE A C 1
ATOM 1309 O O . ILE A 1 166 ? -3.004 -11.875 -12.133 1 97.69 166 ILE A O 1
ATOM 1313 N N . PRO A 1 167 ? -4.496 -10.93 -10.766 1 98.56 167 PRO A N 1
ATOM 1314 C CA . PRO A 1 167 ? -5.598 -11.375 -11.625 1 98.56 167 PRO A CA 1
ATOM 1315 C C . PRO A 1 167 ? -5.762 -10.508 -12.875 1 98.56 167 PRO A C 1
ATOM 1317 O O . PRO A 1 167 ? -5.793 -9.281 -12.773 1 98.56 167 PRO A O 1
ATOM 1320 N N . ILE A 1 168 ? -5.848 -11.133 -14 1 98.62 168 ILE A N 1
ATOM 1321 C CA . ILE A 1 168 ? -6.051 -10.484 -15.289 1 98.62 168 ILE A CA 1
ATOM 1322 C C . ILE A 1 168 ? -7.355 -10.969 -15.914 1 98.62 168 ILE A C 1
ATOM 1324 O O . ILE A 1 168 ? -7.633 -12.172 -15.93 1 98.62 168 ILE A O 1
ATOM 1328 N N . ALA A 1 169 ? -8.18 -10.094 -16.406 1 98.5 169 ALA A N 1
ATOM 1329 C CA . ALA A 1 169 ? -9.477 -10.469 -16.969 1 98.5 169 ALA A CA 1
ATOM 1330 C C . ALA A 1 169 ? -9.852 -9.578 -18.141 1 98.5 169 ALA A C 1
ATOM 1332 O O . ALA A 1 169 ? -9.461 -8.406 -18.188 1 98.5 169 ALA A O 1
ATOM 1333 N N . ALA A 1 170 ? -10.586 -10.188 -19.062 1 97.5 170 ALA A N 1
ATOM 1334 C CA . ALA A 1 170 ? -11.203 -9.367 -20.109 1 97.5 170 ALA A CA 1
ATOM 1335 C C . ALA A 1 170 ? -12.328 -8.508 -19.516 1 97.5 170 ALA A C 1
ATOM 1337 O O . ALA A 1 170 ? -12.984 -8.898 -18.547 1 97.5 170 ALA A O 1
ATOM 1338 N N . ALA A 1 171 ? -12.602 -7.438 -20.156 1 97.75 171 ALA A N 1
ATOM 1339 C CA . ALA A 1 171 ? -13.555 -6.43 -19.703 1 97.75 171 ALA A CA 1
ATOM 1340 C C . ALA A 1 171 ? -14.922 -7.047 -19.438 1 97.75 171 ALA A C 1
ATOM 1342 O O . ALA A 1 171 ? -15.609 -6.664 -18.484 1 97.75 171 ALA A O 1
ATOM 1343 N N . SER A 1 172 ? -15.32 -8.016 -20.188 1 97.62 172 SER A N 1
ATOM 1344 C CA . SER A 1 172 ? -16.672 -8.562 -20.141 1 97.62 172 SER A CA 1
ATOM 1345 C C . SER A 1 172 ? -16.781 -9.68 -19.109 1 97.62 172 SER A C 1
ATOM 1347 O O . SER A 1 172 ? -17.875 -10.156 -18.812 1 97.62 172 SER A O 1
ATOM 1349 N N . THR A 1 173 ? -15.602 -10.102 -18.547 1 98.19 173 THR A N 1
ATOM 1350 C CA . THR A 1 173 ? -15.625 -11.172 -17.547 1 98.19 173 THR A CA 1
ATOM 1351 C C . THR A 1 173 ? -16.516 -10.797 -16.375 1 98.19 173 THR A C 1
ATOM 1353 O O . THR A 1 173 ? -16.484 -9.656 -15.898 1 98.19 173 THR A O 1
ATOM 1356 N N . GLN A 1 174 ? -17.266 -11.773 -15.898 1 98.25 174 GLN A N 1
ATOM 1357 C CA . GLN A 1 174 ? -18.234 -11.508 -14.828 1 98.25 174 GLN A CA 1
ATOM 1358 C C . GLN A 1 174 ? -17.719 -12.023 -13.484 1 98.25 174 GLN A C 1
ATOM 1360 O O . GLN A 1 174 ? -17.25 -13.164 -13.383 1 98.25 174 GLN A O 1
ATOM 1365 N N . PHE A 1 175 ? -17.781 -11.172 -12.516 1 98.38 175 PHE A N 1
ATOM 1366 C CA . PHE A 1 175 ? -17.547 -11.516 -11.117 1 98.38 175 PHE A CA 1
ATOM 1367 C C . PHE A 1 175 ? -18.828 -11.453 -10.312 1 98.38 175 PHE A C 1
ATOM 1369 O O . PHE A 1 175 ? -19.656 -10.555 -10.508 1 98.38 175 PHE A O 1
ATOM 1376 N N . ARG A 1 176 ? -19 -12.469 -9.398 1 97.69 176 ARG A N 1
ATOM 1377 C CA . ARG A 1 176 ? -20.297 -12.492 -8.719 1 97.69 176 ARG A CA 1
ATOM 1378 C C . ARG A 1 176 ? -20.188 -13.195 -7.367 1 97.69 176 ARG A C 1
ATOM 1380 O O . ARG A 1 176 ? -19.438 -14.164 -7.227 1 97.69 176 ARG A O 1
ATOM 1387 N N . LEU A 1 177 ? -20.891 -12.711 -6.371 1 96.75 177 LEU A N 1
ATOM 1388 C CA . LEU A 1 177 ? -21.172 -13.375 -5.109 1 96.75 177 LEU A CA 1
ATOM 1389 C C . LEU A 1 177 ? -22.656 -13.719 -5.008 1 96.75 177 LEU A C 1
ATOM 1391 O O . LEU A 1 177 ? -23.438 -12.977 -4.387 1 96.75 177 LEU A O 1
ATOM 1395 N N . PRO A 1 178 ? -22.984 -14.844 -5.453 1 95.12 178 PRO A N 1
ATOM 1396 C CA . PRO A 1 178 ? -24.406 -15.117 -5.66 1 95.12 178 PRO A CA 1
ATOM 1397 C C . PRO A 1 178 ? -25.078 -15.719 -4.426 1 95.12 178 PRO A C 1
ATOM 1399 O O . PRO A 1 178 ? -26.266 -16.031 -4.457 1 95.12 178 PRO A O 1
ATOM 1402 N N . GLY A 1 179 ? -24.375 -15.93 -3.365 1 91 179 GLY A N 1
ATOM 1403 C CA . GLY A 1 179 ? -24.828 -16.703 -2.213 1 91 179 GLY A CA 1
ATOM 1404 C C . GLY A 1 179 ? -26.156 -16.219 -1.653 1 91 179 GLY A C 1
ATOM 1405 O O . GLY A 1 179 ? -26.953 -17.031 -1.186 1 91 179 GLY A O 1
ATOM 1406 N N . ALA A 1 180 ? -26.391 -14.961 -1.676 1 86.62 180 ALA A N 1
ATOM 1407 C CA . ALA A 1 180 ? -27.625 -14.406 -1.131 1 86.62 180 ALA A CA 1
ATOM 1408 C C . ALA A 1 180 ? -28.844 -14.93 -1.888 1 86.62 180 ALA A C 1
ATOM 1410 O O . ALA A 1 180 ? -29.906 -15.164 -1.294 1 86.62 180 ALA A O 1
ATOM 1411 N N . SER A 1 181 ? -28.703 -15.18 -3.152 1 89.94 181 SER A N 1
ATOM 1412 C CA . SER A 1 181 ? -29.828 -15.602 -3.988 1 89.94 181 SER A CA 1
ATOM 1413 C C . SER A 1 181 ? -30.188 -17.062 -3.738 1 89.94 181 SER A C 1
ATOM 1415 O O . SER A 1 181 ? -31.266 -17.516 -4.121 1 89.94 181 SER A O 1
ATOM 1417 N N . ILE A 1 182 ? -29.328 -17.797 -3.076 1 90.06 182 ILE A N 1
ATOM 1418 C CA . ILE A 1 182 ? -29.641 -19.219 -2.871 1 90.06 182 ILE A CA 1
ATOM 1419 C C . ILE A 1 182 ? -29.641 -19.531 -1.376 1 90.06 182 ILE A C 1
ATOM 1421 O O . ILE A 1 182 ? -29.625 -20.703 -0.98 1 90.06 182 ILE A O 1
ATOM 1425 N N . GLY A 1 183 ? -29.531 -18.5 -0.527 1 86.19 183 GLY A N 1
ATOM 1426 C CA . GLY A 1 183 ? -29.625 -18.672 0.916 1 86.19 183 GLY A CA 1
ATOM 1427 C C . GLY A 1 183 ? -28.312 -19.141 1.534 1 86.19 183 GLY A C 1
ATOM 1428 O O . GLY A 1 183 ? -28.297 -19.625 2.668 1 86.19 183 GLY A O 1
ATOM 1429 N N . LEU A 1 184 ? -27.219 -19.141 0.775 1 87.81 184 LEU A N 1
ATOM 1430 C CA . LEU A 1 184 ? -25.891 -19.484 1.264 1 87.81 184 LEU A CA 1
ATOM 1431 C C . LEU A 1 184 ? -24.938 -18.312 1.067 1 87.81 184 LEU A C 1
ATOM 1433 O O . LEU A 1 184 ? -24.203 -18.266 0.073 1 87.81 184 LEU A O 1
ATOM 1437 N N . PRO A 1 185 ? -24.953 -17.438 2.025 1 87.62 185 PRO A N 1
ATOM 1438 C CA . PRO A 1 185 ? -24.156 -16.219 1.852 1 87.62 185 PRO A CA 1
ATOM 1439 C C . PRO A 1 185 ? -22.672 -16.516 1.585 1 87.62 185 PRO A C 1
ATOM 1441 O O . PRO A 1 185 ? -22.094 -17.406 2.207 1 87.62 185 PRO A O 1
ATOM 1444 N N . CYS A 1 186 ? -22.047 -15.766 0.711 1 93.44 186 CYS A N 1
ATOM 1445 C CA . CYS A 1 186 ? -20.656 -15.922 0.298 1 93.44 186 CYS A CA 1
ATOM 1446 C C . CYS A 1 186 ? -19.719 -15.297 1.321 1 93.44 186 CYS A C 1
ATOM 1448 O O . CYS A 1 186 ? -18.875 -14.469 0.973 1 93.44 186 CYS A O 1
ATOM 1450 N N . THR A 1 187 ? -19.766 -15.805 2.557 1 90.56 187 THR A N 1
ATOM 1451 C CA . THR A 1 187 ? -18.984 -15.227 3.637 1 90.56 187 THR A CA 1
ATOM 1452 C C . THR A 1 187 ? -17.5 -15.5 3.42 1 90.56 187 THR A C 1
ATOM 1454 O O . THR A 1 187 ? -16.672 -14.594 3.561 1 90.56 187 THR A O 1
ATOM 1457 N N . SER A 1 188 ? -17.141 -16.688 3.064 1 92.38 188 SER A N 1
ATOM 1458 C CA . SER A 1 188 ? -15.742 -17.016 2.836 1 92.38 188 SER A CA 1
ATOM 1459 C C . SER A 1 188 ? -15.203 -16.281 1.609 1 92.38 188 SER A C 1
ATOM 1461 O O . SER A 1 188 ? -14.172 -15.609 1.688 1 92.38 188 SER A O 1
ATOM 1463 N N . PRO A 1 189 ? -15.922 -16.297 0.471 1 95.25 189 PRO A N 1
ATOM 1464 C CA . PRO A 1 189 ? -15.43 -15.562 -0.7 1 95.25 189 PRO A CA 1
ATOM 1465 C C . PRO A 1 189 ? -15.25 -14.078 -0.426 1 95.25 189 PRO A C 1
ATOM 1467 O O . PRO A 1 189 ? -14.328 -13.453 -0.968 1 95.25 189 PRO A O 1
ATOM 1470 N N . SER A 1 190 ? -16.094 -13.594 0.429 1 94 190 SER A N 1
ATOM 1471 C CA . SER A 1 190 ? -16.078 -12.156 0.693 1 94 190 SER A CA 1
ATOM 1472 C C . SER A 1 190 ? -14.781 -11.75 1.387 1 94 190 SER A C 1
ATOM 1474 O O . SER A 1 190 ? -14.445 -10.562 1.425 1 94 190 SER A O 1
ATOM 1476 N N . THR A 1 191 ? -14.016 -12.688 1.987 1 93.5 191 THR A N 1
ATOM 1477 C CA . THR A 1 191 ? -12.75 -12.359 2.637 1 93.5 191 THR A CA 1
ATOM 1478 C C . THR A 1 191 ? -11.734 -11.844 1.616 1 93.5 191 THR A C 1
ATOM 1480 O O . THR A 1 191 ? -11.125 -10.789 1.815 1 93.5 191 THR A O 1
ATOM 1483 N N . ALA A 1 192 ? -11.641 -12.555 0.5 1 95 192 ALA A N 1
ATOM 1484 C CA . ALA A 1 192 ? -10.734 -12.133 -0.561 1 95 192 ALA A CA 1
ATOM 1485 C C . ALA A 1 192 ? -11.281 -10.906 -1.288 1 95 192 ALA A C 1
ATOM 1487 O O . ALA A 1 192 ? -10.539 -9.953 -1.562 1 95 192 ALA A O 1
ATOM 1488 N N . VAL A 1 193 ? -12.555 -10.906 -1.542 1 95.56 193 VAL A N 1
ATOM 1489 C CA . VAL A 1 193 ? -13.172 -9.891 -2.387 1 95.56 193 VAL A CA 1
ATOM 1490 C C . VAL A 1 193 ? -13.109 -8.531 -1.693 1 95.56 193 VAL A C 1
ATOM 1492 O O . VAL A 1 193 ? -12.742 -7.527 -2.311 1 95.56 193 VAL A O 1
ATOM 1495 N N . SER A 1 194 ? -13.422 -8.5 -0.412 1 94.06 194 SER A N 1
ATOM 1496 C CA . SER A 1 194 ? -13.469 -7.234 0.308 1 94.06 194 SER A CA 1
ATOM 1497 C C . SER A 1 194 ? -12.07 -6.625 0.436 1 94.06 194 SER A C 1
ATOM 1499 O O . SER A 1 194 ? -11.922 -5.402 0.452 1 94.06 194 SER A O 1
ATOM 1501 N N . ARG A 1 195 ? -11.047 -7.41 0.504 1 93.25 195 ARG A N 1
ATOM 1502 C CA . ARG A 1 195 ? -9.68 -6.914 0.629 1 93.25 195 ARG A CA 1
ATOM 1503 C C . ARG A 1 195 ? -9.148 -6.422 -0.714 1 93.25 195 ARG A C 1
ATOM 1505 O O . ARG A 1 195 ? -8.258 -5.578 -0.761 1 93.25 195 ARG A O 1
ATOM 1512 N N . ARG A 1 196 ? -9.719 -6.926 -1.773 1 94.56 196 ARG A N 1
ATOM 1513 C CA . ARG A 1 196 ? -9.258 -6.52 -3.098 1 94.56 196 ARG A CA 1
ATOM 1514 C C . ARG A 1 196 ? -10.102 -5.371 -3.643 1 94.56 196 ARG A C 1
ATOM 1516 O O . ARG A 1 196 ? -9.57 -4.426 -4.227 1 94.56 196 ARG A O 1
ATOM 1523 N N . LEU A 1 197 ? -11.438 -5.426 -3.426 1 94.5 197 LEU A N 1
ATOM 1524 C CA . LEU A 1 197 ? -12.336 -4.484 -4.082 1 94.5 197 LEU A CA 1
ATOM 1525 C C . LEU A 1 197 ? -12.805 -3.408 -3.105 1 94.5 197 LEU A C 1
ATOM 1527 O O . LEU A 1 197 ? -13.414 -2.42 -3.514 1 94.5 197 LEU A O 1
ATOM 1531 N N . GLY A 1 198 ? -12.453 -3.523 -1.847 1 92.62 198 GLY A N 1
ATOM 1532 C CA . GLY A 1 198 ? -12.961 -2.621 -0.823 1 92.62 198 GLY A CA 1
ATOM 1533 C C . GLY A 1 198 ? -14.266 -3.088 -0.206 1 92.62 198 GLY A C 1
ATOM 1534 O O . GLY A 1 198 ? -15.039 -3.803 -0.846 1 92.62 198 GLY A O 1
ATOM 1535 N N . ALA A 1 199 ? -14.57 -2.658 0.972 1 89.31 199 ALA A N 1
ATOM 1536 C CA . ALA A 1 199 ? -15.695 -3.131 1.775 1 89.31 199 ALA A CA 1
ATOM 1537 C C . ALA A 1 199 ? -17.031 -2.682 1.177 1 89.31 199 ALA A C 1
ATOM 1539 O O . ALA A 1 199 ? -17.953 -3.484 1.025 1 89.31 199 ALA A O 1
ATOM 1540 N N . PRO A 1 200 ? -17.203 -1.396 0.796 1 86.94 200 PRO A N 1
ATOM 1541 C CA . PRO A 1 200 ? -18.516 -0.972 0.313 1 86.94 200 PRO A CA 1
ATOM 1542 C C . PRO A 1 200 ? -18.938 -1.69 -0.968 1 86.94 200 PRO A C 1
ATOM 1544 O O . PRO A 1 200 ? -20.078 -2.117 -1.095 1 86.94 200 PRO A O 1
ATOM 1547 N N . PHE A 1 201 ? -17.953 -1.829 -1.895 1 93.12 201 PHE A N 1
ATOM 1548 C CA . PHE A 1 201 ? -18.266 -2.486 -3.156 1 93.12 201 PHE A CA 1
ATOM 1549 C C . PHE A 1 201 ? -18.594 -3.957 -2.934 1 93.12 201 PHE A C 1
ATOM 1551 O O . PHE A 1 201 ? -19.578 -4.465 -3.477 1 93.12 201 PHE A O 1
ATOM 1558 N N . THR A 1 202 ? -17.828 -4.648 -2.145 1 93.81 202 THR A N 1
ATOM 1559 C CA . THR A 1 202 ? -18.016 -6.066 -1.854 1 93.81 202 THR A CA 1
ATOM 1560 C C . THR A 1 202 ? -19.375 -6.305 -1.195 1 93.81 202 THR A C 1
ATOM 1562 O O . THR A 1 202 ? -20.062 -7.273 -1.521 1 93.81 202 THR A O 1
ATOM 1565 N N . TYR A 1 203 ? -19.75 -5.441 -0.241 1 91.19 203 TYR A N 1
ATOM 1566 C CA . TYR A 1 203 ? -21.016 -5.668 0.437 1 91.19 203 TYR A CA 1
ATOM 1567 C C . TYR A 1 203 ? -22.188 -5.551 -0.539 1 91.19 203 TYR A C 1
ATOM 1569 O O . TYR A 1 203 ? -23.156 -6.297 -0.441 1 91.19 203 TYR A O 1
ATOM 1577 N N . ARG A 1 204 ? -22.078 -4.57 -1.453 1 93.12 204 ARG A N 1
ATOM 1578 C CA . ARG A 1 204 ? -23.094 -4.473 -2.492 1 93.12 204 ARG A CA 1
ATOM 1579 C C . ARG A 1 204 ? -23.188 -5.766 -3.293 1 93.12 204 ARG A C 1
ATOM 1581 O O . ARG A 1 204 ? -24.281 -6.266 -3.549 1 93.12 204 ARG A O 1
ATOM 1588 N N . MET A 1 205 ? -22.062 -6.332 -3.662 1 94.44 205 MET A N 1
ATOM 1589 C CA . MET A 1 205 ? -22.047 -7.602 -4.383 1 94.44 205 MET A CA 1
ATOM 1590 C C . MET A 1 205 ? -22.672 -8.711 -3.543 1 94.44 205 MET A C 1
ATOM 1592 O O . MET A 1 205 ? -23.469 -9.508 -4.051 1 94.44 205 MET A O 1
ATOM 1596 N N . LEU A 1 206 ? -22.281 -8.766 -2.287 1 91.94 206 LEU A N 1
ATOM 1597 C CA . LEU A 1 206 ? -22.75 -9.797 -1.367 1 91.94 206 LEU A CA 1
ATOM 1598 C C . LEU A 1 206 ? -24.25 -9.703 -1.154 1 91.94 206 LEU A C 1
ATOM 1600 O O . LEU A 1 206 ? -24.953 -10.719 -1.177 1 91.94 206 LEU A O 1
ATOM 1604 N N . GLY A 1 207 ? -24.781 -8.508 -0.973 1 90.19 207 GLY A N 1
ATOM 1605 C CA . GLY A 1 207 ? -26.172 -8.289 -0.625 1 90.19 207 GLY A CA 1
ATOM 1606 C C . GLY A 1 207 ? -27.125 -8.43 -1.807 1 90.19 207 GLY A C 1
ATOM 1607 O O . GLY A 1 207 ? -28.25 -8.898 -1.656 1 90.19 207 GLY A O 1
ATOM 1608 N N . LEU A 1 208 ? -26.609 -7.98 -3.008 1 91.38 208 LEU A N 1
ATOM 1609 C CA . LEU A 1 208 ? -27.516 -7.926 -4.152 1 91.38 208 LEU A CA 1
ATOM 1610 C C . LEU A 1 208 ? -27.344 -9.156 -5.039 1 91.38 208 LEU A C 1
ATOM 1612 O O . LEU A 1 208 ? -28.203 -9.461 -5.859 1 91.38 208 LEU A O 1
ATOM 1616 N N . ALA A 1 209 ? -26.203 -9.844 -4.914 1 93.62 209 ALA A N 1
ATOM 1617 C CA . ALA A 1 209 ? -25.906 -11.062 -5.656 1 93.62 209 ALA A CA 1
ATOM 1618 C C . ALA A 1 209 ? -25.953 -10.82 -7.16 1 93.62 209 ALA A C 1
ATOM 1620 O O . ALA A 1 209 ? -26.312 -11.719 -7.93 1 93.62 209 AL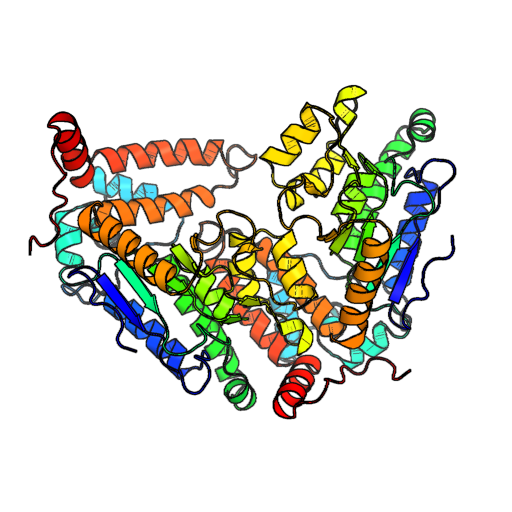A A O 1
ATOM 1621 N N . GLU A 1 210 ? -25.656 -9.617 -7.641 1 92.62 210 GLU A N 1
ATOM 1622 C CA . GLU A 1 210 ? -25.656 -9.289 -9.062 1 92.62 210 GLU A CA 1
ATOM 1623 C C . GLU A 1 210 ? -24.266 -9.484 -9.672 1 92.62 210 GLU A C 1
ATOM 1625 O O . GLU A 1 210 ? -23.25 -9.273 -9 1 92.62 210 GLU A O 1
ATOM 1630 N N . PRO A 1 211 ? -24.25 -9.906 -10.883 1 95.94 211 PRO A N 1
ATOM 1631 C CA . PRO A 1 211 ? -22.953 -9.977 -11.562 1 95.94 211 PRO A CA 1
ATOM 1632 C C . PRO A 1 211 ? -22.375 -8.594 -11.867 1 95.94 211 PRO A C 1
ATOM 1634 O O . PRO A 1 211 ? -23.125 -7.645 -12.094 1 95.94 211 PRO A O 1
ATOM 1637 N N . VAL A 1 212 ? -21.109 -8.516 -11.805 1 97.62 212 VAL A N 1
ATOM 1638 C CA . VAL A 1 212 ? -20.391 -7.285 -12.141 1 97.62 212 VAL A CA 1
ATOM 1639 C C . VAL A 1 212 ? -19.297 -7.578 -13.164 1 97.62 212 VAL A C 1
ATOM 1641 O O . VAL A 1 212 ? -18.484 -8.484 -12.969 1 97.62 212 VAL A O 1
ATOM 1644 N N . ARG A 1 213 ? -19.281 -6.844 -14.25 1 97.81 213 ARG A N 1
ATOM 1645 C CA . ARG A 1 213 ? -18.234 -7 -15.258 1 97.81 213 ARG A CA 1
ATOM 1646 C C . ARG A 1 213 ? -16.891 -6.531 -14.719 1 97.81 213 ARG A C 1
ATOM 1648 O O . ARG A 1 213 ? -16.828 -5.633 -13.875 1 97.81 213 ARG A O 1
ATOM 1655 N N . ALA A 1 214 ? -15.867 -7.09 -15.305 1 98.06 214 ALA A N 1
ATOM 1656 C CA . ALA A 1 214 ? -14.516 -6.746 -14.883 1 98.06 214 ALA A CA 1
ATOM 1657 C C . ALA A 1 214 ? -14.258 -5.25 -15.031 1 98.06 214 ALA A C 1
ATOM 1659 O O . ALA A 1 214 ? -13.609 -4.637 -14.18 1 98.06 214 ALA A O 1
ATOM 1660 N N . ASP A 1 215 ? -14.719 -4.641 -16.109 1 96.38 215 ASP A N 1
ATOM 1661 C CA . ASP A 1 215 ? -14.43 -3.234 -16.375 1 96.38 215 ASP A CA 1
ATOM 1662 C C . ASP A 1 215 ? -15.211 -2.322 -15.43 1 96.38 215 ASP A C 1
ATOM 1664 O O . ASP A 1 215 ? -14.984 -1.11 -15.398 1 96.38 215 ASP A O 1
ATOM 1668 N N . GLN A 1 216 ? -16.141 -2.879 -14.641 1 95.56 216 GLN A N 1
ATOM 1669 C CA . GLN A 1 216 ? -16.938 -2.117 -13.695 1 95.56 216 GLN A CA 1
ATOM 1670 C C . GLN A 1 216 ? -16.391 -2.248 -12.273 1 95.56 216 GLN A C 1
ATOM 1672 O O . GLN A 1 216 ? -16.875 -1.603 -11.352 1 95.56 216 GLN A O 1
ATOM 1677 N N . LEU A 1 217 ? -15.461 -3.133 -12.102 1 95.56 217 LEU A N 1
ATOM 1678 C CA . LEU A 1 217 ? -14.844 -3.268 -10.781 1 95.56 217 LEU A CA 1
ATOM 1679 C C . LEU A 1 217 ? -14.055 -2.016 -10.422 1 95.56 217 LEU A C 1
ATOM 1681 O O . LEU A 1 217 ? -13.617 -1.273 -11.305 1 95.56 217 LEU A O 1
ATOM 1685 N N . PRO A 1 218 ? -13.898 -1.766 -9.07 1 89.56 218 PRO A N 1
ATOM 1686 C CA . PRO A 1 218 ? -13.039 -0.648 -8.68 1 89.56 218 PRO A CA 1
ATOM 1687 C C . PRO A 1 218 ? -11.664 -0.697 -9.344 1 89.56 218 PRO A C 1
ATOM 1689 O O . PRO A 1 218 ? -11.07 -1.771 -9.469 1 89.56 218 PRO A O 1
ATOM 1692 N N . GLY A 1 219 ? -11.172 0.452 -9.773 1 84.38 219 GLY A N 1
ATOM 1693 C CA . GLY A 1 219 ? -9.914 0.538 -10.508 1 84.38 219 GLY A CA 1
ATOM 1694 C C . GLY A 1 219 ? -8.727 0.005 -9.727 1 84.38 219 GLY A C 1
ATOM 1695 O O . GLY A 1 219 ? -8.578 0.305 -8.539 1 84.38 219 GLY A O 1
ATOM 1696 N N . GLY A 1 220 ? -7.941 -0.907 -10.477 1 86.44 220 GLY A N 1
ATOM 1697 C CA . GLY A 1 220 ? -6.691 -1.38 -9.898 1 86.44 220 GLY A CA 1
ATOM 1698 C C . GLY A 1 220 ? -6.816 -2.742 -9.242 1 86.44 220 GLY A C 1
ATOM 1699 O O . GLY A 1 220 ? -5.809 -3.396 -8.969 1 86.44 220 GLY A O 1
ATOM 1700 N N . ALA A 1 221 ? -7.992 -3.188 -8.969 1 90.38 221 ALA A N 1
ATOM 1701 C CA . ALA A 1 221 ? -8.188 -4.461 -8.281 1 90.38 221 ALA A CA 1
ATOM 1702 C C . ALA A 1 221 ? -7.859 -5.637 -9.203 1 90.38 221 ALA A C 1
ATOM 1704 O O . ALA A 1 221 ? -7.293 -6.637 -8.758 1 90.38 221 ALA A O 1
ATOM 1705 N N . VAL A 1 222 ? -8.227 -5.5 -10.445 1 96.19 222 VAL A N 1
ATOM 1706 C CA . VAL A 1 222 ? -7.996 -6.492 -11.492 1 96.19 222 VAL A CA 1
ATOM 1707 C C . VAL A 1 222 ? -7.328 -5.824 -12.695 1 96.19 222 VAL A C 1
ATOM 1709 O O . VAL A 1 222 ? -7.613 -4.664 -13.008 1 96.19 222 VAL A O 1
ATOM 1712 N N . ASP A 1 223 ? -6.301 -6.469 -13.266 1 97.5 223 ASP A N 1
ATOM 1713 C CA . ASP A 1 223 ? -5.746 -6.027 -14.539 1 97.5 223 ASP A CA 1
ATOM 1714 C C . ASP A 1 223 ? -6.703 -6.32 -15.695 1 97.5 223 ASP A C 1
ATOM 1716 O O . ASP A 1 223 ? -6.75 -7.445 -16.203 1 97.5 223 ASP A O 1
ATOM 1720 N N . VAL A 1 224 ? -7.457 -5.258 -16.141 1 97.56 224 VAL A N 1
ATOM 1721 C CA . VAL A 1 224 ? -8.547 -5.441 -17.094 1 97.56 224 VAL A CA 1
ATOM 1722 C C . VAL A 1 224 ? -8.062 -5.117 -18.5 1 97.56 224 VAL A C 1
ATOM 1724 O O . VAL A 1 224 ? -7.453 -4.07 -18.734 1 97.56 224 VAL A O 1
ATOM 1727 N N . VAL A 1 225 ? -8.352 -6.043 -19.406 1 97.94 225 VAL A N 1
ATOM 1728 C CA . VAL A 1 225 ? -8.008 -5.855 -20.812 1 97.94 225 VAL A CA 1
ATOM 1729 C C . VAL A 1 225 ? -9.266 -5.91 -21.656 1 97.94 225 VAL A C 1
ATOM 1731 O O . VAL A 1 225 ? -10.352 -6.207 -21.156 1 97.94 225 VAL A O 1
ATOM 1734 N N . ALA A 1 226 ? -9.195 -5.648 -22.922 1 97.38 226 ALA A N 1
ATOM 1735 C CA . ALA A 1 226 ? -10.352 -5.406 -23.781 1 97.38 226 ALA A CA 1
ATOM 1736 C C . ALA A 1 226 ? -11.125 -6.695 -24.047 1 97.38 226 ALA A C 1
ATOM 1738 O O . ALA A 1 226 ? -12.352 -6.711 -23.969 1 97.38 226 ALA A O 1
ATOM 1739 N N . ASP A 1 227 ? -10.344 -7.836 -24.453 1 97.12 227 ASP A N 1
ATOM 1740 C CA . ASP A 1 227 ? -11 -9.07 -24.859 1 97.12 227 ASP A CA 1
ATOM 1741 C C . ASP A 1 227 ? -10.094 -10.281 -24.641 1 97.12 227 ASP A C 1
ATOM 1743 O O . ASP A 1 227 ? -9.047 -10.164 -24 1 97.12 227 ASP A O 1
ATOM 1747 N N . GLY A 1 228 ? -10.555 -11.398 -25.141 1 95 228 GLY A N 1
ATOM 1748 C CA . GLY A 1 228 ? -9.844 -12.648 -24.922 1 95 228 GLY A CA 1
ATOM 1749 C C . GLY A 1 228 ? -8.453 -12.656 -25.531 1 95 228 GLY A C 1
ATOM 1750 O O . GLY A 1 228 ? -7.516 -13.203 -24.938 1 95 228 GLY A O 1
ATOM 1751 N N . GLU A 1 229 ? -8.297 -12.125 -26.688 1 96.25 229 GLU A N 1
ATOM 1752 C CA . GLU A 1 229 ? -6.984 -12.047 -27.328 1 96.25 229 GLU A CA 1
ATOM 1753 C C . GLU A 1 229 ? -6.031 -11.172 -26.516 1 96.25 229 GLU A C 1
ATOM 1755 O O . GLU A 1 229 ? -4.883 -11.547 -26.281 1 96.25 229 GLU A O 1
ATOM 1760 N N . ALA A 1 230 ? -6.566 -10.055 -26.109 1 97.69 230 ALA A N 1
ATOM 1761 C CA . ALA A 1 230 ? -5.773 -9.148 -25.281 1 97.69 230 ALA A CA 1
ATOM 1762 C C . ALA A 1 230 ? -5.406 -9.805 -23.938 1 97.69 230 ALA A C 1
ATOM 1764 O O . ALA A 1 230 ? -4.332 -9.547 -23.391 1 97.69 230 ALA A O 1
ATOM 1765 N N . LEU A 1 231 ? -6.285 -10.617 -23.453 1 97.5 231 LEU A N 1
ATOM 1766 C CA . LEU A 1 231 ? -6.023 -11.336 -22.219 1 97.5 231 LEU A CA 1
ATOM 1767 C C . LEU A 1 231 ? -4.793 -12.227 -22.359 1 97.5 231 LEU A C 1
ATOM 1769 O O . LEU A 1 231 ? -3.896 -12.188 -21.516 1 97.5 231 LEU A O 1
ATOM 1773 N N . GLU A 1 232 ? -4.719 -12.969 -23.438 1 97 2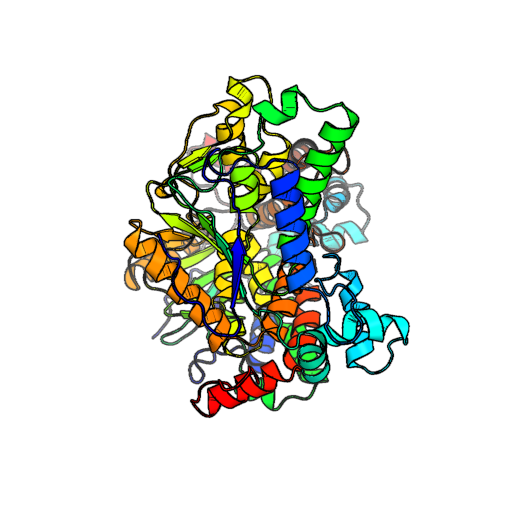32 GLU A N 1
ATOM 1774 C CA . GLU A 1 232 ? -3.574 -13.844 -23.656 1 97 232 GLU A CA 1
ATOM 1775 C C . GLU A 1 232 ? -2.283 -13.047 -23.812 1 97 232 GLU A C 1
ATOM 1777 O O . GLU A 1 232 ? -1.245 -13.414 -23.266 1 97 232 GLU A O 1
ATOM 1782 N N . ASP A 1 233 ? -2.355 -11.969 -24.531 1 97.75 233 ASP A N 1
ATOM 1783 C CA . ASP A 1 233 ? -1.188 -11.117 -24.719 1 97.75 233 ASP A CA 1
ATOM 1784 C C . ASP A 1 233 ? -0.688 -10.562 -23.391 1 97.75 233 ASP A C 1
ATOM 1786 O O . ASP A 1 233 ? 0.517 -10.547 -23.125 1 97.75 233 ASP A O 1
ATOM 1790 N N . ARG A 1 234 ? -1.612 -10.094 -22.578 1 98.12 234 ARG A N 1
ATOM 1791 C CA . ARG A 1 234 ? -1.257 -9.5 -21.297 1 98.12 234 ARG A CA 1
ATOM 1792 C C . ARG A 1 234 ? -0.634 -10.539 -20.375 1 98.12 234 ARG A C 1
ATOM 1794 O O . ARG A 1 234 ? 0.342 -10.25 -19.672 1 98.12 234 ARG A O 1
ATOM 1801 N N . VAL A 1 235 ? -1.191 -11.719 -20.359 1 98 235 VAL A N 1
ATOM 1802 C CA . VAL A 1 235 ? -0.635 -12.797 -19.547 1 98 235 VAL A CA 1
ATOM 1803 C C . VAL A 1 235 ? 0.801 -13.086 -19.984 1 98 235 VAL A C 1
ATOM 1805 O O . VAL A 1 235 ? 1.698 -13.203 -19.141 1 98 235 VAL A O 1
ATOM 1808 N N . GLU A 1 236 ? 0.997 -13.195 -21.281 1 97.38 236 GLU A N 1
ATOM 1809 C CA . GLU A 1 236 ? 2.338 -13.438 -21.812 1 97.38 236 GLU A CA 1
ATOM 1810 C C . GLU A 1 236 ? 3.305 -12.336 -21.375 1 97.38 236 GLU A C 1
ATOM 1812 O O . GLU A 1 236 ? 4.422 -12.625 -20.953 1 97.38 236 GLU A O 1
ATOM 1817 N N . ASP A 1 237 ? 2.846 -11.125 -21.531 1 97.12 237 ASP A N 1
ATOM 1818 C CA . ASP A 1 237 ? 3.674 -9.984 -21.156 1 97.12 237 ASP A CA 1
ATOM 1819 C C . ASP A 1 237 ? 4.07 -10.055 -19.672 1 97.12 237 ASP A C 1
ATOM 1821 O O . ASP A 1 237 ? 5.242 -9.859 -19.344 1 97.12 237 ASP A O 1
ATOM 1825 N N . VAL A 1 238 ? 3.139 -10.305 -18.828 1 97.12 238 VAL A N 1
ATOM 1826 C CA . VAL A 1 238 ? 3.355 -10.32 -17.375 1 97.12 238 VAL A CA 1
ATOM 1827 C C . VAL A 1 238 ? 4.281 -11.477 -17.016 1 97.12 238 VAL A C 1
ATOM 1829 O O . VAL A 1 238 ? 5.234 -11.297 -16.25 1 97.12 238 VAL A O 1
ATOM 1832 N N . VAL A 1 239 ? 4.027 -12.633 -17.531 1 96.94 239 VAL A N 1
ATOM 1833 C CA . VAL A 1 239 ? 4.832 -13.82 -17.25 1 96.94 239 VAL A CA 1
ATOM 1834 C C . VAL A 1 239 ? 6.27 -13.594 -17.703 1 96.94 239 VAL A C 1
ATOM 1836 O O . VAL A 1 239 ? 7.215 -13.875 -16.969 1 96.94 239 VAL A O 1
ATOM 1839 N N . ASN A 1 240 ? 6.449 -13.055 -18.906 1 94.62 240 ASN A N 1
ATOM 1840 C CA . ASN A 1 240 ? 7.785 -12.789 -19.422 1 94.62 240 ASN A CA 1
ATOM 1841 C C . ASN A 1 240 ? 8.523 -11.758 -18.578 1 94.62 240 ASN A C 1
ATOM 1843 O O . ASN A 1 240 ? 9.727 -11.891 -18.328 1 94.62 240 ASN A O 1
ATOM 1847 N N . ASN A 1 241 ? 7.789 -10.789 -18.219 1 93.38 241 ASN A N 1
ATOM 1848 C CA . ASN A 1 241 ? 8.383 -9.766 -17.359 1 93.38 241 ASN A CA 1
ATOM 1849 C C . ASN A 1 241 ? 8.945 -10.352 -16.078 1 93.38 241 ASN A C 1
ATOM 1851 O O . ASN A 1 241 ? 10.117 -10.156 -15.758 1 93.38 241 ASN A O 1
ATOM 1855 N N . ILE A 1 242 ? 8.203 -11.133 -15.367 1 93.12 242 ILE A N 1
ATOM 1856 C CA . ILE A 1 242 ? 8.602 -11.688 -14.078 1 93.12 242 ILE A CA 1
ATOM 1857 C C . ILE A 1 242 ? 9.727 -12.703 -14.281 1 93.12 242 ILE A C 1
ATOM 1859 O O . ILE A 1 242 ? 10.688 -12.734 -13.508 1 93.12 242 ILE A O 1
ATOM 1863 N N . CYS A 1 243 ? 9.664 -13.477 -15.375 1 90.88 243 CYS A N 1
ATOM 1864 C CA . CYS A 1 243 ? 10.641 -14.523 -15.617 1 90.88 243 CYS A CA 1
ATOM 1865 C C . CYS A 1 243 ? 11.977 -13.938 -16.062 1 90.88 243 CYS A C 1
ATOM 1867 O O . CYS A 1 243 ? 13.039 -14.469 -15.719 1 90.88 243 CYS A O 1
ATOM 1869 N N . GLN A 1 244 ? 11.898 -12.797 -16.75 1 86.38 244 GLN A N 1
ATOM 1870 C CA . GLN A 1 244 ? 13.109 -12.359 -17.438 1 86.38 244 GLN A CA 1
ATOM 1871 C C . GLN A 1 244 ? 13.664 -11.086 -16.828 1 86.38 244 GLN A C 1
ATOM 1873 O O . GLN A 1 244 ? 14.844 -10.766 -16.984 1 86.38 244 GLN A O 1
ATOM 1878 N N . GLN A 1 245 ? 12.844 -10.438 -16.078 1 83.44 245 GLN A N 1
ATOM 1879 C CA . GLN A 1 245 ? 13.281 -9.102 -15.695 1 83.44 245 GLN A CA 1
ATOM 1880 C C . GLN A 1 245 ? 13.312 -8.945 -14.18 1 83.44 245 GLN A C 1
ATOM 1882 O O . GLN A 1 245 ? 13.484 -7.84 -13.664 1 83.44 245 GLN A O 1
ATOM 1887 N N . THR A 1 246 ? 13.141 -10 -13.516 1 87.62 246 THR A N 1
ATOM 1888 C CA . THR A 1 246 ? 13.117 -9.898 -12.062 1 87.62 246 THR A CA 1
ATOM 1889 C C . THR A 1 246 ? 13.922 -11.031 -11.422 1 87.62 246 THR A C 1
ATOM 1891 O O . THR A 1 246 ? 14.016 -12.125 -11.984 1 87.62 246 THR A O 1
ATOM 1894 N N . GLY A 1 247 ? 14.609 -10.711 -10.398 1 89.38 247 GLY A N 1
ATOM 1895 C CA . GLY A 1 247 ? 15.195 -11.773 -9.586 1 89.38 247 GLY A CA 1
ATOM 1896 C C . GLY A 1 247 ? 14.172 -12.492 -8.727 1 89.38 247 GLY A C 1
ATOM 1897 O O . GLY A 1 247 ? 13.5 -11.867 -7.898 1 89.38 247 GLY A O 1
ATOM 1898 N N . ALA A 1 248 ? 14.094 -13.797 -8.914 1 92.12 248 ALA A N 1
ATOM 1899 C CA . ALA A 1 248 ? 13.062 -14.586 -8.258 1 92.12 248 ALA A CA 1
ATOM 1900 C C . ALA A 1 248 ? 13.156 -14.469 -6.742 1 92.12 248 ALA A C 1
ATOM 1902 O O . ALA A 1 248 ? 12.141 -14.344 -6.059 1 92.12 248 ALA A O 1
ATOM 1903 N N . GLN A 1 249 ? 14.359 -14.516 -6.242 1 93.12 249 GLN A N 1
ATOM 1904 C CA . GLN A 1 249 ? 14.547 -14.438 -4.801 1 93.12 249 GLN A CA 1
ATOM 1905 C C . GLN A 1 249 ? 14.117 -13.07 -4.262 1 93.12 249 GLN A C 1
ATOM 1907 O O . GLN A 1 249 ? 13.398 -12.992 -3.262 1 93.12 249 GLN A O 1
ATOM 1912 N N . SER A 1 250 ? 14.555 -12 -4.926 1 94.06 250 SER A N 1
ATOM 1913 C CA . SER A 1 250 ? 14.195 -10.656 -4.492 1 94.06 250 SER A CA 1
ATOM 1914 C C . SER A 1 250 ? 12.688 -10.422 -4.613 1 94.06 250 SER A C 1
ATOM 1916 O O . SER A 1 250 ? 12.102 -9.727 -3.785 1 94.06 250 SER A O 1
ATOM 1918 N N . GLN A 1 251 ? 12.094 -11 -5.621 1 94.19 251 GLN A N 1
ATOM 1919 C CA . GLN A 1 251 ? 10.648 -10.891 -5.789 1 94.19 251 GLN A CA 1
ATOM 1920 C C . GLN A 1 251 ? 9.906 -11.57 -4.633 1 94.19 251 GLN A C 1
ATOM 1922 O O . GLN A 1 251 ? 8.93 -11.023 -4.113 1 94.19 251 GLN A O 1
ATOM 1927 N N . ALA A 1 252 ? 10.367 -12.719 -4.227 1 96.62 252 ALA A N 1
ATOM 1928 C CA . ALA A 1 252 ? 9.758 -13.453 -3.123 1 96.62 252 ALA A CA 1
ATOM 1929 C C . ALA A 1 252 ? 9.859 -12.672 -1.815 1 96.62 252 ALA A C 1
ATOM 1931 O O . ALA A 1 252 ? 8.867 -12.508 -1.101 1 96.62 252 ALA A O 1
ATOM 1932 N N . LEU A 1 253 ? 11.078 -12.242 -1.547 1 95.94 253 LEU A N 1
ATOM 1933 C CA . LEU A 1 253 ? 11.281 -11.484 -0.323 1 95.94 253 LEU A CA 1
ATOM 1934 C C . LEU A 1 253 ? 10.5 -10.172 -0.358 1 95.94 253 LEU A C 1
ATOM 1936 O O . LEU A 1 253 ? 9.953 -9.742 0.661 1 95.94 253 LEU A O 1
ATOM 1940 N N . GLY A 1 254 ? 10.453 -9.523 -1.529 1 96.81 254 GLY A N 1
ATOM 1941 C CA . GLY A 1 254 ? 9.633 -8.328 -1.701 1 96.81 254 GLY A CA 1
ATOM 1942 C C . GLY A 1 254 ? 8.156 -8.578 -1.462 1 96.81 254 GLY A C 1
ATOM 1943 O O . GLY A 1 254 ? 7.48 -7.762 -0.834 1 96.81 254 GLY A O 1
ATOM 1944 N N . LYS A 1 255 ? 7.633 -9.68 -1.98 1 97.31 255 LYS A N 1
ATOM 1945 C CA . LYS A 1 255 ? 6.242 -10.055 -1.745 1 97.31 255 LYS A CA 1
ATOM 1946 C C . LYS A 1 255 ? 5.965 -10.234 -0.255 1 97.31 255 LYS A C 1
ATOM 1948 O O . LYS A 1 255 ? 4.973 -9.727 0.263 1 97.31 255 LYS A O 1
ATOM 1953 N N . TRP A 1 256 ? 6.824 -10.969 0.4 1 97.94 256 TRP A N 1
ATOM 1954 C CA . TRP A 1 256 ? 6.656 -11.18 1.834 1 97.94 256 TRP A CA 1
ATOM 1955 C C . TRP A 1 256 ? 6.637 -9.852 2.582 1 97.94 256 TRP A C 1
ATOM 1957 O O . TRP A 1 256 ? 5.766 -9.617 3.42 1 97.94 256 TRP A O 1
ATOM 1967 N N . ALA A 1 257 ? 7.605 -9.023 2.262 1 98 257 ALA A N 1
ATOM 1968 C CA . ALA A 1 257 ? 7.73 -7.734 2.943 1 98 257 ALA A CA 1
ATOM 1969 C C . ALA A 1 257 ? 6.516 -6.852 2.67 1 98 257 ALA A C 1
ATOM 1971 O O . ALA A 1 257 ? 6.047 -6.133 3.557 1 98 257 ALA A O 1
ATOM 1972 N N . TYR A 1 258 ? 6.012 -6.875 1.456 1 97.75 258 TYR A N 1
ATOM 1973 C CA . TYR A 1 258 ? 4.859 -6.066 1.07 1 97.75 258 TYR A CA 1
ATOM 1974 C C . TYR A 1 258 ? 3.646 -6.402 1.931 1 97.75 258 TYR A C 1
ATOM 1976 O O . TYR A 1 258 ? 3.051 -5.512 2.547 1 97.75 258 TYR A O 1
ATOM 1984 N N . TRP A 1 259 ? 3.311 -7.641 1.989 1 96.25 259 TRP A N 1
ATOM 1985 C CA . TRP A 1 259 ? 2.129 -8.039 2.746 1 96.25 259 TRP A CA 1
ATOM 1986 C C . TRP A 1 259 ? 2.357 -7.863 4.242 1 96.25 259 TRP A C 1
ATOM 1988 O O . TRP A 1 259 ? 1.424 -7.547 4.988 1 96.25 259 TRP A O 1
ATOM 1998 N N . THR A 1 260 ? 3.605 -8.023 4.727 1 96.94 260 THR A N 1
ATOM 1999 C CA . THR A 1 260 ? 3.916 -7.848 6.141 1 96.94 260 THR A CA 1
ATOM 2000 C C . THR A 1 260 ? 3.719 -6.391 6.559 1 96.94 260 THR A C 1
ATOM 2002 O O . THR A 1 260 ? 3.064 -6.113 7.566 1 96.94 260 THR A O 1
ATOM 2005 N N . GLN A 1 261 ? 4.25 -5.484 5.719 1 95.62 261 GLN A N 1
ATOM 2006 C CA . GLN A 1 261 ? 4.152 -4.082 6.109 1 95.62 261 GLN A CA 1
ATOM 2007 C C . GLN A 1 261 ? 2.697 -3.617 6.121 1 95.62 261 GLN A C 1
ATOM 2009 O O . GLN A 1 261 ? 2.32 -2.766 6.93 1 95.62 261 GLN A O 1
ATOM 2014 N N . LEU A 1 262 ? 1.817 -4.156 5.289 1 93.62 262 LEU A N 1
ATOM 2015 C CA . LEU A 1 262 ? 0.402 -3.809 5.238 1 93.62 262 LEU A CA 1
ATOM 2016 C C . LEU A 1 262 ? -0.291 -4.152 6.551 1 93.62 262 LEU A C 1
ATOM 2018 O O . LEU A 1 262 ? -1.285 -3.52 6.918 1 93.62 262 LEU A O 1
ATOM 2022 N N . GLY A 1 263 ? 0.268 -5.145 7.246 1 92.31 263 GLY A N 1
ATOM 2023 C CA . GLY A 1 263 ? -0.323 -5.574 8.5 1 92.31 263 GLY A CA 1
ATOM 2024 C C . GLY A 1 263 ? 0.037 -4.676 9.672 1 92.31 263 GLY A C 1
ATOM 2025 O O . GLY A 1 263 ? -0.482 -4.844 10.773 1 92.31 263 GLY A O 1
ATOM 2026 N N . LEU A 1 264 ? 0.942 -3.734 9.5 1 92.88 264 LEU A N 1
ATOM 2027 C CA . LEU A 1 264 ? 1.292 -2.795 10.555 1 92.88 264 LEU A CA 1
ATOM 2028 C C . LEU A 1 264 ? 0.234 -1.704 10.688 1 92.88 264 LEU A C 1
ATOM 2030 O O . LEU A 1 264 ? 0.076 -0.876 9.789 1 92.88 264 LEU A O 1
ATOM 2034 N N . ARG A 1 265 ? -0.426 -1.665 11.844 1 84.12 265 ARG A N 1
ATOM 2035 C CA . ARG A 1 265 ? -1.642 -0.87 11.977 1 84.12 265 ARG A CA 1
ATOM 2036 C C . ARG A 1 265 ? -1.509 0.142 13.109 1 84.12 265 ARG A C 1
ATOM 2038 O O . ARG A 1 265 ? -2.5 0.498 13.75 1 84.12 265 ARG A O 1
ATOM 2045 N N . GLY A 1 266 ? -0.32 0.483 13.445 1 88.25 266 GLY A N 1
ATOM 2046 C CA . GLY A 1 266 ? -0.145 1.642 14.312 1 88.25 266 GLY A CA 1
ATOM 2047 C C . GLY A 1 266 ? -0.064 1.285 15.781 1 88.25 266 GLY A C 1
ATOM 2048 O O . GLY A 1 266 ? -0.539 2.037 16.641 1 88.25 266 GLY A O 1
ATOM 2049 N N . THR A 1 267 ? 0.485 0.084 16.062 1 84.75 267 THR A N 1
ATOM 2050 C CA . THR A 1 267 ? 0.651 -0.314 17.469 1 84.75 267 THR A CA 1
ATOM 2051 C C . THR A 1 267 ? 1.533 0.683 18.203 1 84.75 267 THR A C 1
ATOM 2053 O O . THR A 1 267 ? 1.271 1.005 19.375 1 84.75 267 THR A O 1
ATOM 2056 N N . GLU A 1 268 ? 2.518 1.216 17.484 1 85.25 268 GLU A N 1
ATOM 2057 C CA . GLU A 1 268 ? 3.467 2.109 18.141 1 85.25 268 GLU A CA 1
ATOM 2058 C C . GLU A 1 268 ? 3.092 3.572 17.922 1 85.25 268 GLU A C 1
ATOM 2060 O O . GLU A 1 268 ? 3.037 4.359 18.875 1 85.25 268 GLU A O 1
ATOM 2065 N N . SER A 1 269 ? 2.738 3.945 16.766 1 86.94 269 SER A N 1
ATOM 2066 C CA . SER A 1 269 ? 2.586 5.355 16.422 1 86.94 269 SER A CA 1
ATOM 2067 C C . SER A 1 269 ? 1.121 5.715 16.203 1 86.94 269 SER A C 1
ATOM 2069 O O . SER A 1 269 ? 0.773 6.895 16.109 1 86.94 269 SER A O 1
ATOM 2071 N N . GLY A 1 270 ? 0.282 4.664 16.203 1 86.56 270 GLY A N 1
ATOM 2072 C CA . GLY A 1 270 ? -1.132 4.906 15.961 1 86.56 270 GLY A CA 1
ATOM 2073 C C . GLY A 1 270 ? -1.445 5.191 14.5 1 86.56 270 GLY A C 1
ATOM 2074 O O . GLY A 1 270 ? -0.654 4.863 13.617 1 86.56 270 GLY A O 1
ATOM 2075 N N . GLY A 1 271 ? -2.678 5.734 14.297 1 89.62 271 GLY A N 1
ATOM 2076 C CA . GLY A 1 271 ? -3.068 6.086 12.938 1 89.62 271 GLY A CA 1
ATOM 2077 C C . GLY A 1 271 ? -3.303 4.875 12.055 1 89.62 271 GLY A C 1
ATOM 2078 O O . GLY A 1 271 ? -3.803 3.85 12.516 1 89.62 271 GLY A O 1
ATOM 2079 N N . ASP A 1 272 ? -2.979 5.035 10.812 1 87.94 272 ASP A N 1
ATOM 2080 C CA . ASP A 1 272 ? -3.215 3.975 9.836 1 87.94 272 ASP A CA 1
ATOM 2081 C C . ASP A 1 272 ? -2.027 3.016 9.766 1 87.94 272 ASP A C 1
ATOM 2083 O O . ASP A 1 272 ? -1.927 2.207 8.844 1 87.94 272 ASP A O 1
ATOM 2087 N N . GLY A 1 273 ? -1.109 3.246 10.688 1 92.25 273 GLY A N 1
ATOM 2088 C CA . GLY A 1 273 ? 0.043 2.363 10.789 1 92.25 273 GLY A CA 1
ATOM 2089 C C . GLY A 1 273 ? 1.195 2.777 9.898 1 92.25 273 GLY A C 1
ATOM 2090 O O . GLY A 1 273 ? 2.23 2.109 9.859 1 92.25 273 GLY A O 1
ATOM 2091 N N . TYR A 1 274 ? 1.11 3.893 9.203 1 93.38 274 TYR A N 1
ATOM 2092 C CA . TYR A 1 274 ? 2.102 4.293 8.211 1 93.38 274 TYR A CA 1
ATOM 2093 C C . TYR A 1 274 ? 3.469 4.492 8.859 1 93.38 274 TYR A C 1
ATOM 2095 O O . TYR A 1 274 ? 4.477 3.996 8.352 1 93.38 274 TYR A O 1
ATOM 2103 N N . GLU A 1 275 ? 3.586 5.203 9.906 1 92.38 275 GLU A N 1
ATOM 2104 C CA . GLU A 1 275 ? 4.875 5.5 10.523 1 92.38 275 GLU A CA 1
ATOM 2105 C C . GLU A 1 275 ? 5.559 4.227 11.016 1 92.38 275 GLU A C 1
ATOM 2107 O O . GLU A 1 275 ? 6.766 4.059 10.852 1 92.38 275 GLU A O 1
ATOM 2112 N N . ASP A 1 276 ? 4.734 3.309 11.609 1 94 276 ASP A N 1
ATOM 2113 C CA . ASP A 1 276 ? 5.289 2.01 11.977 1 94 276 ASP A CA 1
ATOM 2114 C C . ASP A 1 276 ? 5.828 1.277 10.75 1 94 276 ASP A C 1
ATOM 2116 O O . ASP A 1 276 ? 6.918 0.706 10.797 1 94 276 ASP A O 1
ATOM 2120 N N . ALA A 1 277 ? 5.059 1.339 9.688 1 95.69 277 ALA A N 1
ATOM 2121 C CA . ALA A 1 277 ? 5.395 0.603 8.469 1 95.69 277 ALA A CA 1
ATOM 2122 C C . ALA A 1 277 ? 6.645 1.176 7.809 1 95.69 277 ALA A C 1
ATOM 2124 O O . ALA A 1 277 ? 7.5 0.427 7.332 1 95.69 277 ALA A O 1
ATOM 2125 N N . VAL A 1 278 ? 6.727 2.469 7.723 1 95.06 278 VAL A N 1
ATOM 2126 C CA . VAL A 1 278 ? 7.859 3.076 7.027 1 95.06 278 VAL A CA 1
ATOM 2127 C C . VAL A 1 278 ? 9.148 2.807 7.801 1 95.06 278 VAL A C 1
ATOM 2129 O O . VAL A 1 278 ? 10.195 2.566 7.203 1 95.06 278 VAL A O 1
ATOM 2132 N N . GLU A 1 279 ? 9.156 2.914 9.086 1 94.38 279 GLU A N 1
ATOM 2133 C CA . GLU A 1 279 ? 10.328 2.572 9.898 1 94.38 279 GLU A CA 1
ATOM 2134 C C . GLU A 1 279 ? 10.734 1.116 9.688 1 94.38 279 GLU A C 1
ATOM 2136 O O . GLU A 1 279 ? 11.906 0.821 9.445 1 94.38 279 GLU A O 1
ATOM 2141 N N . TRP A 1 280 ? 9.789 0.189 9.836 1 96 280 TRP A N 1
ATOM 2142 C CA . TRP A 1 280 ? 10.023 -1.234 9.617 1 96 280 TRP A CA 1
ATOM 2143 C C . TRP A 1 280 ? 10.578 -1.489 8.227 1 96 280 TRP A C 1
ATOM 2145 O O . TRP A 1 280 ? 11.547 -2.236 8.062 1 96 280 TRP A O 1
ATOM 2155 N N . ALA A 1 281 ? 9.961 -0.866 7.234 1 97.06 281 ALA A N 1
ATOM 2156 C CA . ALA A 1 281 ? 10.344 -1.061 5.84 1 97.06 281 ALA A CA 1
ATOM 2157 C C . ALA A 1 281 ? 11.75 -0.524 5.574 1 97.06 281 ALA A C 1
ATOM 2159 O O . ALA A 1 281 ? 12.469 -1.047 4.723 1 97.06 281 ALA A O 1
ATOM 2160 N N . GLY A 1 282 ? 12.156 0.569 6.273 1 95.19 282 GLY A N 1
ATOM 2161 C CA . GLY A 1 282 ? 13.531 1.021 6.172 1 95.19 282 GLY A CA 1
ATOM 2162 C C . GLY A 1 282 ? 14.539 -0.054 6.523 1 95.19 282 GLY A C 1
ATOM 2163 O O . GLY A 1 282 ? 15.562 -0.197 5.852 1 95.19 282 GLY A O 1
ATOM 2164 N N . ARG A 1 283 ? 14.273 -0.762 7.613 1 95.06 283 ARG A N 1
ATOM 2165 C CA . ARG A 1 283 ? 15.117 -1.889 7.996 1 95.06 283 ARG A CA 1
ATOM 2166 C C . ARG A 1 283 ? 15.117 -2.967 6.922 1 95.06 283 ARG A C 1
ATOM 2168 O O . ARG A 1 283 ? 16.172 -3.523 6.59 1 95.06 283 ARG A O 1
ATOM 2175 N N . MET A 1 284 ? 13.961 -3.252 6.383 1 95.25 284 MET A N 1
ATOM 2176 C CA . MET A 1 284 ? 13.836 -4.246 5.324 1 95.25 284 MET A CA 1
ATOM 2177 C C . MET A 1 284 ? 14.641 -3.832 4.094 1 95.25 284 MET A C 1
ATOM 2179 O O . MET A 1 284 ? 15.281 -4.668 3.453 1 95.25 284 MET A O 1
ATOM 2183 N N . MET A 1 285 ? 14.594 -2.545 3.768 1 95.06 285 MET A N 1
ATOM 2184 C CA . MET A 1 285 ? 15.32 -2.041 2.607 1 95.06 285 MET A CA 1
ATOM 2185 C C . MET A 1 285 ? 16.828 -2.264 2.766 1 95.06 285 MET A C 1
ATOM 2187 O O . MET A 1 285 ? 17.516 -2.572 1.794 1 95.06 285 MET A O 1
ATOM 2191 N N . ALA A 1 286 ? 17.297 -2.066 3.941 1 93.19 286 ALA A N 1
ATOM 2192 C CA . ALA A 1 286 ? 18.703 -2.314 4.199 1 93.19 286 ALA A CA 1
ATOM 2193 C C . ALA A 1 286 ? 19.078 -3.768 3.912 1 93.19 286 ALA A C 1
ATOM 2195 O O . ALA A 1 286 ? 20.156 -4.055 3.402 1 93.19 286 ALA A O 1
ATOM 2196 N N . LEU A 1 287 ? 18.203 -4.676 4.223 1 92.19 287 LEU A N 1
ATOM 2197 C CA . LEU A 1 287 ? 18.422 -6.086 3.92 1 92.19 287 LEU A CA 1
ATOM 2198 C C . LEU A 1 287 ? 18.375 -6.332 2.416 1 92.19 287 LEU A C 1
ATOM 2200 O O . LEU A 1 287 ? 19.234 -7.023 1.869 1 92.19 287 LEU A O 1
ATOM 2204 N N . HIS A 1 288 ? 17.359 -5.754 1.707 1 93.06 288 HIS A N 1
ATOM 2205 C CA . HIS A 1 288 ? 17.266 -5.875 0.257 1 93.06 288 HIS A CA 1
ATOM 2206 C C . HIS A 1 288 ? 18.547 -5.43 -0.424 1 93.06 288 HIS A C 1
ATOM 2208 O O . HIS A 1 288 ? 19.016 -6.074 -1.367 1 93.06 288 HIS A O 1
ATOM 2214 N N . ALA A 1 289 ? 19.094 -4.371 0.057 1 91.69 289 ALA A N 1
ATOM 2215 C CA . ALA A 1 289 ? 20.234 -3.725 -0.589 1 91.69 289 ALA A CA 1
ATOM 2216 C C . ALA A 1 289 ? 21.484 -4.602 -0.512 1 91.69 289 ALA A C 1
ATOM 2218 O O . ALA A 1 289 ? 22.422 -4.41 -1.276 1 91.69 289 ALA A O 1
ATOM 2219 N N . ARG A 1 290 ? 21.484 -5.562 0.361 1 88.25 290 ARG A N 1
ATOM 2220 C CA . ARG A 1 290 ? 22.656 -6.414 0.555 1 88.25 290 ARG A CA 1
ATOM 2221 C C . ARG A 1 290 ? 22.547 -7.684 -0.283 1 88.25 290 ARG A C 1
ATOM 2223 O O . ARG A 1 290 ? 23.469 -8.5 -0.303 1 88.25 290 ARG A O 1
ATOM 2230 N N . SER A 1 291 ? 21.516 -7.832 -0.979 1 88.12 291 SER A N 1
ATOM 2231 C CA . SER A 1 291 ? 21.281 -9.07 -1.706 1 88.12 291 SER A CA 1
ATOM 2232 C C . SER A 1 291 ? 22.109 -9.125 -2.99 1 88.12 291 SER A C 1
ATOM 2234 O O . SER A 1 291 ? 22.469 -8.086 -3.549 1 88.12 291 SER A O 1
ATOM 2236 N N . ASP A 1 292 ? 22.344 -10.344 -3.457 1 87 292 ASP A N 1
ATOM 2237 C CA . ASP A 1 292 ? 23.016 -10.555 -4.738 1 87 292 ASP A CA 1
ATOM 2238 C C . ASP A 1 292 ? 22.219 -9.93 -5.883 1 87 292 ASP A C 1
ATOM 2240 O O . ASP A 1 292 ? 22.797 -9.352 -6.805 1 87 292 ASP A O 1
ATOM 2244 N N . ASP A 1 293 ? 20.969 -10.055 -5.793 1 88.88 293 ASP A N 1
ATOM 2245 C CA . ASP A 1 293 ? 20.109 -9.5 -6.832 1 88.88 293 ASP A CA 1
ATOM 2246 C C . ASP A 1 293 ? 20.25 -7.98 -6.902 1 88.88 293 ASP A C 1
ATOM 2248 O O . ASP A 1 293 ? 20.312 -7.406 -7.992 1 88.88 293 ASP A O 1
ATOM 2252 N N . ALA A 1 294 ? 20.266 -7.355 -5.738 1 89.56 294 ALA A N 1
ATOM 2253 C CA . ALA A 1 294 ? 20.406 -5.902 -5.707 1 89.56 294 ALA A CA 1
ATOM 2254 C C . ALA A 1 294 ? 21.766 -5.469 -6.281 1 89.56 294 ALA A C 1
ATOM 2256 O O . ALA A 1 294 ? 21.828 -4.512 -7.055 1 89.56 294 ALA A O 1
ATOM 2257 N N . GLU A 1 295 ? 22.75 -6.145 -5.883 1 89.06 295 GLU A N 1
ATOM 2258 C CA . GLU A 1 295 ? 24.078 -5.84 -6.406 1 89.06 295 GLU A CA 1
ATOM 2259 C C . GLU A 1 295 ? 24.109 -5.977 -7.926 1 89.06 295 GLU A C 1
ATOM 2261 O O . GLU A 1 295 ? 24.594 -5.082 -8.625 1 89.06 295 GLU A O 1
ATOM 2266 N N . GLU A 1 296 ? 23.609 -7.047 -8.414 1 90.12 296 GLU A N 1
ATOM 2267 C CA . GLU A 1 296 ? 23.547 -7.289 -9.852 1 90.12 296 GLU A CA 1
ATOM 2268 C C . GLU A 1 296 ? 22.672 -6.254 -10.555 1 90.12 296 GLU A C 1
ATOM 2270 O O . GLU A 1 296 ? 23.078 -5.684 -11.57 1 90.12 296 GLU A O 1
ATOM 2275 N N . GLY A 1 297 ? 21.516 -6.035 -10.031 1 90.62 297 GLY A N 1
ATOM 2276 C CA . GLY A 1 297 ? 20.578 -5.105 -10.656 1 90.62 297 GLY A CA 1
ATOM 2277 C C . GLY A 1 297 ? 21.109 -3.686 -10.711 1 90.62 297 GLY A C 1
ATOM 2278 O O . GLY A 1 297 ? 21 -3.02 -11.742 1 90.62 297 GLY A O 1
ATOM 2279 N N . ILE A 1 298 ? 21.719 -3.244 -9.625 1 90.06 298 ILE A N 1
ATOM 2280 C CA . ILE A 1 298 ? 22.281 -1.899 -9.57 1 90.06 298 ILE A CA 1
ATOM 2281 C C . ILE A 1 298 ? 23.453 -1.793 -10.547 1 90.06 298 ILE A C 1
ATOM 2283 O O . ILE A 1 298 ? 23.562 -0.812 -11.281 1 90.06 298 ILE A O 1
ATOM 2287 N N . SER A 1 299 ? 24.281 -2.791 -10.539 1 90.69 299 SER A N 1
ATOM 2288 C CA . SER A 1 299 ? 25.406 -2.809 -11.469 1 90.69 299 SER A CA 1
ATOM 2289 C C . SER A 1 299 ? 24.922 -2.773 -12.922 1 90.69 299 SER A C 1
ATOM 2291 O O . SER A 1 299 ? 25.438 -1.995 -13.727 1 90.69 299 SER A O 1
ATOM 2293 N N . ALA A 1 300 ? 2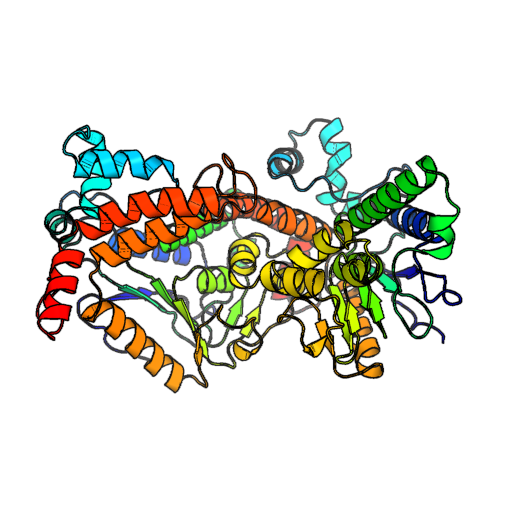3.953 -3.57 -13.203 1 91.62 300 ALA A N 1
ATOM 2294 C CA . ALA A 1 300 ? 23.406 -3.637 -14.555 1 91.62 300 ALA A CA 1
ATOM 2295 C C . ALA A 1 300 ? 22.812 -2.295 -14.969 1 91.62 300 ALA A C 1
ATOM 2297 O O . ALA A 1 300 ? 22.938 -1.881 -16.125 1 91.62 300 ALA A O 1
ATOM 2298 N N . PHE A 1 301 ? 22.188 -1.668 -14.086 1 89 301 PHE A N 1
ATOM 2299 C CA . PHE A 1 301 ? 21.578 -0.36 -14.328 1 89 301 PHE A CA 1
ATOM 2300 C C . PHE A 1 301 ? 22.641 0.645 -14.781 1 89 301 PHE A C 1
ATOM 2302 O O . PHE A 1 301 ? 22.453 1.324 -15.789 1 89 301 PHE A O 1
ATOM 2309 N N . PHE A 1 302 ? 23.734 0.691 -14.195 1 90 302 PHE A N 1
ATOM 2310 C CA . PHE A 1 302 ? 24.766 1.672 -14.492 1 90 302 PHE A CA 1
ATOM 2311 C C . PHE A 1 302 ? 25.547 1.267 -15.734 1 90 302 PHE A C 1
ATOM 2313 O O . PHE A 1 302 ? 26.031 2.123 -16.484 1 90 302 PHE A O 1
ATOM 2320 N N . GLU A 1 303 ? 25.578 0.007 -15.938 1 93.19 303 GLU A N 1
ATOM 2321 C CA . GLU A 1 303 ? 26.281 -0.507 -17.109 1 93.19 303 GLU A CA 1
ATOM 2322 C C . GLU A 1 303 ? 25.375 -0.547 -18.328 1 93.19 303 GLU A C 1
ATOM 2324 O O . GLU A 1 303 ? 25.812 -0.923 -19.422 1 93.19 303 GLU A O 1
ATOM 2329 N N . LYS A 1 304 ? 24.141 -0.193 -18.094 1 91.62 304 LYS A N 1
ATOM 2330 C CA . LYS A 1 304 ? 23.141 -0.154 -19.156 1 91.62 304 LYS A CA 1
ATOM 2331 C C . LYS A 1 304 ? 23.016 -1.515 -19.844 1 91.62 304 LYS A C 1
ATOM 2333 O O . LYS A 1 304 ? 23.062 -1.608 -21.062 1 91.62 304 LYS A O 1
ATOM 2338 N N . ARG A 1 305 ? 23 -2.547 -19.031 1 91.31 305 ARG A N 1
ATOM 2339 C CA . ARG A 1 305 ? 22.734 -3.904 -19.484 1 91.31 305 ARG A CA 1
ATOM 2340 C C . ARG A 1 305 ? 21.562 -4.527 -18.734 1 91.31 305 ARG A C 1
ATOM 2342 O O . ARG A 1 305 ? 21.125 -3.996 -17.719 1 91.31 305 ARG A O 1
ATOM 2349 N N . LYS A 1 306 ? 21.062 -5.562 -19.297 1 88.38 306 LYS A N 1
ATOM 2350 C CA . LYS A 1 306 ? 20.047 -6.328 -18.594 1 88.38 306 LYS A CA 1
ATOM 2351 C C . LYS A 1 306 ? 20.641 -7.094 -17.422 1 88.38 306 LYS A C 1
ATOM 2353 O O . LYS A 1 306 ? 21.719 -7.684 -17.531 1 88.38 306 LYS A O 1
ATOM 2358 N N . PRO A 1 307 ? 20.016 -6.949 -16.312 1 90.12 307 PRO A N 1
ATOM 2359 C CA . PRO A 1 307 ? 20.531 -7.727 -15.188 1 90.12 307 PRO A CA 1
ATOM 2360 C C . PRO A 1 307 ? 20.406 -9.234 -15.398 1 90.12 307 PRO A C 1
ATOM 2362 O O . PRO A 1 307 ? 19.5 -9.688 -16.109 1 90.12 307 PRO A O 1
ATOM 2365 N N . ASP A 1 308 ? 21.406 -9.938 -14.875 1 85.94 308 ASP A N 1
ATOM 2366 C CA . ASP A 1 308 ? 21.391 -11.398 -14.867 1 85.94 308 ASP A CA 1
ATOM 2367 C C . ASP A 1 308 ? 21.141 -11.945 -13.469 1 85.94 308 ASP A C 1
ATOM 2369 O O . ASP A 1 308 ? 22.078 -12.086 -12.672 1 85.94 308 ASP A O 1
ATOM 2373 N N . PHE A 1 309 ? 19.984 -12.242 -13.203 1 82.44 309 PHE A N 1
ATOM 2374 C CA . PHE A 1 309 ? 19.641 -12.672 -11.859 1 82.44 309 PHE A CA 1
ATOM 2375 C C . PHE A 1 309 ? 19.797 -14.188 -11.719 1 82.44 309 PHE A C 1
ATOM 2377 O O . PHE A 1 309 ? 19.344 -14.773 -10.734 1 82.44 309 PHE A O 1
ATOM 2384 N N . GLY A 1 310 ? 20.781 -14.812 -12.562 1 69 310 GLY A N 1
ATOM 2385 C CA . GLY A 1 310 ? 21.172 -16.219 -12.461 1 69 310 GLY A CA 1
ATOM 2386 C C . GLY A 1 310 ? 20.047 -17.156 -12.844 1 69 310 GLY A C 1
ATOM 2387 O O . GLY A 1 310 ? 20.078 -18.344 -12.5 1 69 310 GLY A O 1
ATOM 2388 N N . GLY A 1 311 ? 18.922 -16.719 -13.328 1 55.69 311 GLY A N 1
ATOM 2389 C CA . GLY A 1 311 ? 18 -17.75 -13.781 1 55.69 311 GLY A CA 1
ATOM 2390 C C . GLY A 1 311 ? 18.562 -18.594 -14.906 1 55.69 311 GLY A C 1
ATOM 2391 O O . GLY A 1 311 ? 19.594 -18.266 -15.484 1 55.69 311 GLY A O 1
ATOM 2392 N N . ALA A 1 312 ? 18.344 -19.953 -15.023 1 41.03 312 ALA A N 1
ATOM 2393 C CA . ALA A 1 312 ? 18.859 -20.891 -16.016 1 41.03 312 ALA A CA 1
ATOM 2394 C C . ALA A 1 312 ? 18.969 -20.234 -17.391 1 41.03 312 ALA A C 1
ATOM 2396 O O . ALA A 1 312 ? 18.016 -19.578 -17.844 1 41.03 312 ALA A O 1
ATOM 2397 N N . ARG A 1 313 ? 20.203 -19.766 -17.828 1 38.69 313 ARG A N 1
ATOM 2398 C CA . ARG A 1 313 ? 20.375 -19.547 -19.25 1 38.69 313 ARG A CA 1
ATOM 2399 C C . ARG A 1 313 ? 19.844 -20.734 -20.062 1 38.69 313 ARG A C 1
ATOM 2401 O O . ARG A 1 313 ? 20.219 -21.875 -19.812 1 38.69 313 ARG A O 1
ATOM 2408 N N . LEU A 1 314 ? 18.484 -20.484 -20.359 1 27.81 314 LEU A N 1
ATOM 2409 C CA . LEU A 1 314 ? 18.219 -21.547 -21.328 1 27.81 314 LEU A CA 1
ATOM 2410 C C . LEU A 1 314 ? 19.234 -21.531 -22.453 1 27.81 314 LEU A C 1
ATOM 2412 O O . LEU A 1 314 ? 19.656 -20.453 -22.906 1 27.81 314 LEU A O 1
ATOM 2416 N N . MET B 1 1 ? 13.492 27.609 -14.023 1 53.09 1 MET B N 1
ATOM 2417 C CA . MET B 1 1 ? 12.133 28.156 -14.031 1 53.09 1 MET B CA 1
ATOM 2418 C C . MET B 1 1 ? 11.719 28.578 -12.625 1 53.09 1 MET B C 1
ATOM 2420 O O . MET B 1 1 ? 12.031 27.906 -11.648 1 53.09 1 MET B O 1
ATOM 2424 N N . SER B 1 2 ? 11.461 29.812 -12.469 1 78.75 2 SER B N 1
ATOM 2425 C CA . SER B 1 2 ? 11.125 30.453 -11.203 1 78.75 2 SER B CA 1
ATOM 2426 C C . SER B 1 2 ? 9.758 30.016 -10.695 1 78.75 2 SER B C 1
ATOM 2428 O O . SER B 1 2 ? 8.805 29.922 -11.469 1 78.75 2 SER B O 1
ATOM 2430 N N . TRP B 1 3 ? 9.656 29.422 -9.5 1 89 3 TRP B N 1
ATOM 2431 C CA . TRP B 1 3 ? 8.391 29.016 -8.891 1 89 3 TRP B CA 1
ATOM 2432 C C . TRP B 1 3 ? 7.527 30.234 -8.562 1 89 3 TRP B C 1
ATOM 2434 O O . TRP B 1 3 ? 8.047 31.312 -8.312 1 89 3 TRP B O 1
ATOM 2444 N N . PRO B 1 4 ? 6.203 30.062 -8.758 1 91.94 4 PRO B N 1
ATOM 2445 C CA . PRO B 1 4 ? 5.32 31.172 -8.391 1 91.94 4 PRO B CA 1
ATOM 2446 C C . PRO B 1 4 ? 5.547 31.656 -6.957 1 91.94 4 PRO B C 1
ATOM 2448 O O . PRO B 1 4 ? 5.934 30.875 -6.09 1 91.94 4 PRO B O 1
ATOM 2451 N N . LYS B 1 5 ? 5.336 32.938 -6.758 1 93.44 5 LYS B N 1
ATOM 2452 C CA . LYS B 1 5 ? 5.383 33.5 -5.406 1 93.44 5 LYS B CA 1
ATOM 2453 C C . LYS B 1 5 ? 4.242 32.938 -4.555 1 93.44 5 LYS B C 1
ATOM 2455 O O . LYS B 1 5 ? 3.104 32.844 -5.016 1 93.44 5 LYS B O 1
ATOM 2460 N N . LEU B 1 6 ? 4.586 32.594 -3.365 1 94.5 6 LEU B N 1
ATOM 2461 C CA . LEU B 1 6 ? 3.584 32.062 -2.447 1 94.5 6 LEU B CA 1
ATOM 2462 C C . LEU B 1 6 ? 3.025 33.156 -1.553 1 94.5 6 LEU B C 1
ATOM 2464 O O . LEU B 1 6 ? 3.695 34.156 -1.306 1 94.5 6 LEU B O 1
ATOM 2468 N N . PRO B 1 7 ? 1.771 33 -1.107 1 91.38 7 PRO B N 1
ATOM 2469 C CA . PRO B 1 7 ? 1.278 33.938 -0.09 1 91.38 7 PRO B CA 1
ATOM 2470 C C . PRO B 1 7 ? 2.076 33.844 1.21 1 91.38 7 PRO B C 1
ATOM 2472 O O . PRO B 1 7 ? 2.889 32.938 1.391 1 91.38 7 PRO B O 1
ATOM 2475 N N . ALA B 1 8 ? 1.992 34.812 2.119 1 86.12 8 ALA B N 1
ATOM 2476 C CA . ALA B 1 8 ? 2.816 35.031 3.307 1 86.12 8 ALA B CA 1
ATOM 2477 C C . ALA B 1 8 ? 2.812 33.781 4.203 1 86.12 8 ALA B C 1
ATOM 2479 O O . ALA B 1 8 ? 3.82 33.469 4.84 1 86.12 8 ALA B O 1
ATOM 2480 N N . ARG B 1 9 ? 1.849 32.969 4.312 1 90.88 9 ARG B N 1
ATOM 2481 C CA . ARG B 1 9 ? 1.758 31.859 5.254 1 90.88 9 ARG B CA 1
ATOM 2482 C C . ARG B 1 9 ? 2.051 30.531 4.562 1 90.88 9 ARG B C 1
ATOM 2484 O O . ARG B 1 9 ? 1.732 29.469 5.094 1 90.88 9 ARG B O 1
ATOM 2491 N N . ALA B 1 10 ? 2.682 30.641 3.434 1 96.06 10 ALA B N 1
ATOM 2492 C CA . ALA B 1 10 ? 3.078 29.438 2.715 1 96.06 10 ALA B CA 1
ATOM 2493 C C . ALA B 1 10 ? 4.59 29.406 2.492 1 96.06 10 ALA B C 1
ATOM 2495 O O . ALA B 1 10 ? 5.234 30.453 2.416 1 96.06 10 ALA B O 1
ATOM 2496 N N . ALA B 1 11 ? 5.168 28.25 2.459 1 97.69 11 ALA B N 1
ATOM 2497 C CA . ALA B 1 11 ? 6.598 28.094 2.211 1 97.69 11 ALA B CA 1
ATOM 2498 C C . ALA B 1 11 ? 6.871 26.922 1.281 1 97.69 11 ALA B C 1
ATOM 2500 O O . ALA B 1 11 ? 6.105 25.953 1.252 1 97.69 11 ALA B O 1
ATOM 2501 N N . TYR B 1 12 ? 7.926 27.031 0.557 1 97.94 12 TYR B N 1
ATOM 2502 C CA . TYR B 1 12 ? 8.375 25.906 -0.27 1 97.94 12 TYR B CA 1
ATOM 2503 C C . TYR B 1 12 ? 9.242 24.953 0.532 1 97.94 12 TYR B C 1
ATOM 2505 O O . TYR B 1 12 ? 10.109 25.375 1.295 1 97.94 12 TYR B O 1
ATOM 2513 N N . LEU B 1 13 ? 8.938 23.719 0.523 1 98.44 13 LEU B N 1
ATOM 2514 C CA . LEU B 1 13 ? 9.859 22.641 0.818 1 98.44 13 LEU B CA 1
ATOM 2515 C C . LEU B 1 13 ? 10.602 22.203 -0.439 1 98.44 13 LEU B C 1
ATOM 2517 O O . LEU B 1 13 ? 10.016 21.594 -1.335 1 98.44 13 LEU B O 1
ATOM 2521 N N . ILE B 1 14 ? 11.852 22.438 -0.459 1 97.69 14 ILE B N 1
ATOM 2522 C CA . ILE B 1 14 ? 12.578 22.391 -1.724 1 97.69 14 ILE B CA 1
ATOM 2523 C C . ILE B 1 14 ? 13.375 21.094 -1.815 1 97.69 14 ILE B C 1
ATOM 2525 O O . ILE B 1 14 ? 14.195 20.797 -0.942 1 97.69 14 ILE B O 1
ATOM 2529 N N . LEU B 1 15 ? 13.086 20.297 -2.766 1 97.19 15 LEU B N 1
ATOM 2530 C CA . LEU B 1 15 ? 13.922 19.188 -3.18 1 97.19 15 LEU B CA 1
ATOM 2531 C C . LEU B 1 15 ? 14.867 19.594 -4.301 1 97.19 15 LEU B C 1
ATOM 2533 O O . LEU B 1 15 ? 14.453 19.734 -5.449 1 97.19 15 LEU B O 1
ATOM 2537 N N . GLN B 1 16 ? 16.156 19.781 -3.924 1 92.81 16 GLN B N 1
ATOM 2538 C CA . GLN B 1 16 ? 17.125 20.359 -4.863 1 92.81 16 GLN B CA 1
ATOM 2539 C C . GLN B 1 16 ? 18.188 19.328 -5.242 1 92.81 16 GLN B C 1
ATOM 2541 O O . GLN B 1 16 ? 19.156 19.141 -4.504 1 92.81 16 GLN B O 1
ATOM 2546 N N . ASN B 1 17 ? 18.094 18.781 -6.348 1 96.44 17 ASN B N 1
ATOM 2547 C CA . ASN B 1 17 ? 19.062 17.844 -6.926 1 96.44 17 ASN B CA 1
ATOM 2548 C C . ASN B 1 17 ? 18.766 17.594 -8.398 1 96.44 17 ASN B C 1
ATOM 2550 O O . ASN B 1 17 ? 18.75 16.438 -8.844 1 96.44 17 ASN B O 1
ATOM 2554 N N . GLU B 1 18 ? 18.547 18.688 -9.102 1 94.44 18 GLU B N 1
ATOM 2555 C CA . GLU B 1 18 ? 18.094 18.641 -10.484 1 94.44 18 GLU B CA 1
ATOM 2556 C C . GLU B 1 18 ? 19.078 17.875 -11.367 1 94.44 18 GLU B C 1
ATOM 2558 O O . GLU B 1 18 ? 18.672 17.109 -12.25 1 94.44 18 GLU B O 1
ATOM 2563 N N . LYS B 1 19 ? 20.312 17.984 -11.117 1 94.25 19 LYS B N 1
ATOM 2564 C CA . LYS B 1 19 ? 21.359 17.391 -11.953 1 94.25 19 LYS B CA 1
ATOM 2565 C C . LYS B 1 19 ? 21.312 15.875 -11.891 1 94.25 19 LYS B C 1
ATOM 2567 O O . LYS B 1 19 ? 21.828 15.188 -12.781 1 94.25 19 LYS B O 1
ATOM 2572 N N . ARG B 1 20 ? 20.734 15.406 -10.883 1 95.56 20 ARG B N 1
ATOM 2573 C CA . ARG B 1 20 ? 20.625 13.961 -10.719 1 95.56 20 ARG B CA 1
ATOM 2574 C C . ARG B 1 20 ? 19.172 13.523 -10.664 1 95.56 20 ARG B C 1
ATOM 2576 O O . ARG B 1 20 ? 18.797 12.656 -9.875 1 95.56 20 ARG B O 1
ATOM 2583 N N . ARG B 1 21 ? 18.359 14.273 -11.438 1 96.44 21 ARG B N 1
ATOM 2584 C CA . ARG B 1 21 ? 16.938 13.961 -11.539 1 96.44 21 ARG B CA 1
ATOM 2585 C C . ARG B 1 21 ? 16.281 13.914 -10.164 1 96.44 21 ARG B C 1
ATOM 2587 O O . ARG B 1 21 ? 15.461 13.031 -9.891 1 96.44 21 ARG B O 1
ATOM 2594 N N . ASN B 1 22 ? 16.734 14.781 -9.258 1 97.75 22 ASN B N 1
ATOM 2595 C CA . ASN B 1 22 ? 16.203 14.953 -7.906 1 97.75 22 ASN B CA 1
ATOM 2596 C C . ASN B 1 22 ? 16.219 13.641 -7.129 1 97.75 22 ASN B C 1
ATOM 2598 O O . ASN B 1 22 ? 15.242 13.305 -6.457 1 97.75 22 ASN B O 1
ATOM 2602 N N . ALA B 1 23 ? 17.328 12.844 -7.293 1 97.94 23 ALA B N 1
ATOM 2603 C CA . ALA B 1 23 ? 17.547 11.648 -6.48 1 97.94 23 ALA B CA 1
ATOM 2604 C C . ALA B 1 23 ? 17.688 12 -5.004 1 97.94 23 ALA B C 1
ATOM 2606 O O . ALA B 1 23 ? 18.25 13.039 -4.656 1 97.94 23 ALA B O 1
ATOM 2607 N N . LEU B 1 24 ? 17.188 11.156 -4.152 1 97.94 24 LEU B N 1
ATOM 2608 C CA . LEU B 1 24 ? 17.219 11.359 -2.709 1 97.94 24 LEU B CA 1
ATOM 2609 C C . LEU B 1 24 ? 18.516 10.812 -2.119 1 97.94 24 LEU B C 1
ATOM 2611 O O . LEU B 1 24 ? 18.531 9.711 -1.563 1 97.94 24 LEU B O 1
ATOM 2615 N N . SER B 1 25 ? 19.547 11.609 -2.215 1 97.06 25 SER B N 1
ATOM 2616 C CA . SER B 1 25 ? 20.828 11.312 -1.562 1 97.06 25 SER B CA 1
ATOM 2617 C C . SER B 1 25 ? 20.75 11.602 -0.066 1 97.06 25 SER B C 1
ATOM 2619 O O . SER B 1 25 ? 19.781 12.188 0.416 1 97.06 25 SER B O 1
ATOM 2621 N N . LEU B 1 26 ? 21.781 11.156 0.638 1 96.31 26 LEU B N 1
ATOM 2622 C CA . LEU B 1 26 ? 21.859 11.445 2.064 1 96.31 26 LEU B CA 1
ATOM 2623 C C . LEU B 1 26 ? 21.781 12.945 2.32 1 96.31 26 LEU B C 1
ATOM 2625 O O . LEU B 1 26 ? 21.031 13.383 3.199 1 96.31 26 LEU B O 1
ATOM 2629 N N . ASP B 1 27 ? 22.484 13.688 1.532 1 96.56 27 ASP B N 1
ATOM 2630 C CA . ASP B 1 27 ? 22.5 15.133 1.69 1 96.56 27 ASP B CA 1
ATOM 2631 C C . ASP B 1 27 ? 21.109 15.734 1.408 1 96.56 27 ASP B C 1
ATOM 2633 O O . ASP B 1 27 ? 20.672 16.641 2.109 1 96.56 27 ASP B O 1
ATOM 2637 N N . VAL B 1 28 ? 20.453 15.266 0.373 1 97.69 28 VAL B N 1
ATOM 2638 C CA . VAL B 1 28 ? 19.125 15.75 0.018 1 97.69 28 VAL B CA 1
ATOM 2639 C C . VAL B 1 28 ? 18.141 15.43 1.14 1 97.69 28 VAL B C 1
ATOM 2641 O O . VAL B 1 28 ? 17.328 16.281 1.527 1 97.69 28 VAL B O 1
ATOM 2644 N N . LEU B 1 29 ? 18.188 14.219 1.675 1 98.12 29 LEU B N 1
ATOM 2645 C CA . LEU B 1 29 ? 17.297 13.812 2.76 1 98.12 29 LEU B CA 1
ATOM 2646 C C . LEU B 1 29 ? 17.547 14.648 4.012 1 98.12 29 LEU B C 1
ATOM 2648 O O . LEU B 1 29 ? 16.609 15.047 4.691 1 98.12 29 LEU B O 1
ATOM 2652 N N . ARG B 1 30 ? 18.828 14.875 4.332 1 98.12 30 ARG B N 1
ATOM 2653 C CA . ARG B 1 30 ? 19.156 15.734 5.465 1 98.12 30 ARG B CA 1
ATOM 2654 C C . ARG B 1 30 ? 18.594 17.141 5.273 1 98.12 30 ARG B C 1
ATOM 2656 O O . ARG B 1 30 ? 18.078 17.75 6.215 1 98.12 30 ARG B O 1
ATOM 2663 N N . SER B 1 31 ? 18.703 17.641 4.066 1 98.31 31 SER B N 1
ATOM 2664 C CA . SER B 1 31 ? 18.188 18.969 3.754 1 98.31 31 SER B CA 1
ATOM 2665 C C . SER B 1 31 ? 16.672 19.031 3.932 1 98.31 31 SER B C 1
ATOM 2667 O O . SER B 1 31 ? 16.156 19.984 4.516 1 98.31 31 SER B O 1
ATOM 2669 N N . LEU B 1 32 ? 15.984 18.047 3.381 1 98.5 32 LEU B N 1
ATOM 2670 C CA . LEU B 1 32 ? 14.539 18 3.549 1 98.5 32 LEU B CA 1
ATOM 2671 C C . LEU B 1 32 ? 14.164 17.938 5.023 1 98.5 32 LEU B C 1
ATOM 2673 O O . LEU B 1 32 ? 13.258 18.656 5.465 1 98.5 32 LEU B O 1
ATOM 2677 N N . ARG B 1 33 ? 14.852 17.094 5.781 1 98.44 33 ARG B N 1
ATOM 2678 C CA . ARG B 1 33 ? 14.617 16.984 7.219 1 98.44 33 ARG B CA 1
ATOM 2679 C C . ARG B 1 33 ? 14.812 18.328 7.91 1 98.44 33 ARG B C 1
ATOM 2681 O O . ARG B 1 33 ? 13.969 18.75 8.711 1 98.44 33 ARG B O 1
ATOM 2688 N N . GLU B 1 34 ? 15.859 19 7.605 1 98.56 34 GLU B N 1
ATOM 2689 C CA . GLU B 1 34 ? 16.188 20.266 8.234 1 98.56 34 GLU B CA 1
ATOM 2690 C C . GLU B 1 34 ? 15.117 21.328 7.914 1 98.56 34 GLU B C 1
ATOM 2692 O O . GLU B 1 34 ? 14.727 22.094 8.789 1 98.56 34 GLU B O 1
ATOM 2697 N N . GLN B 1 35 ? 14.719 21.375 6.688 1 98.56 35 GLN B N 1
ATOM 2698 C CA . GLN B 1 35 ? 13.672 22.312 6.301 1 98.56 35 GLN B CA 1
ATOM 2699 C C . GLN B 1 35 ? 12.383 22.062 7.074 1 98.56 35 GLN B C 1
ATOM 2701 O O . GLN B 1 35 ? 11.766 23 7.586 1 98.56 35 GLN B O 1
ATOM 2706 N N . LEU B 1 36 ? 12.008 20.812 7.145 1 98.69 36 LEU B N 1
ATOM 2707 C CA . LEU B 1 36 ? 10.781 20.453 7.84 1 98.69 36 LEU B CA 1
ATOM 2708 C C . LEU B 1 36 ? 10.875 20.781 9.32 1 98.69 36 LEU B C 1
ATOM 2710 O O . LEU B 1 36 ? 9.906 21.266 9.914 1 98.69 36 LEU B O 1
ATOM 2714 N N . ILE B 1 37 ? 12.023 20.484 9.891 1 98.56 37 ILE B N 1
ATOM 2715 C CA . ILE B 1 37 ? 12.227 20.812 11.297 1 98.56 37 ILE B CA 1
ATOM 2716 C C . ILE B 1 37 ? 12.141 22.328 11.484 1 98.56 37 ILE B C 1
ATOM 2718 O O . ILE B 1 37 ? 11.492 22.812 12.414 1 98.56 37 ILE B O 1
ATOM 2722 N N . ARG B 1 38 ? 12.758 23.094 10.602 1 98.12 38 ARG B N 1
ATOM 2723 C CA . ARG B 1 38 ? 12.734 24.547 10.68 1 98.12 38 ARG B CA 1
ATOM 2724 C C . ARG B 1 38 ? 11.312 25.078 10.578 1 98.12 38 ARG B C 1
ATOM 2726 O O . ARG B 1 38 ? 10.93 26 11.305 1 98.12 38 ARG B O 1
ATOM 2733 N N . TYR B 1 39 ? 10.516 24.531 9.719 1 98.06 39 TYR B N 1
ATOM 2734 C CA . TYR B 1 39 ? 9.148 24.984 9.484 1 98.06 39 TYR B CA 1
ATOM 2735 C C . TYR B 1 39 ? 8.25 24.641 10.664 1 98.06 39 TYR B C 1
ATOM 2737 O O . TYR B 1 39 ? 7.105 25.094 10.727 1 98.06 39 TYR B O 1
ATOM 2745 N N . ASN B 1 40 ? 8.766 23.828 11.602 1 97.94 40 ASN B N 1
ATOM 2746 C CA . ASN B 1 40 ? 7.902 23.359 12.68 1 97.94 40 ASN B CA 1
ATOM 2747 C C . ASN B 1 40 ? 8.539 23.562 14.047 1 97.94 40 ASN B C 1
ATOM 2749 O O . ASN B 1 40 ? 8.148 22.938 15.031 1 97.94 40 ASN B O 1
ATOM 2753 N N . THR B 1 41 ? 9.562 24.344 14.102 1 98 41 THR B N 1
ATOM 2754 C CA . THR B 1 41 ? 10.211 24.672 15.367 1 98 41 THR B CA 1
ATOM 2755 C C . THR B 1 41 ? 9.711 26.016 15.891 1 98 41 THR B C 1
ATOM 2757 O O . THR B 1 41 ? 9.797 27.031 15.195 1 98 41 THR B O 1
ATOM 2760 N N . SER B 1 42 ? 9.195 26.047 17.062 1 96.69 42 SER B N 1
ATOM 2761 C CA . SER B 1 42 ? 8.641 27.25 17.688 1 96.69 42 SER B CA 1
ATOM 2762 C C . SER B 1 42 ? 9.711 28.312 17.875 1 96.69 42 SER B C 1
ATOM 2764 O O . SER B 1 42 ? 10.805 28.031 18.375 1 96.69 42 SER B O 1
ATOM 2766 N N . PRO B 1 43 ? 9.414 29.516 17.438 1 95.31 43 PRO B N 1
ATOM 2767 C CA . PRO B 1 43 ? 10.375 30.594 17.672 1 95.31 43 PRO B CA 1
ATOM 2768 C C . PRO B 1 43 ? 10.43 31.031 19.125 1 95.31 43 PRO B C 1
ATOM 2770 O O . PRO B 1 43 ? 11.328 31.781 19.516 1 95.31 43 PRO B O 1
ATOM 2773 N N . ILE B 1 44 ? 9.555 30.562 19.906 1 92.94 44 ILE B N 1
ATOM 2774 C CA . ILE B 1 44 ? 9.438 30.984 21.297 1 92.94 44 ILE B CA 1
ATOM 2775 C C . ILE B 1 44 ? 10.43 30.219 22.172 1 92.94 44 ILE B C 1
ATOM 2777 O O . ILE B 1 44 ? 11.172 30.797 22.953 1 92.94 44 ILE B O 1
ATOM 2781 N N . ASP B 1 45 ? 10.5 28.922 21.969 1 93.44 45 ASP B N 1
ATOM 2782 C CA . ASP B 1 45 ? 11.328 28.125 22.875 1 93.44 45 ASP B CA 1
ATOM 2783 C C . ASP B 1 45 ? 12.25 27.188 22.10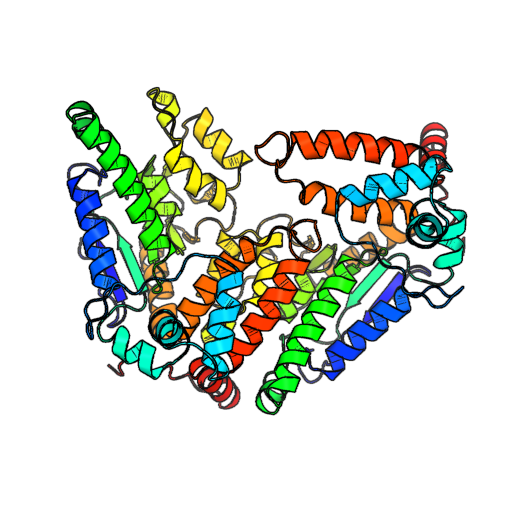9 1 93.44 45 ASP B C 1
ATOM 2785 O O . ASP B 1 45 ? 12.977 26.391 22.703 1 93.44 45 ASP B O 1
ATOM 2789 N N . GLY B 1 46 ? 12.109 27.188 20.828 1 95.56 46 GLY B N 1
ATOM 2790 C CA . GLY B 1 46 ? 13 26.391 20 1 95.56 46 GLY B CA 1
ATOM 2791 C C . GLY B 1 46 ? 12.617 24.922 19.953 1 95.56 46 GLY B C 1
ATOM 2792 O O . GLY B 1 46 ? 13.375 24.094 19.453 1 95.56 46 GLY B O 1
ATOM 2793 N N . ARG B 1 47 ? 11.5 24.609 20.438 1 95.88 47 ARG B N 1
ATOM 2794 C CA . ARG B 1 47 ? 11.062 23.219 20.438 1 95.88 47 ARG B CA 1
ATOM 2795 C C . ARG B 1 47 ? 10.336 22.875 19.141 1 95.88 47 ARG B C 1
ATOM 2797 O O . ARG B 1 47 ? 9.617 23.703 18.578 1 95.88 47 ARG B O 1
ATOM 2804 N N . LEU B 1 48 ? 10.539 21.641 18.719 1 96.5 48 LEU B N 1
ATOM 2805 C CA . LEU B 1 48 ? 9.828 21.125 17.547 1 96.5 48 LEU B CA 1
ATOM 2806 C C . LEU B 1 48 ? 8.352 20.906 17.859 1 96.5 48 LEU B C 1
ATOM 2808 O O . LEU B 1 48 ? 8.016 20.219 18.828 1 96.5 48 LEU B O 1
ATOM 2812 N N . ARG B 1 49 ? 7.52 21.578 17.125 1 96.38 49 ARG B N 1
ATOM 2813 C CA . ARG B 1 49 ? 6.074 21.438 17.266 1 96.38 49 ARG B CA 1
ATOM 2814 C C . ARG B 1 49 ? 5.477 20.719 16.062 1 96.38 49 ARG B C 1
ATOM 2816 O O . ARG B 1 49 ? 5.094 21.359 15.078 1 96.38 49 ARG B O 1
ATOM 2823 N N . ILE B 1 50 ? 5.375 19.422 16.156 1 97.44 50 ILE B N 1
ATOM 2824 C CA . ILE B 1 50 ? 4.676 18.609 15.172 1 97.44 50 ILE B CA 1
ATOM 2825 C C . ILE B 1 50 ? 3.512 17.875 15.836 1 97.44 50 ILE B C 1
ATOM 2827 O O . ILE B 1 50 ? 3.402 17.859 17.062 1 97.44 50 ILE B O 1
ATOM 2831 N N . LEU B 1 51 ? 2.615 17.391 15.055 1 97.5 51 LEU B N 1
ATOM 2832 C CA . LEU B 1 51 ? 1.473 16.656 15.594 1 97.5 51 LEU B CA 1
ATOM 2833 C C . LEU B 1 51 ? 1.933 15.453 16.406 1 97.5 51 LEU B C 1
ATOM 2835 O O . LEU B 1 51 ? 2.885 14.773 16.031 1 97.5 51 LEU B O 1
ATOM 2839 N N . PRO B 1 52 ? 1.332 15.227 17.547 1 96.25 52 PRO B N 1
ATOM 2840 C CA . PRO B 1 52 ? 1.694 14.031 18.312 1 96.25 52 PRO B CA 1
ATOM 2841 C C . PRO B 1 52 ? 1.365 12.734 17.578 1 96.25 52 PRO B C 1
ATOM 2843 O O . PRO B 1 52 ? 0.704 12.766 16.547 1 96.25 52 PRO B O 1
ATOM 2846 N N . PRO B 1 53 ? 1.901 11.594 18.109 1 95.69 53 PRO B N 1
ATOM 2847 C CA . PRO B 1 53 ? 1.512 10.32 17.5 1 95.69 53 PRO B CA 1
ATOM 2848 C C . PRO B 1 53 ? -0.003 10.164 17.375 1 95.69 53 PRO B C 1
ATOM 2850 O O . PRO B 1 53 ? -0.751 10.719 18.188 1 95.69 53 PRO B O 1
ATOM 2853 N N . PHE B 1 54 ? -0.406 9.5 16.406 1 95.94 54 PHE B N 1
ATOM 2854 C CA . PHE B 1 54 ? -1.831 9.375 16.125 1 95.94 54 PHE B CA 1
ATOM 2855 C C . PHE B 1 54 ? -2.465 8.32 17.031 1 95.94 54 PHE B C 1
ATOM 2857 O O . PHE B 1 54 ? -3.152 7.414 16.547 1 95.94 54 PHE B O 1
ATOM 2864 N N . LYS B 1 55 ? -2.301 8.453 18.266 1 95 55 LYS B N 1
ATOM 2865 C CA . LYS B 1 55 ? -2.84 7.551 19.281 1 95 55 LYS B CA 1
ATOM 2866 C C . LYS B 1 55 ? -4.109 8.117 19.906 1 95 55 LYS B C 1
ATOM 2868 O O . LYS B 1 55 ? -4.121 9.258 20.375 1 95 55 LYS B O 1
ATOM 2873 N N . SER B 1 56 ? -5.09 7.332 19.969 1 93.69 56 SER B N 1
ATOM 2874 C CA . SER B 1 56 ? -6.414 7.773 20.406 1 93.69 56 SER B CA 1
ATOM 2875 C C . SER B 1 56 ? -6.406 8.203 21.859 1 93.69 56 SER B C 1
ATOM 2877 O O . SER B 1 56 ? -7.18 9.078 22.266 1 93.69 56 SER B O 1
ATOM 2879 N N . MET B 1 57 ? -5.527 7.664 22.656 1 94.69 57 MET B N 1
ATOM 2880 C CA . MET B 1 57 ? -5.512 7.941 24.078 1 94.69 57 MET B CA 1
ATOM 2881 C C . MET B 1 57 ? -5.086 9.383 24.359 1 94.69 57 MET B C 1
ATOM 2883 O O . MET B 1 57 ? -5.324 9.906 25.438 1 94.69 57 MET B O 1
ATOM 2887 N N . ILE B 1 58 ? -4.438 10.031 23.453 1 95.62 58 ILE B N 1
ATOM 2888 C CA . ILE B 1 58 ? -3.982 11.406 23.609 1 95.62 58 ILE B CA 1
ATOM 2889 C C . ILE B 1 58 ? -5.188 12.336 23.766 1 95.62 58 ILE B C 1
ATOM 2891 O O . ILE B 1 58 ? -5.074 13.422 24.344 1 95.62 58 ILE B O 1
ATOM 2895 N N . LEU B 1 59 ? -6.348 11.93 23.266 1 95.56 59 LEU B N 1
ATOM 2896 C CA . LEU B 1 59 ? -7.566 12.711 23.453 1 95.56 59 LEU B CA 1
ATOM 2897 C C . LEU B 1 59 ? -7.816 13 24.922 1 95.56 59 LEU B C 1
ATOM 2899 O O . LEU B 1 59 ? -8.305 14.078 25.281 1 95.56 59 LEU B O 1
ATOM 2903 N N . ASN B 1 60 ? -7.477 11.977 25.797 1 95.69 60 ASN B N 1
ATOM 2904 C CA . ASN B 1 60 ? -7.637 12.188 27.234 1 95.69 60 ASN B CA 1
ATOM 2905 C C . ASN B 1 60 ? -6.828 13.391 27.719 1 95.69 60 ASN B C 1
ATOM 2907 O O . ASN B 1 60 ? -7.309 14.18 28.531 1 95.69 60 ASN B O 1
ATOM 2911 N N . ASN B 1 61 ? -5.637 13.492 27.219 1 95.56 61 ASN B N 1
ATOM 2912 C CA . ASN B 1 61 ? -4.789 14.633 27.562 1 95.56 61 ASN B CA 1
ATOM 2913 C C . ASN B 1 61 ? -5.383 15.945 27.062 1 95.56 61 ASN B C 1
ATOM 2915 O O . ASN B 1 61 ? -5.367 16.953 27.781 1 95.56 61 ASN B O 1
ATOM 2919 N N . LEU B 1 62 ? -5.879 15.977 25.859 1 95.12 62 LEU B N 1
ATOM 2920 C CA . LEU B 1 62 ? -6.465 17.172 25.281 1 95.12 62 LEU B CA 1
ATOM 2921 C C . LEU B 1 62 ? -7.711 17.609 26.062 1 95.12 62 LEU B C 1
ATOM 2923 O O . LEU B 1 62 ? -7.91 18.797 26.312 1 95.12 62 LEU B O 1
ATOM 2927 N N . GLU B 1 63 ? -8.5 16.625 26.422 1 94.31 63 GLU B N 1
ATOM 2928 C CA . GLU B 1 63 ? -9.68 16.906 27.219 1 94.31 63 GLU B CA 1
ATOM 2929 C C . GLU B 1 63 ? -9.297 17.484 28.578 1 94.31 63 GLU B C 1
ATOM 2931 O O . GLU B 1 63 ? -9.93 18.438 29.062 1 94.31 63 GLU B O 1
ATOM 2936 N N . ASP B 1 64 ? -8.281 16.922 29.141 1 95.19 64 ASP B N 1
ATOM 2937 C CA . ASP B 1 64 ? -7.805 17.438 30.422 1 95.19 64 ASP B CA 1
ATOM 2938 C C . ASP B 1 64 ? -7.383 18.891 30.312 1 95.19 64 ASP B C 1
ATOM 2940 O O . ASP B 1 64 ? -7.629 19.688 31.219 1 95.19 64 ASP B O 1
ATOM 2944 N N . ILE B 1 65 ? -6.734 19.234 29.297 1 93 65 ILE B N 1
ATOM 2945 C CA . ILE B 1 65 ? -6.32 20.625 29.078 1 93 65 ILE B CA 1
ATOM 2946 C C . ILE B 1 65 ? -7.551 21.516 28.938 1 93 65 ILE B C 1
ATOM 2948 O O . ILE B 1 65 ? -7.641 22.562 29.578 1 93 65 ILE B O 1
ATOM 2952 N N . SER B 1 66 ? -8.5 21.094 28.109 1 90.19 66 SER B N 1
ATOM 2953 C CA . SER B 1 66 ? -9.711 21.875 27.844 1 90.19 66 SER B CA 1
ATOM 2954 C C . SER B 1 66 ? -10.5 22.109 29.125 1 90.19 66 SER B C 1
ATOM 2956 O O . SER B 1 66 ? -11.156 23.141 29.281 1 90.19 66 SER B O 1
ATOM 2958 N N . GLU B 1 67 ? -10.359 21.172 30.047 1 91.69 67 GLU B N 1
ATOM 2959 C CA . GLU B 1 67 ? -11.141 21.25 31.281 1 91.69 67 GLU B CA 1
ATOM 2960 C C . GLU B 1 67 ? -10.328 21.875 32.406 1 91.69 67 GLU B C 1
ATOM 2962 O O . GLU B 1 67 ? -10.812 21.984 33.531 1 91.69 67 GLU B O 1
ATOM 2967 N N . GLY B 1 68 ? -9.133 22.203 32.156 1 90.94 68 GLY B N 1
ATOM 2968 C CA . GLY B 1 68 ? -8.297 22.875 33.156 1 90.94 68 GLY B CA 1
ATOM 2969 C C . GLY B 1 68 ? -7.723 21.922 34.188 1 90.94 68 GLY B C 1
ATOM 2970 O O . GLY B 1 68 ? -7.391 22.328 35.281 1 90.94 68 GLY B O 1
ATOM 2971 N N . ARG B 1 69 ? -7.578 20.594 34.031 1 91.88 69 ARG B N 1
ATOM 2972 C CA . ARG B 1 69 ? -7.129 19.578 34.969 1 91.88 69 ARG B CA 1
ATOM 2973 C C . ARG B 1 69 ? -5.789 18.984 34.562 1 91.88 69 ARG B C 1
ATOM 2975 O O . ARG B 1 69 ? -5.293 18.062 35.188 1 91.88 69 ARG B O 1
ATOM 2982 N N . ALA B 1 70 ? -5.191 19.516 33.406 1 93.12 70 ALA B N 1
ATOM 2983 C CA . ALA B 1 70 ? -3.984 18.891 32.875 1 93.12 70 ALA B CA 1
ATOM 2984 C C . ALA B 1 70 ? -2.76 19.25 33.719 1 93.12 70 ALA B C 1
ATOM 2986 O O . ALA B 1 70 ? -2.689 20.328 34.281 1 93.12 70 ALA B O 1
ATOM 2987 N N . THR B 1 71 ? -1.831 18.312 33.812 1 95.5 71 THR B N 1
ATOM 2988 C CA . THR B 1 71 ? -0.538 18.594 34.406 1 95.5 71 THR B CA 1
ATOM 2989 C C . THR B 1 71 ? 0.222 19.641 33.594 1 95.5 71 THR B C 1
ATOM 2991 O O . THR B 1 71 ? -0.123 19.906 32.469 1 95.5 71 THR B O 1
ATOM 2994 N N . LYS B 1 72 ? 1.218 20.203 34.219 1 93.44 72 LYS B N 1
ATOM 2995 C CA . LYS B 1 72 ? 2.051 21.188 33.531 1 93.44 72 LYS B CA 1
ATOM 2996 C C . LYS B 1 72 ? 2.727 20.562 32.312 1 93.44 72 LYS B C 1
ATOM 2998 O O . LYS B 1 72 ? 2.83 21.219 31.266 1 93.44 72 LYS B O 1
ATOM 3003 N N . GLU B 1 73 ? 3.174 19.375 32.469 1 92.88 73 GLU B N 1
ATOM 3004 C CA . GLU B 1 73 ? 3.838 18.672 31.375 1 92.88 73 GLU B CA 1
ATOM 3005 C C . GLU B 1 73 ? 2.891 18.469 30.188 1 92.88 73 GLU B C 1
ATOM 3007 O O . GLU B 1 73 ? 3.262 18.719 29.047 1 92.88 73 GLU B O 1
ATOM 3012 N N . THR B 1 74 ? 1.683 18.062 30.484 1 93.94 74 THR B N 1
ATOM 3013 C CA . THR B 1 74 ? 0.667 17.844 29.453 1 93.94 74 THR B CA 1
ATOM 3014 C C . THR B 1 74 ? 0.294 19.172 28.781 1 93.94 74 THR B C 1
ATOM 3016 O O . THR B 1 74 ? 0.116 19.219 27.562 1 93.94 74 THR B O 1
ATOM 3019 N N . GLN B 1 75 ? 0.206 20.188 29.547 1 92.75 75 GLN B N 1
ATOM 3020 C CA . GLN B 1 75 ? -0.094 21.516 29 1 92.75 75 GLN B CA 1
ATOM 3021 C C . GLN B 1 75 ? 0.99 21.969 28.031 1 92.75 75 GLN B C 1
ATOM 3023 O O . GLN B 1 75 ? 0.688 22.438 26.938 1 92.75 75 GLN B O 1
ATOM 3028 N N . GLN B 1 76 ? 2.186 21.828 28.469 1 90.88 76 GLN B N 1
ATOM 3029 C CA . GLN B 1 76 ? 3.311 22.25 27.641 1 90.88 76 GLN B CA 1
ATOM 3030 C C . GLN B 1 76 ? 3.361 21.484 26.328 1 90.88 76 GLN B C 1
ATOM 3032 O O . GLN B 1 76 ? 3.73 22.031 25.281 1 90.88 76 GLN B O 1
ATOM 3037 N N . GLU B 1 77 ? 2.943 20.297 26.391 1 93.31 77 GLU B N 1
ATOM 3038 C CA . GLU B 1 77 ? 3.084 19.406 25.25 1 93.31 77 GLU B CA 1
ATOM 3039 C C . GLU B 1 77 ? 1.972 19.641 24.234 1 93.31 77 GLU B C 1
ATOM 3041 O O . GLU B 1 77 ? 2.215 19.625 23.016 1 93.31 77 GLU B O 1
ATOM 3046 N N . TYR B 1 78 ? 0.723 19.969 24.719 1 94.69 78 TYR B N 1
ATOM 3047 C CA . TYR B 1 78 ? -0.385 19.844 23.781 1 94.69 78 TYR B CA 1
ATOM 3048 C C . TYR B 1 78 ? -1.19 21.125 23.688 1 94.69 78 TYR B C 1
ATOM 3050 O O . TYR B 1 78 ? -2.004 21.312 22.781 1 94.69 78 TYR B O 1
ATOM 3058 N N . SER B 1 79 ? -1.011 22.094 24.562 1 92.44 79 SER B N 1
ATOM 3059 C CA . SER B 1 79 ? -1.897 23.234 24.672 1 92.44 79 SER B CA 1
ATOM 3060 C C . SER B 1 79 ? -1.908 24.047 23.375 1 92.44 79 SER B C 1
ATOM 3062 O O . SER B 1 79 ? -2.932 24.625 23 1 92.44 79 SER B O 1
ATOM 3064 N N . TRP B 1 80 ? -0.749 24.047 22.672 1 93.19 80 TRP B N 1
ATOM 3065 C CA . TRP B 1 80 ? -0.63 24.828 21.453 1 93.19 80 TRP B CA 1
ATOM 3066 C C . TRP B 1 80 ? -1.59 24.328 20.375 1 93.19 80 TRP B C 1
ATOM 3068 O O . TRP B 1 80 ? -1.961 25.062 19.469 1 93.19 80 TRP B O 1
ATOM 3078 N N . LEU B 1 81 ? -2.059 23.125 20.469 1 93.12 81 LEU B N 1
ATOM 3079 C CA . LEU B 1 81 ? -2.986 22.547 19.516 1 93.12 81 LEU B CA 1
ATOM 3080 C C . LEU B 1 81 ? -4.418 22.969 19.812 1 93.12 81 LEU B C 1
ATOM 3082 O O . LEU B 1 81 ? -5.293 22.875 18.953 1 93.12 81 LEU B O 1
ATOM 3086 N N . LEU B 1 82 ? -4.688 23.453 21.016 1 90.56 82 LEU B N 1
ATOM 3087 C CA . LEU B 1 82 ? -6.066 23.703 21.438 1 90.56 82 LEU B CA 1
ATOM 3088 C C . LEU B 1 82 ? -6.324 25.188 21.594 1 90.56 82 LEU B C 1
ATOM 3090 O O . LEU B 1 82 ? -7.445 25.656 21.375 1 90.56 82 LEU B O 1
ATOM 3094 N N . ASP B 1 83 ? -5.309 25.875 22 1 88.56 83 ASP B N 1
ATOM 3095 C CA . ASP B 1 83 ? -5.434 27.297 22.312 1 88.56 83 ASP B CA 1
ATOM 3096 C C . ASP B 1 83 ? -4.957 28.156 21.141 1 88.56 83 ASP B C 1
ATOM 3098 O O . ASP B 1 83 ? -3.785 28.109 20.766 1 88.56 83 ASP B O 1
ATOM 3102 N N . GLY B 1 84 ? -5.805 28.984 20.609 1 87.56 84 GLY B N 1
ATOM 3103 C CA . GLY B 1 84 ? -5.492 29.812 19.469 1 87.56 84 GLY B CA 1
ATOM 3104 C C . GLY B 1 84 ? -4.348 30.781 19.719 1 87.56 84 GLY B C 1
ATOM 3105 O O . GLY B 1 84 ? -3.51 31 18.828 1 87.56 84 GLY B O 1
ATOM 3106 N N . GLN B 1 85 ? -4.352 31.359 20.844 1 88.94 85 GLN B N 1
ATOM 3107 C CA . GLN B 1 85 ? -3.277 32.312 21.172 1 88.94 85 GLN B CA 1
ATOM 3108 C C . GLN B 1 85 ? -1.938 31.578 21.281 1 88.94 85 GLN B C 1
ATOM 3110 O O . GLN B 1 85 ? -0.918 32.062 20.797 1 88.94 85 GLN B O 1
ATOM 3115 N N . ALA B 1 86 ? -1.949 30.453 21.953 1 91.38 86 ALA B N 1
ATOM 3116 C CA . ALA B 1 86 ? -0.728 29.656 22.062 1 91.38 86 ALA B CA 1
ATOM 3117 C C . ALA B 1 86 ? -0.23 29.219 20.688 1 91.38 86 ALA B C 1
ATOM 3119 O O . ALA B 1 86 ? 0.971 29.266 20.406 1 91.38 86 ALA B O 1
ATOM 3120 N N . TRP B 1 87 ? -1.161 28.797 19.828 1 92.94 87 TRP B N 1
ATOM 3121 C CA . TRP B 1 87 ? -0.815 28.422 18.469 1 92.94 87 TRP B CA 1
ATOM 3122 C C . TRP B 1 87 ? -0.117 29.578 17.75 1 92.94 87 TRP B C 1
ATOM 3124 O O . TRP B 1 87 ? 0.958 29.391 17.172 1 92.94 87 TRP B O 1
ATOM 3134 N N . ARG B 1 88 ? -0.727 30.734 17.812 1 91.44 88 ARG B N 1
ATOM 3135 C CA . ARG B 1 88 ? -0.185 31.891 17.109 1 91.44 88 ARG B CA 1
ATOM 3136 C C . ARG B 1 88 ? 1.213 32.25 17.625 1 91.44 88 ARG B C 1
ATOM 3138 O O . ARG B 1 88 ? 2.104 32.562 16.828 1 91.44 88 ARG B O 1
ATOM 3145 N N . ARG B 1 89 ? 1.342 32.156 18.906 1 93.25 89 ARG B N 1
ATOM 3146 C CA . ARG B 1 89 ? 2.641 32.438 19.5 1 93.25 89 ARG B CA 1
ATOM 3147 C C . ARG B 1 89 ? 3.678 31.406 19.109 1 93.25 89 ARG B C 1
ATOM 3149 O O . ARG B 1 89 ? 4.77 31.75 18.656 1 93.25 89 ARG B O 1
ATOM 3156 N N . GLU B 1 90 ? 3.322 30.141 19.203 1 94.56 90 GLU B N 1
ATOM 3157 C CA . GLU B 1 90 ? 4.25 29.047 18.984 1 94.56 90 GLU B CA 1
ATOM 3158 C C . GLU B 1 90 ? 4.621 28.906 17.516 1 94.56 90 GLU B C 1
ATOM 3160 O O . GLU B 1 90 ? 5.695 28.391 17.188 1 94.56 90 GLU B O 1
ATOM 3165 N N . ARG B 1 91 ? 3.777 29.422 16.688 1 94.69 91 ARG B N 1
ATOM 3166 C CA . ARG B 1 91 ? 4.023 29.234 15.258 1 94.69 91 ARG B CA 1
ATOM 3167 C C . ARG B 1 91 ? 4.125 30.562 14.531 1 94.69 91 ARG B C 1
ATOM 3169 O O . ARG B 1 91 ? 3.852 30.641 13.328 1 94.69 91 ARG B O 1
ATOM 3176 N N . GLU B 1 92 ? 4.441 31.594 15.328 1 93.44 92 GLU B N 1
ATOM 3177 C CA . GLU B 1 92 ? 4.645 32.906 14.719 1 93.44 92 GLU B CA 1
ATOM 3178 C C . GLU B 1 92 ? 5.723 32.844 13.648 1 93.44 92 GLU B C 1
ATOM 3180 O O . GLU B 1 92 ? 6.832 32.375 13.891 1 93.44 92 GLU B O 1
ATOM 3185 N N . GLY B 1 93 ? 5.344 33.25 12.43 1 93.81 93 GLY B N 1
ATOM 3186 C CA . GLY B 1 93 ? 6.305 33.312 11.344 1 93.81 93 GLY B CA 1
ATOM 3187 C C . GLY B 1 93 ? 6.469 31.984 10.625 1 93.81 93 GLY B C 1
ATOM 3188 O O . GLY B 1 93 ? 7.176 31.906 9.617 1 93.81 93 GLY B O 1
ATOM 3189 N N . LEU B 1 94 ? 5.879 30.938 11.156 1 96.25 94 LEU B N 1
ATOM 3190 C CA . LEU B 1 94 ? 5.973 29.625 10.531 1 96.25 94 LEU B CA 1
ATOM 3191 C C . LEU B 1 94 ? 4.848 29.422 9.516 1 96.25 94 LEU B C 1
ATOM 3193 O O . LEU B 1 94 ? 3.791 30.047 9.625 1 96.25 94 LEU B O 1
ATOM 3197 N N . PRO B 1 95 ? 5.039 28.609 8.562 1 96.5 95 PRO B N 1
ATOM 3198 C CA . PRO B 1 95 ? 4.035 28.453 7.512 1 96.5 95 PRO B CA 1
ATOM 3199 C C . PRO B 1 95 ? 2.803 27.688 7.973 1 96.5 95 PRO B C 1
ATOM 3201 O O . PRO B 1 95 ? 2.91 26.797 8.82 1 96.5 95 PRO B O 1
ATOM 3204 N N . SER B 1 96 ? 1.663 28.031 7.352 1 94.81 96 SER B N 1
ATOM 3205 C CA . SER B 1 96 ? 0.413 27.312 7.555 1 94.81 96 SER B CA 1
ATOM 3206 C C . SER B 1 96 ? 0.191 26.266 6.465 1 94.81 96 SER B C 1
ATOM 3208 O O . SER B 1 96 ? -0.674 25.406 6.598 1 94.81 96 SER B O 1
ATOM 3210 N N . VAL B 1 97 ? 0.94 26.359 5.406 1 96.81 97 VAL B N 1
ATOM 3211 C CA . VAL B 1 97 ? 0.935 25.375 4.332 1 96.81 97 VAL B CA 1
ATOM 3212 C C . VAL B 1 97 ? 2.334 25.25 3.736 1 96.81 97 VAL B C 1
ATOM 3214 O O . VAL B 1 97 ? 3.061 26.25 3.633 1 96.81 97 VAL B O 1
ATOM 3217 N N . ILE B 1 98 ? 2.773 24.094 3.447 1 98.38 98 ILE B N 1
ATOM 3218 C CA . ILE B 1 98 ? 4.078 23.797 2.863 1 98.38 98 ILE B CA 1
ATOM 3219 C C . ILE B 1 98 ? 3.896 23.188 1.472 1 98.38 98 ILE B C 1
ATOM 3221 O O . ILE B 1 98 ? 3.049 22.312 1.273 1 98.38 98 ILE B O 1
ATOM 3225 N N . VAL B 1 99 ? 4.594 23.703 0.466 1 98.62 99 VAL B N 1
ATOM 3226 C CA . VAL B 1 99 ? 4.527 23.219 -0.91 1 98.62 99 VAL B CA 1
ATOM 3227 C C . VAL B 1 99 ? 5.828 22.516 -1.271 1 98.62 99 VAL B C 1
ATOM 3229 O O . VAL B 1 99 ? 6.863 23.156 -1.461 1 98.62 99 VAL B O 1
ATOM 3232 N N . LEU B 1 100 ? 5.793 21.172 -1.354 1 98.69 100 LEU B N 1
ATOM 3233 C CA . LEU B 1 100 ? 6.953 20.391 -1.771 1 98.69 100 LEU B CA 1
ATOM 3234 C C . LEU B 1 100 ? 7.121 20.438 -3.287 1 98.69 100 LEU B C 1
ATOM 3236 O O . LEU B 1 100 ? 6.215 20.047 -4.023 1 98.69 100 LEU B O 1
ATOM 3240 N N . ARG B 1 101 ? 8.273 20.844 -3.66 1 96.75 101 ARG B N 1
ATOM 3241 C CA . ARG B 1 101 ? 8.508 21.031 -5.09 1 96.75 101 ARG B CA 1
ATOM 3242 C C . ARG B 1 101 ? 9.969 20.75 -5.438 1 96.75 101 ARG B C 1
ATOM 3244 O O . ARG B 1 101 ? 10.859 20.938 -4.609 1 96.75 101 ARG B O 1
ATOM 3251 N N . SER B 1 102 ? 10.188 20.172 -6.602 1 97.31 102 SER B N 1
ATOM 3252 C CA . SER B 1 102 ? 11.531 20 -7.148 1 97.31 102 SER B CA 1
ATOM 3253 C C . SER B 1 102 ? 11.688 20.719 -8.477 1 97.31 102 SER B C 1
ATOM 3255 O O . SER B 1 102 ? 10.695 21.047 -9.133 1 97.31 102 SER B O 1
ATOM 3257 N N . ASN B 1 103 ? 12.914 21.062 -8.836 1 92.81 103 ASN B N 1
ATOM 3258 C CA . ASN B 1 103 ? 13.211 21.688 -10.125 1 92.81 103 ASN B CA 1
ATOM 3259 C C . ASN B 1 103 ? 13.5 20.641 -11.195 1 92.81 103 ASN B C 1
ATOM 3261 O O . ASN B 1 103 ? 13.906 19.516 -10.883 1 92.81 103 ASN B O 1
ATOM 3265 N N . GLY B 1 104 ? 13.227 21.016 -12.453 1 92.56 104 GLY B N 1
ATOM 3266 C CA . GLY B 1 104 ? 13.602 20.141 -13.555 1 92.56 104 GLY B CA 1
ATOM 3267 C C . GLY B 1 104 ? 12.422 19.359 -14.117 1 92.56 104 GLY B C 1
ATOM 3268 O O . GLY B 1 104 ? 11.266 19.719 -13.875 1 92.56 104 GLY B O 1
ATOM 3269 N N . SER B 1 105 ? 12.719 18.344 -14.883 1 93.69 105 SER B N 1
ATOM 3270 C CA . SER B 1 105 ? 11.711 17.656 -15.688 1 93.69 105 SER B CA 1
ATOM 3271 C C . SER B 1 105 ? 11.008 16.578 -14.891 1 93.69 105 SER B C 1
ATOM 3273 O O . SER B 1 105 ? 9.938 16.094 -15.289 1 93.69 105 SER B O 1
ATOM 3275 N N . VAL B 1 106 ? 11.641 16.141 -13.805 1 97 106 VAL B N 1
ATOM 3276 C CA . VAL B 1 106 ? 11.023 15.062 -13.031 1 97 106 VAL B CA 1
ATOM 3277 C C . VAL B 1 106 ? 10.945 15.469 -11.562 1 97 106 VAL B C 1
ATOM 3279 O O . VAL B 1 106 ? 11.773 16.25 -11.078 1 97 106 VAL B O 1
ATOM 3282 N N . PHE B 1 107 ? 9.992 14.984 -10.828 1 98.19 107 PHE B N 1
ATOM 3283 C CA . PHE B 1 107 ? 9.852 15.227 -9.398 1 98.19 107 PHE B CA 1
ATOM 3284 C C . PHE B 1 107 ? 11 14.57 -8.633 1 98.19 107 PHE B C 1
ATOM 3286 O O . PHE B 1 107 ? 11.773 15.258 -7.965 1 98.19 107 PHE B O 1
ATOM 3293 N N . SER B 1 108 ? 11.125 13.227 -8.789 1 98.44 108 SER B N 1
ATOM 3294 C CA . SER B 1 108 ? 12.219 12.531 -8.117 1 98.44 108 SER B CA 1
ATOM 3295 C C . SER B 1 108 ? 12.398 11.117 -8.672 1 98.44 108 SER B C 1
ATOM 3297 O O . SER B 1 108 ? 11.422 10.406 -8.898 1 98.44 108 SER B O 1
ATOM 3299 N N . SER B 1 109 ? 13.633 10.742 -8.828 1 97 109 SER B N 1
ATOM 3300 C CA . SER B 1 109 ? 13.953 9.414 -9.359 1 97 109 SER B CA 1
ATOM 3301 C C . SER B 1 109 ? 14.156 8.406 -8.234 1 97 109 SER B C 1
ATOM 3303 O O . SER B 1 109 ? 14.508 7.254 -8.492 1 97 109 SER B O 1
ATOM 3305 N N . GLY B 1 110 ? 13.945 8.812 -7.066 1 97 110 GLY B N 1
ATOM 3306 C CA . GLY B 1 110 ? 14.133 7.918 -5.938 1 97 110 GLY B CA 1
ATOM 3307 C C . GLY B 1 110 ? 15.508 8.031 -5.309 1 97 110 GLY B C 1
ATOM 3308 O O . GLY B 1 110 ? 16.109 9.109 -5.32 1 97 110 GLY B O 1
ATOM 3309 N N . HIS B 1 111 ? 15.906 6.992 -4.586 1 95.25 111 HIS B N 1
ATOM 3310 C CA . HIS B 1 111 ? 17.219 7.023 -3.938 1 95.25 111 HIS B CA 1
ATOM 3311 C C . HIS B 1 111 ? 18.344 7.148 -4.965 1 95.25 111 HIS B C 1
ATOM 3313 O O . HIS B 1 111 ? 18.219 6.629 -6.078 1 95.25 111 HIS B O 1
ATOM 3319 N N . ASP B 1 112 ? 19.391 7.828 -4.594 1 94.69 112 ASP B N 1
ATOM 3320 C CA . ASP B 1 112 ? 20.594 7.926 -5.418 1 94.69 112 ASP B CA 1
ATOM 3321 C C . ASP B 1 112 ? 21.359 6.598 -5.441 1 94.69 112 ASP B C 1
ATOM 3323 O O . ASP B 1 112 ? 22.188 6.336 -4.566 1 94.69 112 ASP B O 1
ATOM 3327 N N . LEU B 1 113 ? 21.109 5.812 -6.434 1 92.56 113 LEU B N 1
ATOM 3328 C CA . LEU B 1 113 ? 21.672 4.469 -6.512 1 92.56 113 LEU B CA 1
ATOM 3329 C C . LEU B 1 113 ? 23.188 4.523 -6.621 1 92.56 113 LEU B C 1
ATOM 3331 O O . LEU B 1 113 ? 23.891 3.639 -6.117 1 92.56 113 LEU B O 1
ATOM 3335 N N . LYS B 1 114 ? 23.656 5.555 -7.344 1 91.69 114 LYS B N 1
ATOM 3336 C CA . LYS B 1 114 ? 25.109 5.715 -7.449 1 91.69 114 LYS B CA 1
ATOM 3337 C C . LYS B 1 114 ? 25.734 5.91 -6.074 1 91.69 114 LYS B C 1
ATOM 3339 O O . LYS B 1 114 ? 26.766 5.305 -5.762 1 91.69 114 LYS B O 1
ATOM 3344 N N . GLU B 1 115 ? 25.078 6.719 -5.316 1 93.56 115 GLU B N 1
ATOM 3345 C CA . GLU B 1 115 ? 25.562 6.945 -3.957 1 93.56 115 GLU B CA 1
ATOM 3346 C C . GLU B 1 115 ? 25.375 5.699 -3.096 1 93.56 115 GLU B C 1
ATOM 3348 O O . GLU B 1 115 ? 26.281 5.312 -2.354 1 93.56 115 GLU B O 1
ATOM 3353 N N . LEU B 1 116 ? 24.312 5.051 -3.246 1 90.25 116 LEU B N 1
ATOM 3354 C CA . LEU B 1 116 ? 23.969 3.898 -2.416 1 90.25 116 LEU B CA 1
ATOM 3355 C C . LEU B 1 116 ? 25.016 2.797 -2.572 1 90.25 116 LEU B C 1
ATOM 3357 O O . LEU B 1 116 ? 25.375 2.129 -1.597 1 90.25 116 LEU B O 1
ATOM 3361 N N . ARG B 1 117 ? 25.516 2.664 -3.732 1 89.5 117 ARG B N 1
ATOM 3362 C CA . ARG B 1 117 ? 26.453 1.59 -4.023 1 89.5 117 ARG B CA 1
ATOM 3363 C C . ARG B 1 117 ? 27.812 1.85 -3.359 1 89.5 117 ARG B C 1
ATOM 3365 O O . ARG B 1 117 ? 28.625 0.933 -3.209 1 89.5 117 ARG B O 1
ATOM 3372 N N . THR B 1 118 ? 28.078 3.102 -3.02 1 91.5 118 THR B N 1
ATOM 3373 C CA . THR B 1 118 ? 29.375 3.459 -2.48 1 91.5 118 THR B CA 1
ATOM 3374 C C . THR B 1 118 ? 29.328 3.602 -0.962 1 91.5 118 THR B C 1
ATOM 3376 O O . THR B 1 118 ? 30.359 3.709 -0.302 1 91.5 118 THR B O 1
ATOM 3379 N N . LEU B 1 119 ? 28.156 3.518 -0.426 1 92.31 119 LEU B N 1
ATOM 3380 C CA . LEU B 1 119 ? 27.969 3.738 1.004 1 92.31 119 LEU B CA 1
ATOM 3381 C C . LEU B 1 119 ? 28.297 2.479 1.797 1 92.31 119 LEU B C 1
ATOM 3383 O O . LEU B 1 119 ? 28.156 1.364 1.286 1 92.31 119 LEU B O 1
ATOM 3387 N N . SER B 1 120 ? 28.781 2.756 3.012 1 93.25 120 SER B N 1
ATOM 3388 C CA . SER B 1 120 ? 28.891 1.65 3.955 1 93.25 120 SER B CA 1
ATOM 3389 C C . SER B 1 120 ? 27.516 1.112 4.348 1 93.25 120 SER B C 1
ATOM 3391 O O . SER B 1 120 ? 26.5 1.765 4.113 1 93.25 120 SER B O 1
ATOM 3393 N N . HIS B 1 121 ? 27.531 -0.022 4.922 1 90.31 121 HIS B N 1
ATOM 3394 C CA . HIS B 1 121 ? 26.297 -0.624 5.395 1 90.31 121 HIS B CA 1
ATOM 3395 C C . HIS B 1 121 ? 25.578 0.293 6.379 1 90.31 121 HIS B C 1
ATOM 3397 O O . HIS B 1 121 ? 24.359 0.447 6.316 1 90.31 121 HIS B O 1
ATOM 3403 N N . GLU B 1 122 ? 26.328 0.867 7.25 1 92.5 122 GLU B N 1
ATOM 3404 C CA . GLU B 1 122 ? 25.75 1.766 8.25 1 92.5 122 GLU B CA 1
ATOM 3405 C C . GLU B 1 122 ? 25.156 3.006 7.59 1 92.5 122 GLU B C 1
ATOM 3407 O O . GLU B 1 122 ? 24.094 3.484 8.008 1 92.5 122 GLU B O 1
ATOM 3412 N N . GLU B 1 123 ? 25.766 3.457 6.598 1 92.81 123 GLU B N 1
ATOM 3413 C CA . GLU B 1 123 ? 25.266 4.629 5.891 1 92.81 123 GLU B CA 1
ATOM 3414 C C . GLU B 1 123 ? 24 4.297 5.094 1 92.81 123 GLU B C 1
ATOM 3416 O O . GLU B 1 123 ? 23.109 5.133 4.953 1 92.81 123 GLU B O 1
ATOM 3421 N N . VAL B 1 124 ? 23.984 3.113 4.574 1 93.19 124 VAL B N 1
ATOM 3422 C CA . VAL B 1 124 ? 22.797 2.643 3.889 1 93.19 124 VAL B CA 1
ATOM 3423 C C . VAL B 1 124 ? 21.625 2.592 4.867 1 93.19 124 VAL B C 1
ATOM 3425 O O . VAL B 1 124 ? 20.531 3.096 4.574 1 93.19 124 VAL B O 1
ATOM 3428 N N . LYS B 1 125 ? 21.859 2.049 6.016 1 93.25 125 LYS B N 1
ATOM 3429 C CA . LYS B 1 125 ? 20.828 2.023 7.059 1 93.25 125 LYS B CA 1
ATOM 3430 C C . LYS B 1 125 ? 20.375 3.436 7.414 1 93.25 125 LYS B C 1
ATOM 3432 O O . LYS B 1 125 ? 19.188 3.684 7.59 1 93.25 125 LYS B O 1
ATOM 3437 N N . GLU B 1 126 ? 21.312 4.32 7.535 1 94.31 126 GLU B N 1
ATOM 3438 C CA . GLU B 1 126 ? 21 5.715 7.844 1 94.31 126 GLU B CA 1
ATOM 3439 C C . GLU B 1 126 ? 20.141 6.34 6.758 1 94.31 126 GLU B C 1
ATOM 3441 O O . GLU B 1 126 ? 19.219 7.102 7.055 1 94.31 126 GLU B O 1
ATOM 3446 N N . THR B 1 127 ? 20.484 6.047 5.531 1 95.31 127 THR B N 1
ATOM 3447 C CA . THR B 1 127 ? 19.734 6.59 4.41 1 95.31 127 THR B CA 1
ATOM 3448 C C . THR B 1 127 ? 18.266 6.207 4.516 1 95.31 127 THR B C 1
ATOM 3450 O O . THR B 1 127 ? 17.391 7.066 4.414 1 95.31 127 THR B O 1
ATOM 3453 N N . PHE B 1 128 ? 18 4.984 4.797 1 95.19 128 PHE B N 1
ATOM 3454 C CA . PHE B 1 128 ? 16.625 4.523 4.836 1 95.19 128 PHE B CA 1
ATOM 3455 C C . PHE B 1 128 ? 15.922 5.012 6.102 1 95.19 128 PHE B C 1
ATOM 3457 O O . PHE B 1 128 ? 14.727 5.316 6.074 1 95.19 128 PHE B O 1
ATOM 3464 N N . ALA B 1 129 ? 16.641 5.109 7.203 1 95.5 129 ALA B N 1
ATOM 3465 C CA . ALA B 1 129 ? 16.078 5.66 8.43 1 95.5 129 ALA B CA 1
ATOM 3466 C C . ALA B 1 129 ? 15.711 7.129 8.258 1 95.5 129 ALA B C 1
ATOM 3468 O O . ALA B 1 129 ? 14.656 7.574 8.719 1 95.5 129 ALA B O 1
ATOM 3469 N N . LEU B 1 130 ? 16.594 7.824 7.629 1 96.69 130 LEU B N 1
ATOM 3470 C CA . LEU B 1 130 ? 16.344 9.242 7.371 1 96.69 130 LEU B CA 1
ATOM 3471 C C . LEU B 1 130 ? 15.164 9.43 6.438 1 96.69 130 LEU B C 1
ATOM 3473 O O . LEU B 1 130 ? 14.359 10.344 6.629 1 96.69 130 LEU B O 1
ATOM 3477 N N . CYS B 1 131 ? 15.109 8.641 5.453 1 97.25 131 CYS B N 1
ATOM 3478 C CA . CYS B 1 131 ? 13.961 8.68 4.559 1 97.25 131 CYS B CA 1
ATOM 3479 C C . CYS B 1 131 ? 12.664 8.477 5.328 1 97.25 131 CYS B C 1
ATOM 3481 O O . CYS B 1 131 ? 11.703 9.234 5.152 1 97.25 131 CYS B O 1
ATOM 3483 N N . ALA B 1 132 ? 12.648 7.527 6.203 1 96.69 132 ALA B N 1
ATOM 3484 C CA . ALA B 1 132 ? 11.484 7.273 7.047 1 96.69 132 ALA B CA 1
ATOM 3485 C C . ALA B 1 132 ? 11.156 8.484 7.918 1 96.69 132 ALA B C 1
ATOM 3487 O O . ALA B 1 132 ? 9.992 8.836 8.094 1 96.69 132 ALA B O 1
ATOM 3488 N N . GLU B 1 133 ? 12.141 9.055 8.469 1 97.38 133 GLU B N 1
ATOM 3489 C CA . GLU B 1 133 ? 11.953 10.227 9.32 1 97.38 133 GLU B CA 1
ATOM 3490 C C . GLU B 1 133 ? 11.328 11.383 8.539 1 97.38 133 GLU B C 1
ATOM 3492 O O . GLU B 1 133 ? 10.422 12.047 9.031 1 97.38 133 GLU B O 1
ATOM 3497 N N . VAL B 1 134 ? 11.844 11.594 7.332 1 98.38 134 VAL B N 1
ATOM 3498 C CA . VAL B 1 134 ? 11.312 12.656 6.488 1 98.38 134 VAL B CA 1
ATOM 3499 C C . VAL B 1 134 ? 9.828 12.406 6.219 1 98.38 134 VAL B C 1
ATOM 3501 O O . VAL B 1 134 ? 9.008 13.328 6.316 1 98.38 134 VAL B O 1
ATOM 3504 N N . MET B 1 135 ? 9.5 11.172 5.906 1 98.38 135 MET B N 1
ATOM 3505 C CA . MET B 1 135 ? 8.094 10.836 5.676 1 98.38 135 MET B CA 1
ATOM 3506 C C . MET B 1 135 ? 7.258 11.125 6.914 1 98.38 135 MET B C 1
ATOM 3508 O O . MET B 1 135 ? 6.16 11.68 6.812 1 98.38 135 MET B O 1
ATOM 3512 N N . SER B 1 136 ? 7.738 10.789 8.078 1 97.31 136 SER B N 1
ATOM 3513 C CA . SER B 1 136 ? 7.02 11.008 9.328 1 97.31 136 SER B CA 1
ATOM 3514 C C . SER B 1 136 ? 6.832 12.492 9.602 1 97.31 136 SER B C 1
ATOM 3516 O O . SER B 1 136 ? 5.773 12.914 10.07 1 97.31 136 SER B O 1
ATOM 3518 N N . LEU B 1 137 ? 7.855 13.25 9.312 1 98.12 137 LEU B N 1
ATOM 3519 C CA . LEU B 1 137 ? 7.77 14.688 9.531 1 98.12 137 LEU B CA 1
ATOM 3520 C C . LEU B 1 137 ? 6.695 15.305 8.641 1 98.12 137 LEU B C 1
ATOM 3522 O O . LEU B 1 137 ? 5.984 16.219 9.062 1 98.12 137 LEU B O 1
ATOM 3526 N N . ILE B 1 138 ? 6.605 14.828 7.445 1 98.31 138 ILE B N 1
ATOM 3527 C CA . ILE B 1 138 ? 5.566 15.312 6.543 1 98.31 138 ILE B CA 1
ATOM 3528 C C . ILE B 1 138 ? 4.191 14.938 7.09 1 98.31 138 ILE B C 1
ATOM 3530 O O . ILE B 1 138 ? 3.299 15.781 7.18 1 98.31 138 ILE B O 1
ATOM 3534 N N . ARG B 1 139 ? 4.062 13.711 7.488 1 96.56 139 ARG B N 1
ATOM 3535 C CA . ARG B 1 139 ? 2.795 13.203 8 1 96.56 139 ARG B CA 1
ATOM 3536 C C . ARG B 1 139 ? 2.371 13.961 9.258 1 96.56 139 ARG B C 1
ATOM 3538 O O . ARG B 1 139 ? 1.184 14.219 9.461 1 96.56 139 ARG B O 1
ATOM 3545 N N . ARG B 1 140 ? 3.332 14.375 10.055 1 97.31 140 ARG B N 1
ATOM 3546 C CA . ARG B 1 140 ? 3.039 14.961 11.359 1 97.31 140 ARG B CA 1
ATOM 3547 C C . ARG B 1 140 ? 3.152 16.484 11.312 1 97.31 140 ARG B C 1
ATOM 3549 O O . ARG B 1 140 ? 3.072 17.156 12.344 1 97.31 140 ARG B O 1
ATOM 3556 N N . SER B 1 141 ? 3.389 16.984 10.18 1 98.06 141 SER B N 1
ATOM 3557 C CA . SER B 1 141 ? 3.393 18.438 10.062 1 98.06 141 SER B CA 1
ATOM 3558 C C . SER B 1 141 ? 2.004 19.016 10.312 1 98.06 141 SER B C 1
ATOM 3560 O O . SER B 1 141 ? 1.026 18.594 9.695 1 98.06 141 SER B O 1
ATOM 3562 N N . PRO B 1 142 ? 1.89 19.984 11.242 1 96.81 142 PRO B N 1
ATOM 3563 C CA . PRO B 1 142 ? 0.593 20.641 11.414 1 96.81 142 PRO B CA 1
ATOM 3564 C C . PRO B 1 142 ? 0.186 21.469 10.195 1 96.81 142 PRO B C 1
ATOM 3566 O O . PRO B 1 142 ? -1.006 21.688 9.961 1 96.81 142 PRO B O 1
ATOM 3569 N N . ALA B 1 143 ? 1.162 21.984 9.477 1 96.81 143 ALA B N 1
ATOM 3570 C CA . ALA B 1 143 ? 0.904 22.609 8.18 1 96.81 143 ALA B CA 1
ATOM 3571 C C . ALA B 1 143 ? 0.792 21.562 7.082 1 96.81 143 ALA B C 1
ATOM 3573 O O . ALA B 1 143 ? 1.723 20.781 6.867 1 96.81 143 ALA B O 1
ATOM 3574 N N . PRO B 1 144 ? -0.376 21.484 6.434 1 97.44 144 PRO B N 1
ATOM 3575 C CA . PRO B 1 144 ? -0.49 20.531 5.332 1 97.44 144 PRO B CA 1
ATOM 3576 C C . PRO B 1 144 ? 0.622 20.688 4.297 1 97.44 144 PRO B C 1
ATOM 3578 O O . PRO B 1 144 ? 1.035 21.812 3.994 1 97.44 144 PRO B O 1
ATOM 3581 N N . VAL B 1 145 ? 1.082 19.594 3.814 1 98.5 145 VAL B N 1
ATOM 3582 C CA . VAL B 1 145 ? 2.129 19.562 2.801 1 98.5 145 VAL B CA 1
ATOM 3583 C C . VAL B 1 145 ? 1.528 19.203 1.443 1 98.5 145 VAL B C 1
ATOM 3585 O O . VAL B 1 145 ? 1.008 18.109 1.261 1 98.5 145 VAL B O 1
ATOM 3588 N N . ILE B 1 146 ? 1.576 20.125 0.475 1 98.5 146 ILE B N 1
ATOM 3589 C CA . ILE B 1 146 ? 1.095 19.938 -0.89 1 98.5 146 ILE B CA 1
ATOM 3590 C C . ILE B 1 146 ? 2.24 19.469 -1.783 1 98.5 146 ILE B C 1
ATOM 3592 O O . ILE B 1 146 ? 3.299 20.094 -1.827 1 98.5 146 ILE B O 1
ATOM 3596 N N . GLY B 1 147 ? 2.072 18.328 -2.416 1 98.56 147 GLY B N 1
ATOM 3597 C CA . GLY B 1 147 ? 3.078 17.828 -3.34 1 98.56 147 GLY B CA 1
ATOM 3598 C C . GLY B 1 147 ? 2.82 18.234 -4.777 1 98.56 147 GLY B C 1
ATOM 3599 O O . GLY B 1 147 ? 1.756 17.953 -5.328 1 98.56 147 GLY B O 1
ATOM 3600 N N . VAL B 1 148 ? 3.742 18.938 -5.398 1 98.44 148 VAL B N 1
ATOM 3601 C CA . VAL B 1 148 ? 3.686 19.266 -6.816 1 98.44 148 VAL B CA 1
ATOM 3602 C C . VAL B 1 148 ? 4.496 18.25 -7.621 1 98.44 148 VAL B C 1
ATOM 3604 O O . VAL B 1 148 ? 5.723 18.344 -7.688 1 98.44 148 VAL B O 1
ATOM 3607 N N . ILE B 1 149 ? 3.84 17.297 -8.195 1 98.5 149 ILE B N 1
ATOM 3608 C CA . ILE B 1 149 ? 4.508 16.141 -8.797 1 98.5 149 ILE B CA 1
ATOM 3609 C C . ILE B 1 149 ? 4.543 16.297 -10.32 1 98.5 149 ILE B C 1
ATOM 3611 O O . ILE B 1 149 ? 3.523 16.125 -10.992 1 98.5 149 ILE B O 1
ATOM 3615 N N . GLN B 1 150 ? 5.652 16.578 -10.867 1 96.88 150 GLN B N 1
ATOM 3616 C CA . GLN B 1 150 ? 5.77 16.75 -12.312 1 96.88 150 GLN B CA 1
ATOM 3617 C C . GLN B 1 150 ? 6.633 15.648 -12.922 1 96.88 150 GLN B C 1
ATOM 3619 O O . GLN B 1 150 ? 7.496 15.086 -12.25 1 96.88 150 GLN B O 1
ATOM 3624 N N . GLY B 1 151 ? 6.418 15.273 -14.188 1 97.25 151 GLY B N 1
ATOM 3625 C CA . GLY B 1 151 ? 7.254 14.383 -14.977 1 97.25 151 GLY B CA 1
ATOM 3626 C C . GLY B 1 151 ? 7.195 12.938 -14.508 1 97.25 151 GLY B C 1
ATOM 3627 O O . GLY B 1 151 ? 6.426 12.141 -15.047 1 97.25 151 GLY B O 1
ATOM 3628 N N . LEU B 1 152 ? 7.996 12.68 -13.344 1 97.5 152 LEU B N 1
ATOM 3629 C CA . LEU B 1 152 ? 8.141 11.305 -12.867 1 97.5 152 LEU B CA 1
ATOM 3630 C C . LEU B 1 152 ? 8.414 11.273 -11.367 1 97.5 152 LEU B C 1
ATOM 3632 O O . LEU B 1 152 ? 9.203 12.07 -10.859 1 97.5 152 LEU B O 1
ATOM 3636 N N . ALA B 1 153 ? 7.703 10.43 -10.68 1 98.5 153 ALA B N 1
ATOM 3637 C CA . ALA B 1 153 ? 8.023 10.031 -9.312 1 98.5 153 ALA B CA 1
ATOM 3638 C C . ALA B 1 153 ? 8.219 8.523 -9.211 1 98.5 153 ALA B C 1
ATOM 3640 O O . ALA B 1 153 ? 7.273 7.754 -9.414 1 98.5 153 ALA B O 1
ATOM 3641 N N . THR B 1 154 ? 9.414 8.102 -8.875 1 97.69 154 THR B N 1
ATOM 3642 C CA . THR B 1 154 ? 9.68 6.664 -8.875 1 97.69 154 THR B CA 1
ATOM 3643 C C . THR B 1 154 ? 10.344 6.234 -7.57 1 97.69 154 THR B C 1
ATOM 3645 O O . THR B 1 154 ? 11.031 7.027 -6.926 1 97.69 154 THR B O 1
ATOM 3648 N N . ALA B 1 155 ? 10.07 4.969 -7.113 1 97.62 155 ALA B N 1
ATOM 3649 C CA . ALA B 1 155 ? 10.664 4.363 -5.922 1 97.62 155 ALA B CA 1
ATOM 3650 C C . ALA B 1 155 ? 10.5 5.27 -4.707 1 97.62 155 ALA B C 1
ATOM 3652 O O . ALA B 1 155 ? 9.383 5.641 -4.348 1 97.62 155 ALA B O 1
ATOM 3653 N N . ALA B 1 156 ? 11.602 5.684 -4.074 1 98.19 156 ALA B N 1
ATOM 3654 C CA . ALA B 1 156 ? 11.508 6.555 -2.902 1 98.19 156 ALA B CA 1
ATOM 3655 C C . ALA B 1 156 ? 10.906 7.906 -3.27 1 98.19 156 ALA B C 1
ATOM 3657 O O . ALA B 1 156 ? 10.266 8.555 -2.439 1 98.19 156 ALA B O 1
ATOM 3658 N N . GLY B 1 157 ? 11.086 8.344 -4.531 1 98.62 157 GLY B N 1
ATOM 3659 C CA . GLY B 1 157 ? 10.422 9.547 -5.008 1 98.62 157 GLY B CA 1
ATOM 3660 C C . GLY B 1 157 ? 8.914 9.414 -5.051 1 98.62 157 GLY B C 1
ATOM 3661 O O . GLY B 1 157 ? 8.188 10.367 -4.742 1 98.62 157 GLY B O 1
ATOM 3662 N N . CYS B 1 158 ? 8.492 8.258 -5.484 1 98.56 158 CYS B N 1
ATOM 3663 C CA . CYS B 1 158 ? 7.066 7.957 -5.457 1 98.56 158 CYS B CA 1
ATOM 3664 C C . CYS B 1 158 ? 6.539 7.941 -4.027 1 98.56 158 CYS B C 1
ATOM 3666 O O . CYS B 1 158 ? 5.453 8.461 -3.756 1 98.56 158 CYS B O 1
ATOM 3668 N N . GLN B 1 159 ? 7.297 7.352 -3.102 1 98.44 159 GLN B N 1
ATOM 3669 C CA . GLN B 1 159 ? 6.957 7.371 -1.682 1 98.44 159 GLN B CA 1
ATOM 3670 C C . GLN B 1 159 ? 6.793 8.797 -1.173 1 98.44 159 GLN B C 1
ATOM 3672 O O . GLN B 1 159 ? 5.797 9.125 -0.521 1 98.44 159 GLN B O 1
ATOM 3677 N N . LEU B 1 160 ? 7.754 9.617 -1.499 1 98.56 160 LEU B N 1
ATOM 3678 C CA . LEU B 1 160 ? 7.746 11.008 -1.061 1 98.56 160 LEU B CA 1
ATOM 3679 C C . LEU B 1 160 ? 6.523 11.742 -1.599 1 98.56 160 LEU B C 1
ATOM 3681 O O . LEU B 1 160 ? 5.812 12.414 -0.844 1 98.56 160 LEU B O 1
ATOM 3685 N N . ALA B 1 161 ? 6.258 11.586 -2.867 1 98.62 161 ALA B N 1
ATOM 3686 C CA . ALA B 1 161 ? 5.113 12.219 -3.518 1 98.62 161 ALA B CA 1
ATOM 3687 C C . ALA B 1 161 ? 3.807 11.836 -2.826 1 98.62 161 ALA B C 1
ATOM 3689 O O . ALA B 1 161 ? 2.998 12.703 -2.486 1 98.62 161 ALA B O 1
ATOM 3690 N N . LEU B 1 162 ? 3.697 10.562 -2.531 1 98 162 LEU B N 1
ATOM 3691 C CA . LEU B 1 162 ? 2.41 10.062 -2.064 1 98 162 LEU B CA 1
ATOM 3692 C C . LEU B 1 162 ? 2.324 10.117 -0.542 1 98 162 LEU B C 1
ATOM 3694 O O . LEU B 1 162 ? 1.297 9.758 0.039 1 98 162 LEU B O 1
ATOM 3698 N N . THR B 1 163 ? 3.361 10.578 0.135 1 98 163 THR B N 1
ATOM 3699 C CA . THR B 1 163 ? 3.316 10.875 1.562 1 98 163 THR B CA 1
ATOM 3700 C C . THR B 1 163 ? 2.734 12.266 1.81 1 98 163 THR B C 1
ATOM 3702 O O . THR B 1 163 ? 2.25 12.555 2.906 1 98 163 THR B O 1
ATOM 3705 N N . THR B 1 164 ? 2.824 13.164 0.824 1 98.31 164 THR B N 1
ATOM 3706 C CA . THR B 1 164 ? 2.271 14.5 0.998 1 98.31 164 THR B CA 1
ATOM 3707 C C . THR B 1 164 ? 0.771 14.438 1.267 1 98.31 164 THR B C 1
ATOM 3709 O O . THR B 1 164 ? 0.117 13.445 0.935 1 98.31 164 THR B O 1
ATOM 3712 N N . ASP B 1 165 ? 0.236 15.5 1.883 1 97.19 165 ASP B N 1
ATOM 3713 C CA . ASP B 1 165 ? -1.18 15.531 2.238 1 97.19 165 ASP B CA 1
ATOM 3714 C C . ASP B 1 165 ? -2.057 15.625 0.99 1 97.19 165 ASP B C 1
ATOM 3716 O O . ASP B 1 165 ? -3.105 14.984 0.915 1 97.19 165 ASP B O 1
ATOM 3720 N N . ILE B 1 166 ? -1.631 16.438 0.046 1 97.44 166 ILE B N 1
ATOM 3721 C CA . ILE B 1 166 ? -2.371 16.641 -1.191 1 97.44 166 ILE B CA 1
ATOM 3722 C C . ILE B 1 166 ? -1.412 16.625 -2.379 1 97.44 166 ILE B C 1
ATOM 3724 O O . ILE B 1 166 ? -0.907 17.672 -2.799 1 97.44 166 ILE B O 1
ATOM 3728 N N . PRO B 1 167 ? -1.165 15.461 -2.902 1 98.5 167 PRO B N 1
ATOM 3729 C CA . PRO B 1 167 ? -0.38 15.398 -4.137 1 98.5 167 PRO B CA 1
ATOM 3730 C C . PRO B 1 167 ? -1.181 15.82 -5.367 1 98.5 167 PRO B C 1
ATOM 3732 O O . PRO B 1 167 ? -2.307 15.359 -5.566 1 98.5 167 PRO B O 1
ATOM 3735 N N . ILE B 1 168 ? -0.621 16.672 -6.191 1 98.56 168 ILE B N 1
ATOM 3736 C CA . ILE B 1 168 ? -1.213 17.156 -7.434 1 98.56 168 ILE B CA 1
ATOM 3737 C C . ILE B 1 168 ? -0.291 16.844 -8.609 1 98.56 168 ILE B C 1
ATOM 3739 O O . ILE B 1 168 ? 0.921 17.047 -8.531 1 98.56 168 ILE B O 1
ATOM 3743 N N . ALA B 1 169 ? -0.806 16.281 -9.648 1 98.56 169 ALA B N 1
ATOM 3744 C CA . ALA B 1 169 ? 0.009 15.883 -10.789 1 98.56 169 ALA B CA 1
ATOM 3745 C C . ALA B 1 169 ? -0.743 16.094 -12.102 1 98.56 169 ALA B C 1
ATOM 3747 O O . ALA B 1 169 ? -1.972 16 -12.141 1 98.56 169 ALA B O 1
ATOM 3748 N N . ALA B 1 170 ? 0.039 16.391 -13.148 1 97.62 170 ALA B N 1
ATOM 3749 C CA . ALA B 1 170 ? -0.542 16.359 -14.492 1 97.62 170 ALA B CA 1
ATOM 3750 C C . ALA B 1 170 ? -0.862 14.93 -14.906 1 97.62 170 ALA B C 1
ATOM 3752 O O . ALA B 1 170 ? -0.186 13.984 -14.492 1 97.62 170 ALA B O 1
ATOM 3753 N N . ALA B 1 171 ? -1.76 14.766 -15.805 1 97.88 171 ALA B N 1
ATOM 3754 C CA . ALA B 1 171 ? -2.293 13.477 -16.234 1 97.88 171 ALA B CA 1
ATOM 3755 C C . ALA B 1 171 ? -1.18 12.562 -16.75 1 97.88 171 ALA B C 1
ATOM 3757 O O . ALA B 1 171 ? -1.209 11.352 -16.516 1 97.88 171 ALA B O 1
ATOM 3758 N N . SER B 1 172 ? -0.206 13.117 -17.375 1 97.69 172 SER B N 1
ATOM 3759 C CA . SER B 1 172 ? 0.823 12.336 -18.047 1 97.69 172 SER B CA 1
ATOM 3760 C C . SER B 1 172 ? 1.953 11.961 -17.094 1 97.69 172 SER B C 1
ATOM 3762 O O . SER B 1 172 ? 2.838 11.18 -17.453 1 97.69 172 SER B O 1
ATOM 3764 N N . THR B 1 173 ? 1.927 12.555 -15.859 1 98.25 173 THR B N 1
ATOM 3765 C CA . THR B 1 173 ? 2.98 12.258 -14.891 1 98.25 173 THR B CA 1
ATOM 3766 C C . THR B 1 173 ? 3.055 10.758 -14.617 1 98.25 173 THR B C 1
ATOM 3768 O O . THR B 1 173 ? 2.023 10.094 -14.469 1 98.25 173 THR B O 1
ATOM 3771 N N . GLN B 1 174 ? 4.301 10.242 -14.555 1 98.38 174 GLN B N 1
ATOM 3772 C CA . GLN B 1 174 ? 4.504 8.805 -14.375 1 98.38 174 GLN B CA 1
ATOM 3773 C C . GLN B 1 174 ? 4.852 8.477 -12.922 1 98.38 174 GLN B C 1
ATOM 3775 O O . GLN B 1 174 ? 5.723 9.117 -12.328 1 98.38 174 GLN B O 1
ATOM 3780 N N . PHE B 1 175 ? 4.16 7.539 -12.383 1 98.44 175 PHE B N 1
ATOM 3781 C CA . PHE B 1 175 ? 4.469 6.934 -11.094 1 98.44 175 PHE B CA 1
ATOM 3782 C C . PHE B 1 175 ? 4.969 5.504 -11.266 1 98.44 175 PHE B C 1
ATOM 3784 O O . PHE B 1 175 ? 4.453 4.762 -12.109 1 98.44 175 PHE B O 1
ATOM 3791 N N . ARG B 1 176 ? 6.027 5.109 -10.508 1 98.19 176 ARG B N 1
ATOM 3792 C CA . ARG B 1 176 ? 6.598 3.795 -10.773 1 98.19 176 ARG B CA 1
ATOM 3793 C C . ARG B 1 176 ? 7.289 3.236 -9.531 1 98.19 176 ARG B C 1
ATOM 3795 O O . ARG B 1 176 ? 7.871 3.988 -8.75 1 98.19 176 ARG B O 1
ATOM 3802 N N . LEU B 1 177 ? 7.164 1.912 -9.281 1 97.69 177 LEU B N 1
ATOM 3803 C CA . LEU B 1 177 ? 7.969 1.124 -8.352 1 97.69 177 LEU B CA 1
ATOM 3804 C C . LEU B 1 177 ? 8.875 0.154 -9.109 1 97.69 177 LEU B C 1
ATOM 3806 O O . LEU B 1 177 ? 8.531 -1.021 -9.266 1 97.69 177 LEU B O 1
ATOM 3810 N N . PRO B 1 178 ? 10.039 0.619 -9.438 1 95.19 178 PRO B N 1
ATOM 3811 C CA . PRO B 1 178 ? 10.844 -0.129 -10.414 1 95.19 178 PRO B CA 1
ATOM 3812 C C . PRO B 1 178 ? 11.742 -1.176 -9.758 1 95.19 178 PRO B C 1
ATOM 3814 O O . PRO B 1 178 ? 12.531 -1.834 -10.438 1 95.19 178 PRO B O 1
ATOM 3817 N N . GLY B 1 179 ? 11.695 -1.337 -8.477 1 93.94 179 GLY B N 1
ATOM 3818 C CA . GLY B 1 179 ? 12.648 -2.111 -7.707 1 93.94 179 GLY B CA 1
ATOM 3819 C C . GLY B 1 179 ? 12.789 -3.543 -8.188 1 93.94 179 GLY B C 1
ATOM 3820 O O . GLY B 1 179 ? 13.875 -4.117 -8.141 1 93.94 179 GLY B O 1
ATOM 3821 N N . ALA B 1 180 ? 11.719 -4.121 -8.617 1 91 180 ALA B N 1
ATOM 3822 C CA . ALA B 1 180 ? 11.75 -5.508 -9.078 1 91 180 ALA B CA 1
ATOM 3823 C C . ALA B 1 180 ? 12.695 -5.672 -10.266 1 91 180 ALA B C 1
ATOM 3825 O O . ALA B 1 180 ? 13.359 -6.703 -10.391 1 91 180 ALA B O 1
ATOM 3826 N N . SER B 1 181 ? 12.82 -4.684 -11.094 1 90.5 181 SER B N 1
ATOM 3827 C CA . SER B 1 181 ? 13.625 -4.762 -12.312 1 90.5 181 SER B CA 1
ATOM 3828 C C . SER B 1 181 ? 15.109 -4.625 -12 1 90.5 181 SER B C 1
ATOM 3830 O O . SER B 1 181 ? 15.953 -4.918 -12.852 1 90.5 181 SER B O 1
ATOM 3832 N N . ILE B 1 182 ? 15.422 -4.25 -10.797 1 90.5 182 ILE B N 1
ATOM 3833 C CA . ILE B 1 182 ? 16.844 -4.105 -10.477 1 90.5 182 ILE B CA 1
ATOM 3834 C C . ILE B 1 182 ? 17.172 -4.926 -9.227 1 90.5 182 ILE B C 1
ATOM 3836 O O . ILE B 1 182 ? 18.172 -4.676 -8.562 1 90.5 182 ILE B O 1
ATOM 3840 N N . GLY B 1 183 ? 16.266 -5.809 -8.867 1 90.19 183 GLY B N 1
ATOM 3841 C CA . GLY B 1 183 ? 16.531 -6.73 -7.766 1 90.19 183 GLY B CA 1
ATOM 3842 C C . GLY B 1 183 ? 16.484 -6.062 -6.406 1 90.19 183 GLY B C 1
ATOM 3843 O O . GLY B 1 183 ? 17.062 -6.574 -5.441 1 90.19 183 GLY B O 1
ATOM 3844 N N . LEU B 1 184 ? 15.969 -4.91 -6.328 1 92 184 LEU B N 1
ATOM 3845 C CA . LEU B 1 184 ? 15.805 -4.148 -5.098 1 92 184 LEU B CA 1
ATOM 3846 C C . LEU B 1 184 ? 14.344 -3.754 -4.895 1 92 184 LEU B C 1
ATOM 3848 O O . LEU B 1 184 ? 13.961 -2.617 -5.172 1 92 184 LEU B O 1
ATOM 3852 N N . PRO B 1 185 ? 13.57 -4.703 -4.34 1 94.12 185 PRO B N 1
ATOM 3853 C CA . PRO B 1 185 ? 12.141 -4.441 -4.207 1 94.12 185 PRO B CA 1
ATOM 3854 C C . PRO B 1 185 ? 11.844 -3.133 -3.475 1 94.12 185 PRO B C 1
ATOM 3856 O O . PRO B 1 185 ? 12.484 -2.828 -2.465 1 94.12 185 PRO B O 1
ATOM 3859 N N . CYS B 1 186 ? 10.852 -2.414 -3.945 1 95.44 186 CYS B N 1
ATOM 3860 C CA . CYS B 1 186 ? 10.438 -1.128 -3.393 1 95.44 186 CYS B CA 1
ATOM 3861 C C . CYS B 1 186 ? 9.562 -1.32 -2.16 1 95.44 186 CYS B C 1
ATOM 3863 O O . CYS B 1 186 ? 8.461 -0.77 -2.082 1 95.44 186 CYS B O 1
ATOM 3865 N N . THR B 1 187 ? 10.109 -1.949 -1.177 1 96 187 THR B N 1
ATOM 3866 C CA . THR B 1 187 ? 9.344 -2.256 0.023 1 96 187 THR B CA 1
ATOM 3867 C C . THR B 1 187 ? 8.984 -0.978 0.778 1 96 187 THR B C 1
ATOM 3869 O O . THR B 1 187 ? 7.828 -0.772 1.15 1 96 187 THR B O 1
ATOM 3872 N N . SER B 1 188 ? 9.914 -0.111 1.01 1 96.25 188 SER B N 1
ATOM 3873 C CA . SER B 1 188 ? 9.633 1.125 1.735 1 96.25 188 SER B CA 1
ATOM 3874 C C . SER B 1 188 ? 8.695 2.029 0.949 1 96.25 188 SER B C 1
ATOM 3876 O O . SER B 1 188 ? 7.676 2.482 1.477 1 96.25 188 SER B O 1
ATOM 3878 N N . PRO B 1 189 ? 8.953 2.266 -0.316 1 97.62 189 PRO B N 1
ATOM 3879 C CA . PRO B 1 189 ? 8.008 3.068 -1.099 1 97.62 189 PRO B CA 1
ATOM 3880 C C . PRO B 1 189 ? 6.594 2.496 -1.083 1 97.62 189 PRO B C 1
ATOM 3882 O O . PRO B 1 189 ? 5.617 3.25 -1.058 1 97.62 189 PRO B O 1
ATOM 3885 N N . SER B 1 190 ? 6.496 1.228 -1.037 1 96.94 190 SER B N 1
ATOM 3886 C CA . SER B 1 190 ? 5.188 0.589 -1.111 1 96.94 190 SER B CA 1
ATOM 3887 C C . SER B 1 190 ? 4.352 0.894 0.128 1 96.94 190 SER B C 1
ATOM 3889 O O . SER B 1 190 ? 3.135 0.702 0.125 1 96.94 190 SER B O 1
ATOM 3891 N N . THR B 1 191 ? 4.977 1.346 1.242 1 96.62 191 THR B N 1
ATOM 3892 C CA . THR B 1 191 ? 4.227 1.679 2.447 1 96.62 191 THR B CA 1
ATOM 3893 C C . THR B 1 191 ? 3.297 2.863 2.197 1 96.62 191 THR B C 1
ATOM 3895 O O . THR B 1 191 ? 2.111 2.807 2.525 1 96.62 191 THR B O 1
ATOM 3898 N N . ALA B 1 192 ? 3.801 3.883 1.582 1 96.5 192 ALA B N 1
ATOM 3899 C CA . ALA B 1 192 ? 2.975 5.035 1.234 1 96.5 192 ALA B CA 1
ATOM 3900 C C . ALA B 1 192 ? 2.002 4.695 0.109 1 96.5 192 ALA B C 1
ATOM 3902 O O . ALA B 1 192 ? 0.82 5.039 0.177 1 96.5 192 ALA B O 1
ATOM 3903 N N . VAL B 1 193 ? 2.504 3.982 -0.874 1 96.31 193 VAL B N 1
ATOM 3904 C CA . VAL B 1 193 ? 1.754 3.754 -2.104 1 96.31 193 VAL B CA 1
ATOM 3905 C C . VAL B 1 193 ? 0.541 2.873 -1.814 1 96.31 193 VAL B C 1
ATOM 3907 O O . VAL B 1 193 ? -0.568 3.162 -2.27 1 96.31 193 VAL B O 1
ATOM 3910 N N . SER B 1 194 ? 0.704 1.842 -1.054 1 95.75 194 SER B N 1
ATOM 3911 C CA . SER B 1 194 ? -0.393 0.92 -0.775 1 95.75 194 SER B CA 1
ATOM 3912 C C . SER B 1 194 ? -1.491 1.598 0.038 1 95.75 194 SER B C 1
ATOM 3914 O O . SER B 1 194 ? -2.674 1.297 -0.135 1 95.75 194 SER B O 1
ATOM 3916 N N . ARG B 1 195 ? -1.155 2.475 0.888 1 93.5 195 ARG B N 1
ATOM 3917 C CA . ARG B 1 195 ? -2.131 3.156 1.732 1 93.5 195 ARG B CA 1
ATOM 3918 C C . ARG B 1 195 ? -2.889 4.219 0.943 1 93.5 195 ARG B C 1
ATOM 3920 O O . ARG B 1 195 ? -4.027 4.551 1.277 1 93.5 195 ARG B O 1
ATOM 3927 N N . ARG B 1 196 ? -2.293 4.684 -0.096 1 93.5 196 ARG B N 1
ATOM 3928 C CA . ARG B 1 196 ? -2.943 5.711 -0.906 1 93.5 196 ARG B CA 1
ATOM 3929 C C . ARG B 1 196 ? -3.707 5.086 -2.068 1 93.5 196 ARG B C 1
ATOM 3931 O O . ARG B 1 196 ? -4.816 5.512 -2.391 1 93.5 196 ARG B O 1
ATOM 3938 N N . LEU B 1 197 ? -3.123 4.09 -2.695 1 95 197 LEU B N 1
ATOM 3939 C CA . LEU B 1 197 ? -3.672 3.58 -3.947 1 95 197 LEU B CA 1
ATOM 3940 C C . LEU B 1 197 ? -4.395 2.254 -3.725 1 95 197 LEU B C 1
ATOM 3942 O O . LEU B 1 197 ? -5.062 1.749 -4.629 1 95 197 LEU B O 1
ATOM 3946 N N . GLY B 1 198 ? -4.293 1.678 -2.549 1 93.56 198 GLY B N 1
ATOM 3947 C CA . GLY B 1 198 ? -4.848 0.361 -2.285 1 93.56 198 GLY B CA 1
ATOM 3948 C C . GLY B 1 198 ? -3.859 -0.765 -2.52 1 93.56 198 GLY B C 1
ATOM 3949 O O . GLY B 1 198 ? -2.939 -0.63 -3.33 1 93.56 198 GLY B O 1
ATOM 3950 N N . ALA B 1 199 ? -4.094 -1.902 -1.866 1 93.19 199 ALA B N 1
ATOM 3951 C CA . ALA B 1 199 ? -3.145 -3.01 -1.811 1 93.19 199 ALA B CA 1
ATOM 3952 C C . ALA B 1 199 ? -3.027 -3.701 -3.166 1 93.19 199 ALA B C 1
ATOM 3954 O O . ALA B 1 199 ? -1.92 -3.938 -3.654 1 93.19 199 ALA B O 1
ATOM 3955 N N . PRO B 1 200 ? -4.133 -4.023 -3.834 1 92.38 200 PRO B N 1
ATOM 3956 C CA . PRO B 1 200 ? -3.982 -4.785 -5.074 1 92.38 200 PRO B CA 1
ATOM 3957 C C . PRO B 1 200 ? -3.254 -4.004 -6.164 1 92.38 200 PRO B C 1
ATOM 3959 O O . PRO B 1 200 ? -2.391 -4.555 -6.855 1 92.38 200 PRO B O 1
ATOM 3962 N N . PHE B 1 201 ? -3.615 -2.723 -6.301 1 95 201 PHE B N 1
ATOM 3963 C CA . PHE B 1 201 ? -2.98 -1.889 -7.316 1 95 201 PHE B CA 1
ATOM 3964 C C . PHE B 1 201 ? -1.489 -1.741 -7.043 1 95 201 PHE B C 1
ATOM 3966 O O . PHE B 1 201 ? -0.668 -1.896 -7.949 1 95 201 PHE B O 1
ATOM 3973 N N . THR B 1 202 ? -1.167 -1.479 -5.805 1 96.19 202 THR B N 1
ATOM 3974 C CA . THR B 1 202 ? 0.223 -1.291 -5.402 1 96.19 202 THR B CA 1
ATOM 3975 C C . THR B 1 202 ? 1.027 -2.568 -5.625 1 96.19 202 THR B C 1
ATOM 3977 O O . THR B 1 202 ? 2.176 -2.516 -6.07 1 96.19 202 THR B O 1
ATOM 3980 N N . TYR B 1 203 ? 0.493 -3.701 -5.336 1 95.88 203 TYR B N 1
ATOM 3981 C CA . TYR B 1 203 ? 1.238 -4.938 -5.535 1 95.88 203 TYR B CA 1
ATOM 3982 C C . TYR B 1 203 ? 1.575 -5.145 -7.004 1 95.88 203 TYR B C 1
ATOM 3984 O O . TYR B 1 203 ? 2.666 -5.613 -7.34 1 95.88 203 TYR B O 1
ATOM 3992 N N . ARG B 1 204 ? 0.613 -4.875 -7.859 1 94.94 204 ARG B N 1
ATOM 3993 C CA . ARG B 1 204 ? 0.882 -4.973 -9.289 1 94.94 204 ARG B CA 1
ATOM 3994 C C . ARG B 1 204 ? 2.031 -4.059 -9.695 1 94.94 204 ARG B C 1
ATOM 3996 O O . ARG B 1 204 ? 2.918 -4.461 -10.453 1 94.94 204 ARG B O 1
ATOM 4003 N N . MET B 1 205 ? 2.031 -2.791 -9.188 1 95.94 205 MET B N 1
ATOM 4004 C CA . MET B 1 205 ? 3.135 -1.873 -9.453 1 95.94 205 MET B CA 1
ATOM 4005 C C . MET B 1 205 ? 4.457 -2.453 -8.961 1 95.94 205 MET B C 1
ATOM 4007 O O . MET B 1 205 ? 5.469 -2.391 -9.656 1 95.94 205 MET B O 1
ATOM 4011 N N . LEU B 1 206 ? 4.422 -2.996 -7.75 1 95.5 206 LEU B N 1
ATOM 4012 C CA . LEU B 1 206 ? 5.609 -3.557 -7.117 1 95.5 206 LEU B CA 1
ATOM 4013 C C . LEU B 1 206 ? 6.141 -4.742 -7.914 1 95.5 206 LEU B C 1
ATOM 4015 O O . LEU B 1 206 ? 7.34 -4.816 -8.203 1 95.5 206 LEU B O 1
ATOM 4019 N N . GLY B 1 207 ? 5.305 -5.637 -8.273 1 93.81 207 GLY B N 1
ATOM 4020 C CA . GLY B 1 207 ? 5.691 -6.887 -8.906 1 93.81 207 GLY B CA 1
ATOM 4021 C C . GLY B 1 207 ? 6.117 -6.715 -10.359 1 93.81 207 GLY B C 1
ATOM 4022 O O . GLY B 1 207 ? 7.008 -7.422 -10.836 1 93.81 207 GLY B O 1
ATOM 4023 N N . LEU B 1 208 ? 5.469 -5.773 -11.07 1 93.94 208 LEU B N 1
ATOM 4024 C CA . LEU B 1 208 ? 5.684 -5.695 -12.516 1 93.94 208 LEU B CA 1
ATOM 4025 C C . LEU B 1 208 ? 6.629 -4.551 -12.859 1 93.94 208 LEU B C 1
ATOM 4027 O O . LEU B 1 208 ? 7.145 -4.484 -13.977 1 93.94 208 LEU B O 1
ATOM 4031 N N . ALA B 1 209 ? 6.836 -3.643 -11.938 1 94.94 209 ALA B N 1
ATOM 4032 C CA . ALA B 1 209 ? 7.77 -2.529 -12.094 1 94.94 209 ALA B CA 1
ATOM 4033 C C . ALA B 1 209 ? 7.426 -1.695 -13.32 1 94.94 209 ALA B C 1
ATOM 4035 O O . ALA B 1 209 ? 8.312 -1.125 -13.961 1 94.94 209 ALA B O 1
ATOM 4036 N N . GLU B 1 210 ? 6.141 -1.644 -13.719 1 94.62 210 GLU B N 1
ATOM 4037 C CA . GLU B 1 210 ? 5.715 -0.854 -14.867 1 94.62 210 GLU B CA 1
ATOM 4038 C C . GLU B 1 210 ? 5.352 0.571 -14.453 1 94.62 210 GLU B C 1
ATOM 4040 O O . GLU B 1 210 ? 4.832 0.794 -13.359 1 94.62 210 GLU B O 1
ATOM 4045 N N . PRO B 1 211 ? 5.633 1.543 -15.305 1 96 211 PRO B N 1
ATOM 4046 C CA . PRO B 1 211 ? 5.156 2.898 -15.016 1 96 211 PRO B CA 1
ATOM 4047 C C . PRO B 1 211 ? 3.645 3.037 -15.172 1 96 211 PRO B C 1
ATOM 4049 O O . PRO B 1 211 ? 3.041 2.334 -15.992 1 96 211 PRO B O 1
ATOM 4052 N N . VAL B 1 212 ? 3.098 3.889 -14.43 1 97.5 212 VAL B N 1
ATOM 4053 C CA . VAL B 1 212 ? 1.67 4.18 -14.492 1 97.5 212 VAL B CA 1
ATOM 4054 C C . VAL B 1 212 ? 1.45 5.688 -14.555 1 97.5 212 VAL B C 1
ATOM 4056 O O . VAL B 1 212 ? 1.973 6.43 -13.719 1 97.5 212 VAL B O 1
ATOM 4059 N N . ARG B 1 213 ? 0.654 6.137 -15.5 1 97.75 213 ARG B N 1
ATOM 4060 C CA . ARG B 1 213 ? 0.323 7.559 -15.586 1 97.75 213 ARG B CA 1
ATOM 4061 C C . ARG B 1 213 ? -0.604 7.977 -14.453 1 97.75 213 ARG B C 1
ATOM 4063 O O . ARG B 1 213 ? -1.397 7.172 -13.961 1 97.75 213 ARG B O 1
ATOM 4070 N N . ALA B 1 214 ? -0.538 9.273 -14.195 1 98 214 ALA B N 1
ATOM 4071 C CA . ALA B 1 214 ? -1.357 9.812 -13.109 1 98 214 ALA B CA 1
ATOM 4072 C C . ALA B 1 214 ? -2.842 9.594 -13.383 1 98 214 ALA B C 1
ATOM 4074 O O . ALA B 1 214 ? -3.607 9.281 -12.469 1 98 214 ALA B O 1
ATOM 4075 N N . ASP B 1 215 ? -3.295 9.719 -14.602 1 96.44 215 ASP B N 1
ATOM 4076 C CA . ASP B 1 215 ? -4.715 9.617 -14.914 1 96.44 215 ASP B CA 1
ATOM 4077 C C . ASP B 1 215 ? -5.18 8.164 -14.867 1 96.44 215 ASP B C 1
ATOM 4079 O O . ASP B 1 215 ? -6.379 7.883 -14.969 1 96.44 215 ASP B O 1
ATOM 4083 N N . GLN B 1 216 ? -4.23 7.207 -14.719 1 95.56 216 GLN B N 1
ATOM 4084 C CA . GLN B 1 216 ? -4.555 5.785 -14.648 1 95.56 216 GLN B CA 1
ATOM 4085 C C . GLN B 1 216 ? -4.574 5.301 -13.195 1 95.56 216 GLN B C 1
ATOM 4087 O O . GLN B 1 216 ? -4.918 4.148 -12.93 1 95.56 216 GLN B O 1
ATOM 4092 N N . LEU B 1 217 ? -4.125 6.18 -12.297 1 95.44 217 LEU B N 1
ATOM 4093 C CA . LEU B 1 217 ? -4.16 5.805 -10.891 1 95.44 217 LEU B CA 1
ATOM 4094 C C . LEU B 1 217 ? -5.602 5.676 -10.398 1 95.44 217 LEU B C 1
ATOM 4096 O O . LEU B 1 217 ? -6.508 6.285 -10.961 1 95.44 217 LEU B O 1
ATOM 4100 N N . PRO B 1 218 ? -5.793 4.785 -9.352 1 90.44 218 PRO B N 1
ATOM 4101 C CA . PRO B 1 218 ? -7.125 4.758 -8.742 1 90.44 218 PRO B CA 1
ATOM 4102 C C . PRO B 1 218 ? -7.652 6.148 -8.406 1 90.44 218 PRO B C 1
ATOM 4104 O O . PRO B 1 218 ? -6.891 7.004 -7.945 1 90.44 218 PRO B O 1
ATOM 4107 N N . GLY B 1 219 ? -8.914 6.371 -8.648 1 85.69 219 GLY B N 1
ATOM 4108 C CA . GLY B 1 219 ? -9.539 7.68 -8.516 1 85.69 219 GLY B CA 1
ATOM 4109 C C . GLY B 1 219 ? -9.461 8.227 -7.102 1 85.69 219 GLY B C 1
ATOM 4110 O O . GLY B 1 219 ? -9.641 7.492 -6.129 1 85.69 219 GLY B O 1
ATOM 4111 N N . GLY B 1 220 ? -9.078 9.586 -7.051 1 85.81 220 GLY B N 1
ATOM 4112 C CA . GLY B 1 220 ? -9.133 10.312 -5.789 1 85.81 220 GLY B CA 1
ATOM 4113 C C . GLY B 1 220 ? -7.82 10.289 -5.035 1 85.81 220 GLY B C 1
ATOM 4114 O O . GLY B 1 220 ? -7.621 11.07 -4.098 1 85.81 220 GLY B O 1
ATOM 4115 N N . ALA B 1 221 ? -6.875 9.422 -5.352 1 89.25 221 ALA B N 1
ATOM 4116 C CA . ALA B 1 221 ? -5.613 9.289 -4.621 1 89.25 221 ALA B CA 1
ATOM 4117 C C . ALA B 1 221 ? -4.699 10.477 -4.895 1 89.25 221 ALA B C 1
ATOM 4119 O O . ALA B 1 221 ? -3.957 10.914 -4.012 1 89.25 221 ALA B O 1
ATOM 4120 N N . VAL B 1 222 ? -4.707 10.969 -6.105 1 96 222 VAL B N 1
ATOM 4121 C CA . VAL B 1 222 ? -3.934 12.109 -6.574 1 96 222 VAL B CA 1
ATOM 4122 C C . VAL B 1 222 ? -4.863 13.125 -7.234 1 96 222 VAL B C 1
ATOM 4124 O O . VAL B 1 222 ? -5.816 12.75 -7.922 1 96 222 VAL B O 1
ATOM 4127 N N . ASP B 1 223 ? -4.707 14.391 -6.883 1 97.19 223 ASP B N 1
ATOM 4128 C CA . ASP B 1 223 ? -5.395 15.453 -7.613 1 97.19 223 ASP B CA 1
ATOM 4129 C C . ASP B 1 223 ? -4.805 15.625 -9.008 1 97.19 223 ASP B C 1
ATOM 4131 O O . ASP B 1 223 ? -3.775 16.281 -9.18 1 97.19 223 ASP B O 1
ATOM 4135 N N . VAL B 1 224 ? -5.527 15.055 -10.016 1 97.88 224 VAL B N 1
ATOM 4136 C CA . VAL B 1 224 ? -4.984 14.977 -11.367 1 97.88 224 VAL B CA 1
ATOM 4137 C C . VAL B 1 224 ? -5.559 16.109 -12.219 1 97.88 224 VAL B C 1
ATOM 4139 O O . VAL B 1 224 ? -6.773 16.312 -12.25 1 97.88 224 VAL B O 1
ATOM 4142 N N . VAL B 1 225 ? -4.625 16.766 -12.906 1 98.06 225 VAL B N 1
ATOM 4143 C CA . VAL B 1 225 ? -5.023 17.844 -13.805 1 98.06 225 VAL B CA 1
ATOM 4144 C C . VAL B 1 225 ? -4.523 17.547 -15.219 1 98.06 225 VAL B C 1
ATOM 4146 O O . VAL B 1 225 ? -3.789 16.578 -15.43 1 98.06 225 VAL B O 1
ATOM 4149 N N . ALA B 1 226 ? -4.902 18.297 -16.188 1 97.44 226 ALA B N 1
ATOM 4150 C CA . ALA B 1 226 ? -4.727 17.984 -17.609 1 97.44 226 ALA B CA 1
ATOM 4151 C C . ALA B 1 226 ? -3.256 18.062 -18 1 97.44 226 ALA B C 1
ATOM 4153 O O . ALA B 1 226 ? -2.754 17.188 -18.719 1 97.44 226 ALA B O 1
ATOM 4154 N N . ASP B 1 227 ? -2.578 19.219 -17.578 1 97.06 227 ASP B N 1
ATOM 4155 C CA . ASP B 1 227 ? -1.215 19.453 -18.047 1 97.06 227 ASP B CA 1
ATOM 4156 C C . ASP B 1 227 ? -0.446 20.344 -17.078 1 97.06 227 ASP B C 1
ATOM 4158 O O . ASP B 1 227 ? -0.917 20.609 -15.969 1 97.06 227 ASP B O 1
ATOM 4162 N N . GLY B 1 228 ? 0.742 20.75 -17.453 1 94.94 228 GLY B N 1
ATOM 4163 C CA . GLY B 1 228 ? 1.624 21.516 -16.594 1 94.94 228 GLY B CA 1
ATOM 4164 C C . GLY B 1 228 ? 1.049 22.875 -16.203 1 94.94 228 GLY B C 1
ATOM 4165 O O . GLY B 1 228 ? 1.227 23.312 -15.062 1 94.94 228 GLY B O 1
ATOM 4166 N N . GLU B 1 229 ? 0.412 23.547 -17.094 1 96.06 229 GLU B N 1
ATOM 4167 C CA . GLU B 1 229 ? -0.214 24.828 -16.781 1 96.06 229 GLU B CA 1
ATOM 4168 C C . GLU B 1 229 ? -1.343 24.656 -15.773 1 96.06 229 GLU B C 1
ATOM 4170 O O . GLU B 1 229 ? -1.433 25.422 -14.805 1 96.06 229 GLU B O 1
ATOM 4175 N N . ALA B 1 230 ? -2.123 23.641 -16.047 1 97.75 230 ALA B N 1
ATOM 4176 C CA . ALA B 1 230 ? -3.215 23.344 -15.125 1 97.75 230 ALA B CA 1
ATOM 4177 C C . ALA B 1 230 ? -2.676 22.953 -13.75 1 97.75 230 ALA B C 1
ATOM 4179 O O . ALA B 1 230 ? -3.303 23.25 -12.727 1 97.75 230 ALA B O 1
ATOM 4180 N N . LEU B 1 231 ? -1.533 22.344 -13.719 1 97.44 231 LEU B N 1
ATOM 4181 C CA . LEU B 1 231 ? -0.896 21.969 -12.469 1 97.44 231 LEU B CA 1
ATOM 4182 C C . LEU B 1 231 ? -0.571 23.188 -11.625 1 97.44 231 LEU B C 1
ATOM 4184 O O . LEU B 1 231 ? -0.903 23.234 -10.438 1 97.44 231 LEU B O 1
ATOM 4188 N N . GLU B 1 232 ? -0.012 24.203 -12.234 1 96.75 232 GLU B N 1
ATOM 4189 C CA . GLU B 1 232 ? 0.331 25.422 -11.516 1 96.75 232 GLU B CA 1
ATOM 4190 C C . GLU B 1 232 ? -0.92 26.125 -11.008 1 96.75 232 GLU B C 1
ATOM 4192 O O . GLU B 1 232 ? -0.952 26.609 -9.867 1 96.75 232 GLU B O 1
ATOM 4197 N N . ASP B 1 233 ? -1.927 26.156 -11.828 1 97.56 233 ASP B N 1
ATOM 4198 C CA . ASP B 1 233 ? -3.18 26.797 -11.438 1 97.56 233 ASP B CA 1
ATOM 4199 C C . ASP B 1 233 ? -3.803 26.078 -10.242 1 97.56 233 ASP B C 1
ATOM 4201 O O . ASP B 1 233 ? -4.273 26.734 -9.305 1 97.56 233 ASP B O 1
ATOM 4205 N N . ARG B 1 234 ? -3.793 24.797 -10.328 1 98.12 234 ARG B N 1
ATOM 4206 C CA . ARG B 1 234 ? -4.398 24 -9.266 1 98.12 234 ARG B CA 1
ATOM 4207 C C . ARG B 1 234 ? -3.635 24.172 -7.953 1 98.12 234 ARG B C 1
ATOM 4209 O O . ARG B 1 234 ? -4.242 24.281 -6.887 1 98.12 234 ARG B O 1
ATOM 4216 N N . VAL B 1 235 ? -2.33 24.188 -7.992 1 97.69 235 VAL B N 1
ATOM 4217 C CA . VAL B 1 235 ? -1.507 24.406 -6.809 1 97.69 235 VAL B CA 1
ATOM 4218 C C . VAL B 1 235 ? -1.835 25.766 -6.184 1 97.69 235 VAL B C 1
ATOM 4220 O O . VAL B 1 235 ? -2.023 25.859 -4.973 1 97.69 235 VAL B O 1
ATOM 4223 N N . GLU B 1 236 ? -1.915 26.766 -7.023 1 96.94 236 GLU B N 1
ATOM 4224 C CA . GLU B 1 236 ? -2.25 28.094 -6.539 1 96.94 236 GLU B CA 1
ATOM 4225 C C . GLU B 1 236 ? -3.611 28.109 -5.844 1 96.94 236 GLU B C 1
ATOM 4227 O O . GLU B 1 236 ? -3.758 28.672 -4.762 1 96.94 236 GLU B O 1
ATOM 4232 N N . ASP B 1 237 ? -4.543 27.469 -6.496 1 96.38 237 ASP B N 1
ATOM 4233 C CA . ASP B 1 237 ? -5.891 27.406 -5.941 1 96.38 237 ASP B CA 1
ATOM 4234 C C . ASP B 1 237 ? -5.887 26.734 -4.57 1 96.38 237 ASP B C 1
ATOM 4236 O O . ASP B 1 237 ? -6.508 27.234 -3.627 1 96.38 237 ASP B O 1
ATOM 4240 N N . VAL B 1 238 ? -5.211 25.656 -4.445 1 96.38 238 VAL B N 1
ATOM 4241 C CA . VAL B 1 238 ? -5.191 24.875 -3.215 1 96.38 238 VAL B CA 1
ATOM 4242 C C . VAL B 1 238 ? -4.473 25.656 -2.119 1 96.38 238 VAL B C 1
ATOM 4244 O O . VAL B 1 238 ? -4.965 25.75 -0.992 1 96.38 238 VAL B O 1
ATOM 4247 N N . VAL B 1 239 ? -3.344 26.219 -2.406 1 96.25 239 VAL B N 1
ATOM 4248 C CA . VAL B 1 239 ? -2.553 26.969 -1.438 1 96.25 239 VAL B CA 1
ATOM 4249 C C . VAL B 1 239 ? -3.352 28.172 -0.939 1 96.25 239 VAL B C 1
ATOM 4251 O O . VAL B 1 239 ? -3.424 28.422 0.266 1 96.25 239 VAL B O 1
ATOM 4254 N N . ASN B 1 240 ? -4.023 28.859 -1.851 1 93.12 240 ASN B N 1
ATOM 4255 C CA . ASN B 1 240 ? -4.824 30.031 -1.477 1 93.12 240 ASN B CA 1
ATOM 4256 C C . ASN B 1 240 ? -6.004 29.641 -0.594 1 93.12 240 ASN B C 1
ATOM 4258 O O . ASN B 1 240 ? -6.332 30.344 0.363 1 93.12 240 ASN B O 1
ATOM 4262 N N . ASN B 1 241 ? -6.578 28.578 -0.962 1 90.38 241 ASN B N 1
ATOM 4263 C CA . ASN B 1 241 ? -7.703 28.109 -0.167 1 90.38 241 ASN B CA 1
ATOM 4264 C C . ASN B 1 241 ? -7.297 27.828 1.278 1 90.38 241 ASN B C 1
ATOM 4266 O O . ASN B 1 241 ? -7.945 28.312 2.211 1 90.38 241 ASN B O 1
ATOM 4270 N N . ILE B 1 242 ? -6.191 27.172 1.511 1 90.88 242 ILE B N 1
ATOM 4271 C CA . ILE B 1 242 ? -5.746 26.781 2.846 1 90.88 242 ILE B CA 1
ATOM 4272 C C . ILE B 1 242 ? -5.277 28.031 3.605 1 90.88 242 ILE B C 1
ATOM 4274 O O . ILE B 1 242 ? -5.578 28.188 4.789 1 90.88 242 ILE B O 1
ATOM 4278 N N . CYS B 1 243 ? -4.598 28.938 2.92 1 88.31 243 CYS B N 1
ATOM 4279 C CA . CYS B 1 243 ? -4.035 30.125 3.559 1 88.31 243 CYS B CA 1
ATOM 4280 C C . CYS B 1 243 ? -5.129 31.109 3.934 1 88.31 243 CYS B C 1
ATOM 4282 O O . CYS B 1 243 ? -5.039 31.781 4.965 1 88.31 243 CYS B O 1
ATOM 4284 N N . GLN B 1 244 ? -6.164 31.141 3.146 1 82.81 244 GLN B N 1
ATOM 4285 C CA . GLN B 1 244 ? -7.098 32.25 3.297 1 82.81 244 GLN B CA 1
ATOM 4286 C C . GLN B 1 244 ? -8.422 31.781 3.898 1 82.81 244 GLN B C 1
ATOM 4288 O O . GLN B 1 244 ? -9.141 32.562 4.52 1 82.81 244 GLN B O 1
ATOM 4293 N N . GLN B 1 245 ? -8.664 30.578 3.783 1 77.81 245 GLN B N 1
ATOM 4294 C CA . GLN B 1 245 ? -10.031 30.172 4.102 1 77.81 245 GLN B CA 1
ATOM 4295 C C . GLN B 1 245 ? -10.055 29.156 5.246 1 77.81 245 GLN B C 1
ATOM 4297 O O . GLN B 1 245 ? -11.117 28.641 5.602 1 77.81 245 GLN B O 1
ATOM 4302 N N . THR B 1 246 ? -8.969 28.922 5.793 1 80.5 246 THR B N 1
ATOM 4303 C CA . THR B 1 246 ? -8.953 27.906 6.832 1 80.5 246 THR B CA 1
ATOM 4304 C C . THR B 1 246 ? -8.211 28.391 8.07 1 80.5 246 THR B C 1
ATOM 4306 O O . THR B 1 246 ? -7.242 29.156 7.957 1 80.5 246 THR B O 1
ATOM 4309 N N . GLY B 1 247 ? -8.758 28.125 9.227 1 84.94 247 GLY B N 1
ATOM 4310 C CA . GLY B 1 247 ? -7.984 28.312 10.445 1 84.94 247 GLY B CA 1
ATOM 4311 C C . GLY B 1 247 ? -6.871 27.297 10.617 1 84.94 247 GLY B C 1
ATOM 4312 O O . GLY B 1 247 ? -7.133 26.094 10.703 1 84.94 247 GLY B O 1
ATOM 4313 N N . ALA B 1 248 ? -5.672 27.766 10.703 1 89.5 248 ALA B N 1
ATOM 4314 C CA . ALA B 1 248 ? -4.492 26.906 10.695 1 89.5 248 ALA B CA 1
ATOM 4315 C C . ALA B 1 248 ? -4.512 25.938 11.875 1 89.5 248 ALA B C 1
ATOM 4317 O O . ALA B 1 248 ? -4.184 24.766 11.734 1 89.5 248 ALA B O 1
ATOM 4318 N N . GLN B 1 249 ? -4.852 26.469 13.008 1 90.38 249 GLN B N 1
ATOM 4319 C CA . GLN B 1 249 ? -4.883 25.641 14.203 1 90.38 249 GLN B CA 1
ATOM 4320 C C . GLN B 1 249 ? -5.926 24.531 14.078 1 90.38 249 GLN B C 1
ATOM 4322 O O . GLN B 1 249 ? -5.645 23.375 14.375 1 90.38 249 GLN B O 1
ATOM 4327 N N . SER B 1 250 ? -7.129 24.938 13.656 1 90.12 250 SER B N 1
ATOM 4328 C CA . SER B 1 250 ? -8.203 23.969 13.492 1 90.12 250 SER B CA 1
ATOM 4329 C C . SER B 1 250 ? -7.859 22.938 12.422 1 90.12 250 SER B C 1
ATOM 4331 O O . SER B 1 250 ? -8.219 21.766 12.555 1 90.12 250 SER B O 1
ATOM 4333 N N . GLN B 1 251 ? -7.219 23.375 11.406 1 91.06 251 GLN B N 1
ATOM 4334 C CA . GLN B 1 251 ? -6.789 22.453 10.359 1 91.06 251 GLN B CA 1
ATOM 4335 C C . GLN B 1 251 ? -5.793 21.438 10.898 1 91.06 251 GLN B C 1
ATOM 4337 O O . GLN B 1 251 ? -5.875 20.25 10.57 1 91.06 251 GLN B O 1
ATOM 4342 N N . ALA B 1 252 ? -4.859 21.844 11.711 1 95.06 252 ALA B N 1
ATOM 4343 C CA . ALA B 1 252 ? -3.855 20.969 12.305 1 95.06 252 ALA B CA 1
ATOM 4344 C C . ALA B 1 252 ? -4.508 19.922 13.211 1 95.06 252 ALA B C 1
ATOM 4346 O O . ALA B 1 252 ? -4.223 18.734 13.094 1 95.06 252 ALA B O 1
ATOM 4347 N N . LEU B 1 253 ? -5.332 20.422 14.117 1 93.25 253 LEU B N 1
ATOM 4348 C CA . LEU B 1 253 ? -6.02 19.516 15.023 1 93.25 253 LEU B CA 1
ATOM 4349 C C . LEU B 1 253 ? -6.922 18.562 14.25 1 93.25 253 LEU B C 1
ATOM 4351 O O . LEU B 1 253 ? -7.031 17.375 14.602 1 93.25 253 LEU B O 1
ATOM 4355 N N . GLY B 1 254 ? -7.598 19.109 13.219 1 93.94 254 GLY B N 1
ATOM 4356 C CA . GLY B 1 254 ? -8.398 18.266 12.344 1 93.94 254 GLY B CA 1
ATOM 4357 C C . GLY B 1 254 ? -7.594 17.188 11.656 1 93.94 254 GLY B C 1
ATOM 4358 O O . GLY B 1 254 ? -8.039 16.031 11.57 1 93.94 254 GLY B O 1
ATOM 4359 N N . LYS B 1 255 ? -6.441 17.547 11.141 1 94.75 255 LYS B N 1
ATOM 4360 C CA . LYS B 1 255 ? -5.539 16.578 10.531 1 94.75 255 LYS B CA 1
ATOM 4361 C C . LYS B 1 255 ? -5.152 15.492 11.516 1 94.75 255 LYS B C 1
ATOM 4363 O O . LYS B 1 255 ? -5.191 14.305 11.18 1 94.75 255 LYS B O 1
ATOM 4368 N N . TRP B 1 256 ? -4.77 15.883 12.703 1 96.19 256 TRP B N 1
ATOM 4369 C CA . TRP B 1 256 ? -4.395 14.914 13.727 1 96.19 256 TRP B CA 1
ATOM 4370 C C . TRP B 1 256 ? -5.551 13.961 14.023 1 96.19 256 TRP B C 1
ATOM 4372 O O . TRP B 1 256 ? -5.363 12.742 14.07 1 96.19 256 TRP B O 1
ATOM 4382 N N . ALA B 1 257 ? -6.738 14.523 14.203 1 94 257 ALA B N 1
ATOM 4383 C CA . ALA B 1 257 ? -7.918 13.727 14.539 1 94 257 ALA B CA 1
ATOM 4384 C C . ALA B 1 257 ? -8.281 12.766 13.406 1 94 257 ALA B C 1
ATOM 4386 O O . ALA B 1 257 ? -8.68 11.633 13.656 1 94 257 ALA B O 1
ATOM 4387 N N . TYR B 1 258 ? -8.164 13.258 12.227 1 94.06 258 TYR B N 1
ATOM 4388 C CA . TYR B 1 258 ? -8.477 12.445 11.055 1 94.06 258 TYR B CA 1
ATOM 4389 C C . TYR B 1 258 ? -7.633 11.18 11.039 1 94.06 258 TYR B C 1
ATOM 4391 O O . TYR B 1 258 ? -8.172 10.07 10.977 1 94.06 258 TYR B O 1
ATOM 4399 N N . TRP B 1 259 ? -6.336 11.297 11.141 1 93.75 259 TRP B N 1
ATOM 4400 C CA . TRP B 1 259 ? -5.449 10.148 11.07 1 93.75 259 TRP B CA 1
ATOM 4401 C C . TRP B 1 259 ? -5.582 9.281 12.32 1 93.75 259 TRP B C 1
ATOM 4403 O O . TRP B 1 259 ? -5.449 8.055 12.25 1 93.75 259 TRP B O 1
ATOM 4413 N N . THR B 1 260 ? -5.887 9.883 13.461 1 94.06 260 THR B N 1
ATOM 4414 C CA . THR B 1 260 ? -6.043 9.133 14.703 1 94.06 260 THR B CA 1
ATOM 4415 C C . THR B 1 260 ? -7.25 8.203 14.625 1 94.06 260 THR B C 1
ATOM 4417 O O . THR B 1 260 ? -7.145 7.012 14.922 1 94.06 260 THR B O 1
ATOM 4420 N N . GLN B 1 261 ? -8.383 8.758 14.172 1 92.06 261 GLN B N 1
ATOM 4421 C CA . GLN B 1 261 ? -9.594 7.938 14.156 1 92.06 261 GLN B CA 1
ATOM 4422 C C . GLN B 1 261 ? -9.461 6.785 13.164 1 92.06 261 GLN B C 1
ATOM 4424 O O . GLN B 1 261 ? -10.031 5.711 13.375 1 92.06 261 GLN B O 1
ATOM 4429 N N . LEU B 1 262 ? -8.695 6.98 12.125 1 90.19 262 LEU B N 1
ATOM 4430 C CA . LEU B 1 262 ? -8.477 5.934 11.133 1 90.19 262 LEU B CA 1
ATOM 4431 C C . LEU B 1 262 ? -7.762 4.738 11.75 1 90.19 262 LEU B C 1
ATOM 4433 O O . LEU B 1 262 ? -7.828 3.627 11.219 1 90.19 262 LEU B O 1
ATOM 4437 N N . GLY B 1 263 ? -7.043 4.969 12.82 1 90.12 263 GLY B N 1
ATOM 4438 C CA . GLY B 1 263 ? -6.297 3.906 13.484 1 90.12 263 GLY B CA 1
ATOM 4439 C C . GLY B 1 263 ? -7.148 3.078 14.43 1 90.12 263 GLY B C 1
ATOM 4440 O O . GLY B 1 263 ? -6.676 2.088 14.992 1 90.12 263 GLY B O 1
ATOM 4441 N N . LEU B 1 264 ? -8.375 3.467 14.68 1 89 264 LEU B N 1
ATOM 4442 C CA . LEU B 1 264 ? -9.266 2.705 15.547 1 89 264 LEU B CA 1
ATOM 4443 C C . LEU B 1 264 ? -9.852 1.511 14.797 1 89 264 LEU B C 1
ATOM 4445 O O . LEU B 1 264 ? -10.648 1.683 13.867 1 89 264 LEU B O 1
ATOM 4449 N N . ARG B 1 265 ? -9.492 0.253 15.219 1 85.88 265 ARG B N 1
ATOM 4450 C CA . ARG B 1 265 ? -9.766 -0.94 14.422 1 85.88 265 ARG B CA 1
ATOM 4451 C C . ARG B 1 265 ? -10.609 -1.941 15.203 1 85.88 265 ARG B C 1
ATOM 4453 O O . ARG B 1 265 ? -10.492 -3.152 15 1 85.88 265 ARG B O 1
ATOM 4460 N N . GLY B 1 266 ? -11.383 -1.486 16.172 1 86.94 266 GLY B N 1
ATOM 4461 C CA . GLY B 1 266 ? -12.383 -2.332 16.797 1 86.94 266 GLY B CA 1
ATOM 4462 C C . GLY B 1 266 ? -11.859 -3.061 18.031 1 86.94 266 GLY B C 1
ATOM 4463 O O . GLY B 1 266 ? -12.25 -4.199 18.297 1 86.94 266 GLY B O 1
ATOM 4464 N N . THR B 1 267 ? -10.938 -2.5 18.656 1 83.44 267 THR B N 1
ATOM 4465 C CA . THR B 1 267 ? -10.414 -3.098 19.891 1 83.44 267 THR B CA 1
ATOM 4466 C C . THR B 1 267 ? -11.539 -3.332 20.891 1 83.44 267 THR B C 1
ATOM 4468 O O . THR B 1 267 ? -11.531 -4.324 21.625 1 83.44 267 THR B O 1
ATOM 4471 N N . GLU B 1 268 ? -12.445 -2.416 20.938 1 78.94 268 GLU B N 1
ATOM 4472 C CA . GLU B 1 268 ? -13.523 -2.521 21.922 1 78.94 268 GLU B CA 1
ATOM 4473 C C . GLU B 1 268 ? -14.75 -3.191 21.328 1 78.94 268 GLU B C 1
ATOM 4475 O O . GLU B 1 268 ? -15.227 -4.211 21.828 1 78.94 268 GLU B O 1
ATOM 4480 N N . SER B 1 269 ? -15.297 -2.643 20.312 1 82.69 269 SER B N 1
ATOM 4481 C CA . SER B 1 269 ? -16.594 -3.057 19.766 1 82.69 269 SER B CA 1
ATOM 4482 C C . SER B 1 269 ? -16.406 -4.07 18.641 1 82.69 269 SER B C 1
ATOM 4484 O O . SER B 1 269 ? -17.391 -4.656 18.172 1 82.69 269 SER B O 1
ATOM 4486 N N . GLY B 1 270 ? -15.188 -4.246 18.25 1 84.12 270 GLY B N 1
ATOM 4487 C CA . GLY B 1 270 ? -14.945 -5.148 17.141 1 84.12 270 GLY B CA 1
ATOM 4488 C C . GLY B 1 270 ? -15.289 -4.531 15.797 1 84.12 270 GLY B C 1
ATOM 4489 O O . GLY B 1 270 ? -15.469 -3.318 15.688 1 84.12 270 GLY B O 1
ATOM 4490 N N . GLY B 1 271 ? -15.203 -5.352 14.758 1 84.5 271 GLY B N 1
ATOM 4491 C CA . GLY B 1 271 ? -15.562 -4.875 13.43 1 84.5 271 GLY B CA 1
ATOM 4492 C C . GLY B 1 271 ? -14.469 -4.051 12.773 1 84.5 271 GLY B C 1
ATOM 4493 O O . GLY B 1 271 ? -13.281 -4.324 12.969 1 84.5 271 GLY B O 1
ATOM 4494 N N . ASP B 1 272 ? -14.891 -3.098 11.984 1 80.62 272 ASP B N 1
ATOM 4495 C CA . ASP B 1 272 ? -13.945 -2.293 11.219 1 80.62 272 ASP B CA 1
ATOM 4496 C C . ASP B 1 272 ? -13.5 -1.064 12.016 1 80.62 272 ASP B C 1
ATOM 4498 O O . ASP B 1 272 ? -12.797 -0.197 11.484 1 80.62 272 ASP B O 1
ATOM 4502 N N . GLY B 1 273 ? -13.906 -1.085 13.18 1 88.94 273 GLY B N 1
ATOM 4503 C CA . GLY B 1 273 ? -13.484 -0.004 14.055 1 88.94 273 GLY B CA 1
ATOM 4504 C C . GLY B 1 273 ? -14.406 1.198 14.016 1 88.94 273 GLY B C 1
ATOM 4505 O O . GLY B 1 273 ? -14.203 2.172 14.742 1 88.94 273 GLY B O 1
ATOM 4506 N N . TYR B 1 274 ? -15.531 1.166 13.289 1 83.31 274 TYR B N 1
ATOM 4507 C CA . TYR B 1 274 ? -16.406 2.32 13.086 1 83.31 274 TYR B CA 1
ATOM 4508 C C . TYR B 1 274 ? -17.031 2.762 14.398 1 83.31 274 TYR B C 1
ATOM 4510 O O . TYR B 1 274 ? -17.062 3.955 14.711 1 83.31 274 TYR B O 1
ATOM 4518 N N . GLU B 1 275 ? -17.547 1.805 15.133 1 85.62 275 GLU B N 1
ATOM 4519 C CA . GLU B 1 275 ? -18.234 2.166 16.375 1 85.62 275 GLU B CA 1
ATOM 4520 C C . GLU B 1 275 ? -17.266 2.805 17.359 1 85.62 275 GLU B C 1
ATOM 4522 O O . GLU B 1 275 ? -17.594 3.809 18 1 85.62 275 GLU B O 1
ATOM 4527 N N . ASP B 1 276 ? -16.016 2.227 17.406 1 90.88 276 ASP B N 1
ATOM 4528 C CA . ASP B 1 276 ? -14.992 2.846 18.25 1 90.88 276 ASP B CA 1
ATOM 4529 C C . ASP B 1 276 ? -14.664 4.254 17.766 1 90.88 276 ASP B C 1
ATOM 4531 O O . ASP B 1 276 ? -14.555 5.184 18.562 1 90.88 276 ASP B O 1
ATOM 4535 N N . ALA B 1 277 ? -14.594 4.383 16.484 1 91.25 277 ALA B N 1
ATOM 4536 C CA . ALA B 1 277 ? -14.18 5.645 15.875 1 91.25 277 ALA B CA 1
ATOM 4537 C C . ALA B 1 277 ? -15.25 6.719 16.047 1 91.25 277 ALA B C 1
ATOM 4539 O O . ALA B 1 277 ? -14.938 7.871 16.359 1 91.25 277 ALA B O 1
ATOM 4540 N N . VAL B 1 278 ? -16.516 6.34 15.883 1 88.75 278 VAL B N 1
ATOM 4541 C CA . VAL B 1 278 ? -17.594 7.336 15.969 1 88.75 278 VAL B CA 1
ATOM 4542 C C . VAL B 1 278 ? -17.719 7.824 17.406 1 88.75 278 VAL B C 1
ATOM 4544 O O . VAL B 1 278 ? -17.953 9.008 17.656 1 88.75 278 VAL B O 1
ATOM 4547 N N . GLU B 1 279 ? -17.594 6.906 18.281 1 87.88 279 GLU B N 1
ATOM 4548 C CA . GLU B 1 279 ? -17.625 7.316 19.672 1 87.88 279 GLU B CA 1
ATOM 4549 C C . GLU B 1 279 ? -16.469 8.25 20.016 1 87.88 279 GLU B C 1
ATOM 4551 O O . GLU B 1 279 ? -16.672 9.305 20.609 1 87.88 279 GLU B O 1
ATOM 4556 N N . TRP B 1 280 ? -15.242 7.887 19.672 1 93.81 280 TRP B N 1
ATOM 4557 C CA . TRP B 1 280 ? -14.047 8.695 19.891 1 93.81 280 TRP B CA 1
ATOM 4558 C C . TRP B 1 280 ? -14.18 10.055 19.203 1 93.81 280 TRP B C 1
ATOM 4560 O O . TRP B 1 280 ? -13.891 11.086 19.812 1 93.81 280 TRP B O 1
ATOM 4570 N N . ALA B 1 281 ? -14.672 10.062 17.969 1 92.12 281 ALA B N 1
ATOM 4571 C CA . ALA B 1 281 ? -14.797 11.289 17.172 1 92.12 281 ALA B CA 1
ATOM 4572 C C . ALA B 1 281 ? -15.836 12.227 17.781 1 92.12 281 ALA B C 1
ATOM 4574 O O . ALA B 1 281 ? -15.711 13.445 17.688 1 92.12 281 ALA B O 1
ATOM 4575 N N . GLY B 1 282 ? -16.891 11.641 18.406 1 90.25 282 GLY B N 1
ATOM 4576 C CA . GLY B 1 282 ? -17.828 12.484 19.125 1 90.25 282 GLY B CA 1
ATOM 4577 C C . GLY B 1 282 ? -17.188 13.32 20.203 1 90.25 282 GLY B C 1
ATOM 4578 O O . GLY B 1 282 ? -17.484 14.508 20.344 1 90.25 282 GLY B O 1
ATOM 4579 N N . ARG B 1 283 ? -16.328 12.703 20.953 1 92.5 283 ARG B N 1
ATOM 4580 C CA . ARG B 1 283 ? -15.57 13.422 21.969 1 92.5 283 ARG B CA 1
ATOM 4581 C C . ARG B 1 283 ? -14.664 14.477 21.344 1 92.5 283 ARG B C 1
ATOM 4583 O O . ARG B 1 283 ? -14.578 15.602 21.828 1 92.5 283 ARG B O 1
ATOM 4590 N N . MET B 1 284 ? -14.047 14.188 20.266 1 93.06 284 MET B N 1
ATOM 4591 C CA . MET B 1 284 ? -13.18 15.125 19.562 1 93.06 284 MET B CA 1
ATOM 4592 C C . MET B 1 284 ? -13.969 16.328 19.047 1 93.06 284 MET B C 1
ATOM 4594 O O . MET B 1 284 ? -13.5 17.453 19.109 1 93.06 284 MET B O 1
ATOM 4598 N N . MET B 1 285 ? -15.164 16.047 18.531 1 88.81 285 MET B N 1
ATOM 4599 C CA . MET B 1 285 ? -16.016 17.125 18.016 1 88.81 285 MET B CA 1
ATOM 4600 C C . MET B 1 285 ? -16.359 18.125 19.109 1 88.81 285 MET B C 1
ATOM 4602 O O . MET B 1 285 ? -16.422 19.328 18.875 1 88.81 285 MET B O 1
ATOM 4606 N N . ALA B 1 286 ? -16.562 17.609 20.297 1 88.75 286 ALA B N 1
ATOM 4607 C CA . ALA B 1 286 ? -16.828 18.5 21.422 1 88.75 286 ALA B CA 1
ATOM 4608 C C . ALA B 1 286 ? -15.656 19.438 21.672 1 88.75 286 ALA B C 1
ATOM 4610 O O . ALA B 1 286 ? -15.852 20.625 21.984 1 88.75 286 ALA B O 1
ATOM 4611 N N . LEU B 1 287 ? -14.461 18.984 21.5 1 89.75 287 LEU B N 1
ATOM 4612 C CA . LEU B 1 287 ? -13.273 19.812 21.656 1 89.75 287 LEU B CA 1
ATOM 4613 C C . LEU B 1 287 ? -13.172 20.844 20.516 1 89.75 287 LEU B C 1
ATOM 4615 O O . LEU B 1 287 ? -12.906 22.016 20.766 1 89.75 287 LEU B O 1
ATOM 4619 N N . HIS B 1 288 ? -13.43 20.438 19.25 1 88.31 288 HIS B N 1
ATOM 4620 C CA . HIS B 1 288 ? -13.414 21.328 18.094 1 88.31 288 HIS B CA 1
ATOM 4621 C C . HIS B 1 288 ? -14.375 22.5 18.297 1 88.31 288 HIS B C 1
ATOM 4623 O O . HIS B 1 288 ? -14.047 23.641 17.969 1 88.31 288 HIS B O 1
ATOM 4629 N N . ALA B 1 289 ? -15.508 22.188 18.859 1 86 289 ALA B N 1
ATOM 4630 C CA . ALA B 1 289 ? -16.594 23.172 18.984 1 86 289 ALA B CA 1
ATOM 4631 C C . ALA B 1 289 ? -16.234 24.266 19.969 1 86 289 ALA B C 1
ATOM 4633 O O . ALA B 1 289 ? -16.812 25.344 19.953 1 86 289 ALA B O 1
ATOM 4634 N N . ARG B 1 290 ? -15.258 24.031 20.766 1 84.25 290 ARG B N 1
ATOM 4635 C CA . ARG B 1 290 ? -14.883 25 21.797 1 84.25 290 ARG B CA 1
ATOM 4636 C C . ARG B 1 290 ? -13.742 25.891 21.328 1 84.25 290 ARG B C 1
ATOM 4638 O O . ARG B 1 290 ? -13.336 26.812 22.031 1 84.25 290 ARG B O 1
ATOM 4645 N N . SER B 1 291 ? -13.305 25.656 20.156 1 84.69 291 SER B N 1
ATOM 4646 C CA . SER B 1 291 ? -12.133 26.391 19.672 1 84.69 291 SER B CA 1
ATOM 4647 C C . SER B 1 291 ? -12.508 27.797 19.219 1 84.69 291 SER B C 1
ATOM 4649 O O . SER B 1 291 ? -13.641 28.047 18.812 1 84.69 291 SER B O 1
ATOM 4651 N N . ASP B 1 292 ? -11.508 28.703 19.297 1 82.44 292 ASP B N 1
ATOM 4652 C CA . ASP B 1 292 ? -11.68 30.062 18.812 1 82.44 292 ASP B CA 1
ATOM 4653 C C . ASP B 1 292 ? -12.07 30.062 17.328 1 82.44 292 ASP B C 1
ATOM 4655 O O . ASP B 1 292 ? -12.914 30.859 16.906 1 82.44 292 ASP B O 1
ATOM 4659 N N . ASP B 1 293 ? -11.516 29.188 16.609 1 83.62 293 ASP B N 1
ATOM 4660 C CA . ASP B 1 293 ? -11.805 29.094 15.172 1 83.62 293 ASP B CA 1
ATOM 4661 C C . ASP B 1 293 ? -13.258 28.703 14.93 1 83.62 293 ASP B C 1
ATOM 4663 O O . ASP B 1 293 ? -13.906 29.25 14.031 1 83.62 293 ASP B O 1
ATOM 4667 N N . ALA B 1 294 ? -13.703 27.766 15.711 1 82.81 294 ALA B N 1
ATOM 4668 C CA . ALA B 1 294 ? -15.094 27.344 15.562 1 82.81 294 ALA B CA 1
ATOM 4669 C C . ALA B 1 294 ? -16.047 28.484 15.906 1 82.81 294 ALA B C 1
ATOM 4671 O O . ALA B 1 294 ? -17.031 28.719 15.195 1 82.81 294 ALA B O 1
ATOM 4672 N N . GLU B 1 295 ? -15.766 29.125 16.938 1 84.12 295 GLU B N 1
ATOM 4673 C CA . GLU B 1 295 ? -16.594 30.266 17.328 1 84.12 295 GLU B CA 1
ATOM 4674 C C . GLU B 1 295 ? -16.625 31.312 16.234 1 84.12 295 GLU B C 1
ATOM 4676 O O . GLU B 1 295 ? -17.703 31.781 15.844 1 84.12 295 GLU B O 1
ATOM 4681 N N . GLU B 1 296 ? -15.5 31.609 15.781 1 86.19 296 GLU B N 1
ATOM 4682 C CA . GLU B 1 296 ? -15.398 32.594 14.711 1 86.19 296 GLU B CA 1
ATOM 4683 C C . GLU B 1 296 ? -16.094 32.094 13.445 1 86.19 296 GLU B C 1
ATOM 4685 O O . GLU B 1 296 ? -16.859 32.844 12.828 1 86.19 296 GLU B O 1
ATOM 4690 N N . GLY B 1 297 ? -15.867 30.922 13.047 1 84.81 297 GLY B N 1
ATOM 4691 C CA . GLY B 1 297 ? -16.469 30.375 11.836 1 84.81 297 GLY B CA 1
ATOM 4692 C C . GLY B 1 297 ? -17.984 30.312 11.898 1 84.81 297 GLY B C 1
ATOM 4693 O O . GLY B 1 297 ? -18.672 30.688 10.938 1 84.81 297 GLY B O 1
ATOM 4694 N N . ILE B 1 298 ? -18.5 29.906 13.047 1 83 298 ILE B N 1
ATOM 4695 C CA . ILE B 1 298 ? -19.953 29.812 13.242 1 83 298 ILE B CA 1
ATOM 4696 C C . ILE B 1 298 ? -20.562 31.203 13.234 1 83 298 ILE B C 1
ATOM 4698 O O . ILE B 1 298 ? -21.578 31.438 12.578 1 83 298 ILE B O 1
ATOM 4702 N N . SER B 1 299 ? -19.891 32.062 13.906 1 88.25 299 SER B N 1
ATOM 4703 C CA . SER B 1 299 ? -20.359 33.438 13.922 1 88.25 299 SER B CA 1
ATOM 4704 C C . SER B 1 299 ? -20.375 34.062 12.523 1 88.25 299 SER B C 1
ATOM 4706 O O . SER B 1 299 ? -21.359 34.656 12.117 1 88.25 299 SER B O 1
ATOM 4708 N N . ALA B 1 300 ? -19.312 33.844 11.828 1 87.06 300 ALA B N 1
ATOM 4709 C CA . ALA B 1 300 ? -19.188 34.375 10.477 1 87.06 300 ALA B CA 1
ATOM 4710 C C . ALA B 1 300 ? -20.266 33.781 9.555 1 87.06 300 ALA B C 1
ATOM 4712 O O . ALA B 1 300 ? -20.812 34.5 8.703 1 87.06 300 ALA B O 1
ATOM 4713 N N . PHE B 1 301 ? -20.578 32.594 9.688 1 83.44 301 PHE B N 1
ATOM 4714 C CA . PHE B 1 301 ? -21.594 31.922 8.898 1 83.44 301 PHE B CA 1
ATOM 4715 C C . PHE B 1 301 ? -22.953 32.594 9.078 1 83.44 301 PHE B C 1
ATOM 4717 O O . PHE B 1 301 ? -23.625 32.906 8.094 1 83.44 301 PHE B O 1
ATOM 4724 N N . PHE B 1 302 ? -23.281 32.844 10.328 1 87.25 302 PHE B N 1
ATOM 4725 C CA . PHE B 1 302 ? -24.578 33.406 10.625 1 87.25 302 PHE B CA 1
ATOM 4726 C C . PHE B 1 302 ? -24.625 34.875 10.227 1 87.25 302 PHE B C 1
ATOM 4728 O O . PHE B 1 302 ? -25.672 35.406 9.844 1 87.25 302 PHE B O 1
ATOM 4735 N N . GLU B 1 303 ? -23.469 35.438 10.203 1 93.44 303 GLU B N 1
ATOM 4736 C CA . GLU B 1 303 ? -23.375 36.875 9.852 1 93.44 303 GLU B CA 1
ATOM 4737 C C . GLU B 1 303 ? -23.125 37.062 8.359 1 93.44 303 GLU B C 1
ATOM 4739 O O . GLU B 1 303 ? -23.031 38.188 7.879 1 93.44 303 GLU B O 1
ATOM 4744 N N . LYS B 1 304 ? -22.984 35.906 7.66 1 91 304 LYS B N 1
ATOM 4745 C CA . LYS B 1 304 ? -22.781 35.906 6.219 1 91 304 LYS B CA 1
ATOM 4746 C C . LYS B 1 304 ? -21.547 36.75 5.848 1 91 304 LYS B C 1
ATOM 4748 O O . LYS B 1 304 ? -21.594 37.562 4.945 1 91 304 LYS B O 1
ATOM 4753 N N . ARG B 1 305 ? -20.531 36.562 6.602 1 91 305 ARG B N 1
ATOM 4754 C CA . ARG B 1 305 ? -19.234 37.188 6.312 1 91 305 ARG B CA 1
ATOM 4755 C C . ARG B 1 305 ? -18.141 36.094 6.23 1 91 305 ARG B C 1
ATOM 4757 O O . ARG B 1 305 ? -18.359 34.969 6.633 1 91 305 ARG B O 1
ATOM 4764 N N . LYS B 1 306 ? -17.047 36.531 5.699 1 86 306 LYS B N 1
ATOM 4765 C CA . LYS B 1 306 ? -15.898 35.625 5.695 1 86 306 LYS B CA 1
ATOM 4766 C C . LYS B 1 306 ? -15.273 35.531 7.086 1 86 306 LYS B C 1
ATOM 4768 O O . LYS B 1 306 ? -15.109 36.562 7.77 1 86 306 LYS B O 1
ATOM 4773 N N . PRO B 1 307 ? -15.016 34.312 7.504 1 84.44 307 PRO B N 1
ATOM 4774 C CA . PRO B 1 307 ? -14.359 34.188 8.812 1 84.44 307 PRO B CA 1
ATOM 4775 C C . PRO B 1 307 ? -12.945 34.75 8.82 1 84.44 307 PRO B C 1
ATOM 4777 O O . PRO B 1 307 ? -12.258 34.75 7.801 1 84.44 307 PRO B O 1
ATOM 4780 N N . ASP B 1 308 ? -12.609 35.375 9.969 1 81.81 308 ASP B N 1
ATOM 4781 C CA . ASP B 1 308 ? -11.258 35.844 10.211 1 81.81 308 ASP B CA 1
ATOM 4782 C C . ASP B 1 308 ? -10.523 34.969 11.219 1 81.81 308 ASP B C 1
ATOM 4784 O O . ASP B 1 308 ? -10.695 35.125 12.43 1 81.81 308 ASP B O 1
ATOM 4788 N N . PHE B 1 309 ? -9.766 34.094 10.75 1 78 309 PHE B N 1
ATOM 4789 C CA . PHE B 1 309 ? -9.109 33.125 11.633 1 78 309 PHE B CA 1
ATOM 4790 C C . PHE B 1 309 ? -7.762 33.656 12.109 1 78 309 PHE B C 1
ATOM 4792 O O . PHE B 1 309 ? -6.953 32.938 12.664 1 78 309 PHE B O 1
ATOM 4799 N N . GLY B 1 310 ? -7.578 35.062 12.148 1 65.88 310 GLY B N 1
ATOM 4800 C CA . GLY B 1 310 ? -6.422 35.719 12.727 1 65.88 310 GLY B CA 1
ATOM 4801 C C . GLY B 1 310 ? -5.16 35.562 11.906 1 65.88 310 GLY B C 1
ATOM 4802 O O . GLY B 1 310 ? -4.051 35.688 12.422 1 65.88 310 GLY B O 1
ATOM 4803 N N . GLY B 1 311 ? -5.16 34.969 10.75 1 55.34 311 GLY B N 1
ATOM 4804 C CA . GLY B 1 311 ? -3.914 35 10 1 55.34 311 GLY B CA 1
ATOM 4805 C C . GLY B 1 311 ? -3.445 36.375 9.648 1 55.34 311 GLY B C 1
ATOM 4806 O O . GLY B 1 311 ? -4.203 37.344 9.781 1 55.34 311 GLY B O 1
ATOM 4807 N N . ALA B 1 312 ? -2.092 36.719 9.797 1 45.38 312 ALA B N 1
ATOM 4808 C CA . ALA B 1 312 ? -1.562 38.062 9.539 1 45.38 312 ALA B CA 1
ATOM 4809 C C . ALA B 1 312 ? -2.318 38.719 8.398 1 45.38 312 ALA B C 1
ATOM 4811 O O . ALA B 1 312 ? -2.535 38.125 7.344 1 45.38 312 ALA B O 1
ATOM 4812 N N . ARG B 1 313 ? -3.293 39.531 8.672 1 40.72 313 ARG B N 1
ATOM 4813 C CA . ARG B 1 313 ? -3.715 40.531 7.676 1 40.72 313 ARG B CA 1
ATOM 4814 C C . ARG B 1 313 ? -2.512 41.188 7.008 1 40.72 313 ARG B C 1
ATOM 4816 O O . ARG B 1 313 ? -1.617 41.688 7.688 1 40.72 313 ARG B O 1
ATOM 4823 N N . LEU B 1 314 ? -2.08 40.625 5.809 1 33.81 314 LEU B N 1
ATOM 4824 C CA . LEU B 1 314 ? -1.199 41.594 5.152 1 33.81 314 LEU B CA 1
ATOM 4825 C C . LEU B 1 314 ? -1.903 42.938 4.957 1 33.81 314 LEU B C 1
ATOM 4827 O O . LEU B 1 314 ? -3.102 42.969 4.668 1 33.81 314 LEU B O 1
#